Protein 6DIG (pdb70)

Foldseek 3Di:
DDDDPKDKPPDDWDFDPVVGDIWIFIDIRQHTLWTAPLVVLAIGHPPCVSPVVDGDRRVVNNVVRVVVVVVVVVVCVVVVNDDKDFADWDKDKDWPDDADAQDKTKIKIKTHQGPPPDKDKFKDKVHHTDDPQKDKDDFTADPVGGTMIMMMHIDGDDDDIWMWIWMDTPNDPDIDTHTDDD/DDDDKDWDWDFDWDDDPQNPDIKTKIFTDIPHRTQKIDILVVQAIDGPDPVCVVVRVVQRVDPVSSVVVNCCSCVPHVVCCVVPVVVVVVDWDAWDWDWDPVVKIKIKTWFTDDQDKDKWKDKPNHTDDPQKDKDPWADPVPRGIIIMIMHDDDDDPPIKMWIWMDDPRDPHIDIDIDDD/DDDDDDDDDDDDD

CATH classification: 3.10.320.10 (+1 more: 2.60.40.10)

InterPro domains:
  IPR001003 MHC class II, alpha chain, N-terminal [PF00993] (6-86)
  IPR001003 MHC class II, alpha chain, N-terminal [SM00920] (7-87)
  IPR003006 Immunoglobulin/major histocompatibility complex, conserved site [PS00290] (164-170)
  IPR003597 Immunoglobulin C1-set [PF07654] (92-173)
  IPR003597 Immunoglobulin C1-set [SM00407] (105-176)
  IPR007110 Immunoglobulin-like domain [PS50835] (90-170)
  IPR011162 MHC classes I/II-like antigen recognition protein [SSF54452] (4-87)
  IPR013783 Immunoglobulin-like fold [G3DSA:2.60.40.10] (85-197)
  IPR014745 MHC class II, alpha/beta chain, N-terminal [G3DSA:3.10.320.10] (5-84)
  IPR036179 Immunoglobulin-like domain superfamily [SSF48726] (90-184)
  IPR050160 Major Histocompatibility Complex/Immunoglobulin [PTHR19944] (6-221)

Structure (mmCIF, N/CA/C/O backbone):
data_6DIG
#
_entry.id   6DIG
#
_cell.length_a   63.666
_cell.length_b   89.596
_cell.length_c   90.928
_cell.angle_alpha   90.000
_cell.angle_beta   99.517
_cell.angle_gamma   90.000
#
_symmetry.space_group_name_H-M   'C 1 2 1'
#
loop_
_entity.id
_entity.type
_entity.pdbx_description
1 polymer 'MHC class II HLA-DQ-alpha chain'
2 polymer 'HLA class II histocompatibility antigen, DQ beta 1 chain'
3 polymer '13-mer peptide: ALA-GLY-ASN-HIS-ALA-ALA-GLY-ILE-LEU-THR-LEU-GLY-LYS'
4 branched 2-acetamido-2-deoxy-beta-D-glucopyranose-(1-4)-2-acetamido-2-deoxy-beta-D-glucopyranose
5 non-polymer 2-acetamido-2-deoxy-beta-D-glucopyranose
6 non-polymer 2-AMINO-2-HYDROXYMETHYL-PROPANE-1,3-DIOL
7 water water
#
loop_
_atom_site.group_PDB
_atom_site.id
_atom_site.type_symbol
_atom_site.label_atom_id
_atom_site.label_alt_id
_atom_site.label_comp_id
_atom_site.label_asym_id
_atom_site.label_entity_id
_atom_site.label_seq_id
_atom_site.pdbx_PDB_ins_code
_atom_site.Cartn_x
_atom_site.Cartn_y
_atom_site.Cartn_z
_atom_site.occupancy
_atom_site.B_iso_or_equiv
_atom_site.auth_seq_id
_atom_site.auth_comp_id
_atom_site.auth_asym_id
_atom_site.auth_atom_id
_atom_site.pdbx_PDB_model_num
ATOM 1 N N . ASP A 1 2 ? -7.75563 9.86915 17.87466 1.000 88.63249 2 ASP A N 1
ATOM 2 C CA . ASP A 1 2 ? -9.15793 10.27382 17.88099 1.000 83.94290 2 ASP A CA 1
ATOM 3 C C . ASP A 1 2 ? -9.31449 11.77014 17.58639 1.000 79.13439 2 ASP A C 1
ATOM 4 O O . ASP A 1 2 ? -8.34629 12.45529 17.24981 1.000 82.56505 2 ASP A O 1
ATOM 9 N N . ILE A 1 3 ? -10.54185 12.26920 17.72234 1.000 71.18324 3 ILE A N 1
ATOM 10 C CA . ILE A 1 3 ? -10.87440 13.67055 17.47692 1.000 66.40354 3 ILE A CA 1
ATOM 11 C C . ILE A 1 3 ? -11.23584 14.32312 18.80277 1.000 61.60198 3 ILE A C 1
ATOM 12 O O . ILE A 1 3 ? -12.14764 13.86302 19.50319 1.000 58.35781 3 ILE A O 1
ATOM 17 N N . VAL A 1 4 ? -10.53081 15.39954 19.13680 1.000 60.73324 4 VAL A N 1
ATOM 18 C CA . VAL A 1 4 ? -10.81615 16.16013 20.34742 1.000 56.48625 4 VAL A CA 1
ATOM 19 C C . VAL A 1 4 ? -11.97658 17.10432 20.06563 1.000 51.62019 4 VAL A C 1
ATOM 20 O O . VAL A 1 4 ? -11.98240 17.81389 19.05348 1.000 51.75593 4 VAL A O 1
ATOM 24 N N . ALA A 1 5 ? -12.95457 17.11964 20.96594 1.000 47.31335 5 ALA A N 1
ATOM 25 C CA . ALA A 1 5 ? -14.13807 17.95037 20.82718 1.000 44.70248 5 ALA A CA 1
ATOM 26 C C . ALA A 1 5 ? -14.85770 18.00274 22.16675 1.000 42.39022 5 ALA A C 1
ATOM 27 O O . ALA A 1 5 ? -14.81528 17.04169 22.94249 1.000 41.01331 5 ALA A O 1
ATOM 29 N N . ASP A 1 6 ? -15.52881 19.12868 22.42267 1.000 41.95145 6 ASP A N 1
ATOM 30 C CA . ASP A 1 6 ? -16.32221 19.25266 23.64208 1.000 40.87514 6 ASP A CA 1
ATOM 31 C C . ASP A 1 6 ? -17.40370 18.18315 23.71223 1.000 37.76890 6 ASP A C 1
ATOM 32 O O . ASP A 1 6 ? -17.57005 17.51800 24.74727 1.000 35.18422 6 ASP A O 1
ATOM 37 N N . HIS A 1 7 ? -18.13646 17.97826 22.60768 1.000 36.50565 7 HIS A N 1
ATOM 38 C CA . HIS A 1 7 ? -19.23249 17.02513 22.60503 1.000 33.30853 7 HIS A CA 1
ATOM 39 C C . HIS A 1 7 ? -19.29315 16.28409 21.27605 1.000 32.92863 7 HIS A C 1
ATOM 40 O O . HIS A 1 7 ? -18.97334 16.82860 20.21434 1.000 34.26827 7 HIS A O 1
ATOM 47 N N . VAL A 1 8 ? -19.69812 15.02246 21.35807 1.000 31.34964 8 VAL A N 1
ATOM 48 C CA . VAL A 1 8 ? -19.80981 14.13282 20.21055 1.000 30.02989 8 VAL A CA 1
ATOM 49 C C . VAL A 1 8 ? -21.24052 13.64180 20.13607 1.000 28.09498 8 VAL A C 1
ATOM 50 O O . VAL A 1 8 ? -21.78370 13.15276 21.13630 1.000 27.38451 8 VAL A O 1
ATOM 54 N N . ALA A 1 9 ? -21.84030 13.73766 18.95116 1.000 26.80299 9 ALA A N 1
ATOM 55 C CA . ALA A 1 9 ? -23.13876 13.13940 18.69506 1.000 25.18215 9 ALA A CA 1
ATOM 56 C C . ALA A 1 9 ? -23.01278 12.17958 17.51919 1.000 25.06961 9 ALA A C 1
ATOM 57 O O . ALA A 1 9 ? -22.22281 12.41509 16.60899 1.000 27.27607 9 ALA A O 1
ATOM 59 N N . SER A 1 10 ? -23.72743 11.06657 17.58233 1.000 23.22286 10 SER A N 1
ATOM 60 C CA . SER A 1 10 ? -23.84484 10.13028 16.46305 1.000 24.29392 10 SER A CA 1
ATOM 61 C C . SER A 1 10 ? -25.26882 10.20866 15.92143 1.000 24.79918 10 SER A C 1
ATOM 62 O O . SER A 1 10 ? -26.21259 9.80694 16.61471 1.000 26.32259 10 SER A O 1
ATOM 65 N N . CYS A 1 11 ? -25.41116 10.69029 14.66868 1.000 23.49994 11 CYS A N 1
ATOM 66 C CA . CYS A 1 11 ? -26.70987 10.99857 14.04562 1.000 24.43531 11 CYS A CA 1
ATOM 67 C C . CYS A 1 11 ? -26.80804 10.35716 12.64221 1.000 24.26559 11 CYS A C 1
ATOM 68 O O . CYS A 1 11 ? -26.72966 11.04938 11.62588 1.000 26.45981 11 CYS A O 1
ATOM 71 N N . GLY A 1 12 ? -26.99405 9.04225 12.57770 1.000 22.09687 12 GLY A N 1
ATOM 72 C CA . GLY A 1 12 ? -27.03414 8.15812 13.74030 1.000 20.13756 12 GLY A CA 1
ATOM 73 C C . GLY A 1 12 ? -25.98742 7.05035 13.71992 1.000 21.50098 12 GLY A C 1
ATOM 74 O O . GLY A 1 12 ? -25.03137 7.09191 12.93777 1.000 22.58042 12 GLY A O 1
ATOM 75 N N . VAL A 1 13 ? -26.14218 6.07816 14.62647 1.000 20.79488 13 VAL A N 1
ATOM 76 C CA . VAL A 1 13 ? -25.40852 4.81699 14.56321 1.000 19.94044 13 VAL A CA 1
ATOM 77 C C . VAL A 1 13 ? -26.26755 3.85855 13.74686 1.000 20.62742 13 VAL A C 1
ATOM 78 O O . VAL A 1 13 ? -27.41991 3.58548 14.10901 1.000 20.49114 13 VAL A O 1
ATOM 82 N N . ASN A 1 14 ? -25.74655 3.42300 12.59938 1.000 21.59230 14 ASN A N 1
ATOM 83 C CA . ASN A 1 14 ? -26.42077 2.45811 11.74587 1.000 21.49987 14 ASN A CA 1
ATOM 84 C C . ASN A 1 14 ? -25.64792 1.15857 11.82941 1.000 21.62032 14 ASN A C 1
ATOM 85 O O . ASN A 1 14 ? -24.49239 1.09015 11.41196 1.000 20.31072 14 ASN A O 1
ATOM 90 N N . LEU A 1 15 ? -26.29624 0.13761 12.357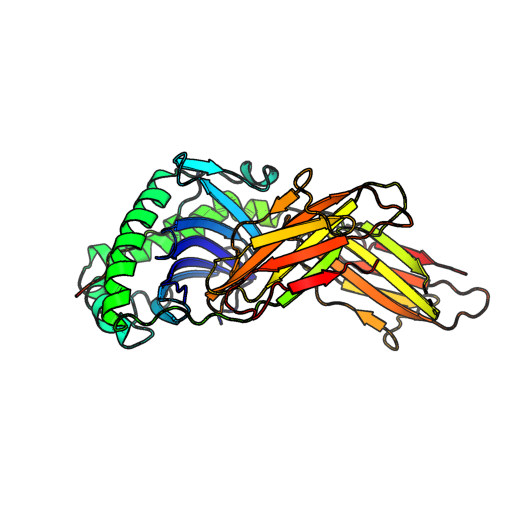64 1.000 21.07412 15 LEU A N 1
ATOM 91 C CA . LEU A 1 15 ? -25.71587 -1.17851 12.52165 1.000 21.77402 15 LEU A CA 1
ATOM 92 C C . LEU A 1 15 ? -26.50902 -2.14384 11.66213 1.000 21.85912 15 LEU A C 1
ATOM 93 O O . LEU A 1 15 ? -27.73965 -2.14167 11.70877 1.000 21.88862 15 LEU A O 1
ATOM 98 N N . TYR A 1 16 ? -25.81994 -2.95623 10.87703 1.000 23.94947 16 TYR A N 1
ATOM 99 C CA . TYR A 1 16 ? -26.49637 -4.01195 10.14004 1.000 24.90300 16 TYR A CA 1
ATOM 100 C C . TYR A 1 16 ? -25.59058 -5.23087 10.09408 1.000 25.32254 16 TYR A C 1
ATOM 101 O O . TYR A 1 16 ? -24.41773 -5.12866 9.71727 1.000 27.60054 16 TYR A O 1
ATOM 110 N N . GLN A 1 17 ? -26.12904 -6.38176 10.48125 1.000 25.10437 17 GLN A N 1
ATOM 111 C CA . GLN A 1 17 ? -25.30704 -7.57141 10.59770 1.000 30.29200 17 GLN A CA 1
ATOM 112 C C . GLN A 1 17 ? -25.94391 -8.72758 9.85041 1.000 31.35466 17 GLN A C 1
ATOM 113 O O . GLN A 1 17 ? -27.17539 -8.87258 9.82095 1.000 29.81065 17 GLN A O 1
ATOM 119 N N . PHE A 1 18 ? -25.07192 -9.53262 9.23772 1.000 33.62807 18 PHE A N 1
ATOM 120 C CA . PHE A 1 18 ? -25.50932 -10.71782 8.51102 1.000 36.90512 18 PHE A CA 1
ATOM 121 C C . PHE A 1 18 ? -26.25333 -11.69543 9.42144 1.000 39.81858 18 PHE A C 1
ATOM 122 O O . PHE A 1 18 ? -27.24656 -12.30389 9.00812 1.000 40.11184 18 PHE A O 1
ATOM 130 N N . TYR A 1 19 ? -25.79014 -11.86289 10.66281 1.000 42.71096 19 TYR A N 1
ATOM 131 C CA . TYR A 1 19 ? -26.42061 -12.80642 11.58445 1.000 45.36490 19 TYR A CA 1
ATOM 132 C C . TYR A 1 19 ? -27.82248 -12.32628 11.94797 1.000 43.42690 19 TYR A C 1
ATOM 133 O O . TYR A 1 19 ? -27.99042 -11.21860 12.47629 1.000 41.81883 19 TYR A O 1
ATOM 142 N N . GLY A 1 20 ? -28.82566 -13.16434 11.67389 1.000 44.33212 20 GLY A N 1
ATOM 143 C CA . GLY A 1 20 ? -30.21273 -12.77163 11.78826 1.000 43.49679 20 GLY A CA 1
ATOM 144 C C . GLY A 1 20 ? -30.95884 -12.86766 10.46684 1.000 44.74650 20 GLY A C 1
ATOM 145 O O . GLY A 1 20 ? -31.74250 -13.79275 10.24417 1.000 46.69506 20 GLY A O 1
ATOM 146 N N . PRO A 1 21 ? -30.75426 -11.89380 9.56479 1.000 44.06188 21 PRO A N 1
ATOM 147 C CA . PRO A 1 21 ? -29.95306 -10.68177 9.75579 1.000 42.91543 21 PRO A CA 1
ATOM 148 C C . PRO A 1 21 ? -30.67468 -9.70153 10.66149 1.000 41.12130 21 PRO A C 1
ATOM 149 O O . PRO A 1 21 ? -31.83693 -9.94127 10.98672 1.000 40.64829 21 PRO A O 1
ATOM 153 N N . SER A 1 22 ? -30.00850 -8.62525 11.07251 1.000 39.61865 22 SER A N 1
ATOM 154 C CA . SER A 1 22 ? -30.67444 -7.65408 11.92679 1.000 36.73993 22 SER A CA 1
ATOM 155 C C . SER A 1 22 ? -29.96839 -6.31076 11.84358 1.000 32.72009 22 SER A C 1
ATOM 156 O O . SER A 1 22 ? -28.76434 -6.22661 11.59261 1.000 32.98572 22 SER A O 1
ATOM 159 N N . GLY A 1 23 ? -30.75011 -5.26386 12.06990 1.000 30.28626 23 GLY A N 1
ATOM 160 C CA . GLY A 1 23 ? -30.23507 -3.91898 12.08245 1.000 28.33406 23 GLY A CA 1
ATOM 161 C C . GLY A 1 23 ? -30.63015 -3.21587 13.36707 1.000 25.27454 23 GLY A C 1
ATOM 162 O O . GLY A 1 23 ? -31.51738 -3.65056 14.10833 1.000 23.87333 23 GLY A O 1
ATOM 163 N N . GLN A 1 24 ? -29.95869 -2.09428 13.60654 1.000 23.08278 24 GLN A N 1
ATOM 164 C CA . GLN A 1 24 ? -30.25313 -1.23739 14.74026 1.000 20.70932 24 GLN A CA 1
ATOM 165 C C . GLN A 1 24 ? -30.00290 0.20292 14.31956 1.000 18.86620 24 GLN A C 1
ATOM 166 O O . GLN A 1 24 ? -28.99574 0.50047 13.66531 1.000 17.96564 24 GLN A O 1
ATOM 172 N N . TYR A 1 25 ? -30.94566 1.07878 14.65464 1.000 17.96242 25 TYR A N 1
ATOM 173 C CA . TYR A 1 25 ? -30.84470 2.50361 14.35741 1.000 17.63855 25 TYR A CA 1
ATOM 174 C C . TYR A 1 25 ? -31.02640 3.27446 15.65344 1.000 17.65740 25 TYR A C 1
ATOM 175 O O . TYR A 1 25 ? -32.09670 3.20140 16.27452 1.000 17.43159 25 TYR A O 1
ATOM 184 N N . THR A 1 26 ? -29.99291 4.03224 16.04122 1.000 17.35269 26 THR A N 1
ATOM 185 C CA . THR A 1 26 ? -30.04125 4.89099 17.21583 1.000 18.47253 26 THR A CA 1
ATOM 186 C C . THR A 1 26 ? -29.32775 6.21023 16.91511 1.000 19.46737 26 THR A C 1
ATOM 187 O O . THR A 1 26 ? -28.47023 6.28846 16.03262 1.000 19.51311 26 THR A O 1
ATOM 191 N N . HIS A 1 27 ? -29.68887 7.25639 17.65698 1.000 19.39991 27 HIS A N 1
ATOM 192 C CA . HIS A 1 27 ? -28.87883 8.46336 17.75940 1.000 18.60319 27 HIS A CA 1
ATOM 193 C C . HIS A 1 27 ? -28.31840 8.55286 19.17612 1.000 19.19935 27 HIS A C 1
ATOM 194 O O . HIS A 1 27 ? -29.02121 8.25185 20.14728 1.000 18.56514 27 HIS A O 1
ATOM 201 N N . GLU A 1 28 ? -27.07018 8.98051 19.27983 1.000 20.06957 28 GLU A N 1
ATOM 202 C CA . GLU A 1 28 ? -26.35957 9.09395 20.54033 1.000 22.46856 28 GLU A CA 1
ATOM 203 C C . GLU A 1 28 ? -25.83672 10.51075 20.73869 1.000 23.32377 28 GLU A C 1
ATOM 204 O O . GLU A 1 28 ? -25.47985 11.20633 19.77757 1.000 23.46612 28 GLU A O 1
ATOM 210 N N . PHE A 1 29 ? -25.75716 10.92571 22.00306 1.000 23.85223 29 PHE A N 1
ATOM 211 C CA . PHE A 1 29 ? -25.14949 12.21232 22.33289 1.000 24.45981 29 PHE A CA 1
ATOM 212 C C . PHE A 1 29 ? -24.30467 12.08076 23.59703 1.000 24.28864 29 PHE A C 1
ATOM 213 O O . PHE A 1 29 ? -24.81618 11.70370 24.65647 1.000 24.41709 29 PHE A O 1
ATOM 221 N N . ASP A 1 30 ? -23.00980 12.38850 23.47522 1.000 24.69243 30 ASP A N 1
ATOM 222 C CA . ASP A 1 30 ? -22.04002 12.21082 24.56025 1.000 26.86882 30 ASP A CA 1
ATOM 223 C C . ASP A 1 30 ? -22.14231 10.81050 25.15595 1.000 26.21987 30 ASP A C 1
ATOM 224 O O . ASP A 1 30 ? -21.99860 10.61695 26.36174 1.000 27.28769 30 ASP A O 1
ATOM 229 N N . GLY A 1 31 ? -22.45170 9.81888 24.30907 1.000 24.04631 31 GLY A N 1
ATOM 230 C CA . GLY A 1 31 ? -22.36680 8.42213 24.69068 1.000 22.91555 31 GLY A CA 1
ATOM 231 C C . GLY A 1 31 ? -23.64310 7.81639 25.23762 1.000 23.84338 31 GLY A C 1
ATOM 232 O O . GLY A 1 31 ? -23.62880 6.64066 25.63801 1.000 26.26572 31 GLY A O 1
ATOM 233 N N . ASP A 1 32 ? -24.72891 8.58552 25.31466 1.000 22.86526 32 ASP A N 1
ATOM 234 C CA . ASP A 1 32 ? -26.01158 8.08341 25.77493 1.000 22.04286 32 ASP A CA 1
ATOM 235 C C . ASP A 1 32 ? -27.01585 8.11896 24.63387 1.000 22.22440 32 ASP A C 1
ATOM 236 O O . ASP A 1 32 ? -26.90051 8.92870 23.72240 1.000 22.42453 32 ASP A O 1
ATOM 241 N N . GLU A 1 33 ? -28.02965 7.26031 24.73748 1.000 22.64538 33 GLU A N 1
ATOM 242 C CA . GLU A 1 33 ? -28.95868 6.96930 23.64947 1.000 22.38152 33 GLU A CA 1
ATOM 243 C C . GLU A 1 33 ? -30.10268 7.98537 23.66300 1.000 20.77294 33 GLU A C 1
ATOM 244 O O . GLU A 1 33 ? -30.95283 7.96263 24.56702 1.000 20.81498 33 GLU A O 1
ATOM 250 N N . GLN A 1 34 ? -30.13096 8.85733 22.64178 1.000 18.93597 34 GLN A N 1
ATOM 251 C CA . GLN A 1 34 ? -31.17650 9.87180 22.52645 1.000 21.01729 34 GLN A CA 1
ATOM 252 C C . GLN A 1 34 ? -32.51418 9.26443 22.13268 1.000 21.59240 34 GLN A C 1
ATOM 253 O O . GLN A 1 34 ? -33.52742 9.49800 22.79671 1.000 21.56604 34 GLN A O 1
ATOM 259 N N . PHE A 1 35 ? -32.54609 8.50715 21.03602 1.000 21.40655 35 PHE A N 1
ATOM 260 C CA . PHE A 1 35 ? -33.73638 7.77390 20.64119 1.000 23.17353 35 PHE A CA 1
ATOM 261 C C . PHE A 1 35 ? -33.29597 6.57295 19.81367 1.000 22.08121 35 PHE A C 1
ATOM 262 O O . PHE A 1 35 ? -32.13557 6.45944 19.41206 1.000 22.23926 35 PHE A O 1
ATOM 270 N N . TYR A 1 36 ? -34.21752 5.65252 19.57445 1.000 22.31925 36 TYR A N 1
ATOM 271 C CA . TYR A 1 36 ? -33.94537 4.61004 18.58341 1.000 20.66634 36 TYR A CA 1
ATOM 272 C C . TYR A 1 36 ? -35.08810 4.57899 17.57957 1.000 20.50541 36 TYR A C 1
ATOM 273 O O . TYR A 1 36 ? -36.09184 5.28951 17.71639 1.000 21.43513 36 TYR A O 1
ATOM 282 N N . VAL A 1 37 ? -34.92519 3.76891 16.54144 1.000 20.14444 37 VAL A N 1
ATOM 283 C CA . VAL A 1 37 ? -36.02492 3.48949 15.62563 1.000 21.37441 37 VAL A CA 1
ATOM 284 C C . VAL A 1 37 ? -36.34200 2.00352 15.71604 1.000 20.35005 37 VAL A C 1
ATOM 285 O O . VAL A 1 37 ? -35.45969 1.16093 15.52461 1.000 18.90335 37 VAL A O 1
ATOM 289 N N . ASP A 1 38 ? -37.59378 1.69607 16.03505 1.000 22.94977 38 ASP A N 1
ATOM 290 C CA . ASP A 1 38 ? -38.13497 0.35101 15.94715 1.000 26.66841 38 ASP A CA 1
ATOM 291 C C . ASP A 1 38 ? -38.28550 0.01501 14.46817 1.000 27.91419 38 ASP A C 1
ATOM 292 O O . ASP A 1 38 ? -39.21118 0.48556 13.80797 1.000 28.28647 38 ASP A O 1
ATOM 297 N N . LEU A 1 39 ? -37.36983 -0.80365 13.94950 1.000 30.23067 39 LEU A N 1
ATOM 298 C CA . LEU A 1 39 ? -37.35829 -1.11705 12.52888 1.000 32.59514 39 LEU A CA 1
ATOM 299 C C . LEU A 1 39 ? -38.53167 -1.99403 12.11845 1.000 38.34575 39 LEU A C 1
ATOM 300 O O . LEU A 1 39 ? -38.91656 -1.97361 10.94418 1.000 40.12762 39 LEU A O 1
ATOM 305 N N . GLU A 1 40 ? -39.12356 -2.74650 13.05024 1.000 42.63501 40 GLU A N 1
ATOM 306 C CA . GLU A 1 40 ? -40.25038 -3.60150 12.68762 1.000 48.54533 40 GLU A CA 1
ATOM 307 C C . GLU A 1 40 ? -41.55285 -2.81338 12.65521 1.000 48.45191 40 GLU A C 1
ATOM 308 O O . GLU A 1 40 ? -42.35467 -2.96149 11.72722 1.000 49.72454 40 GLU A O 1
ATOM 314 N N . ARG A 1 41 ? -41.78418 -1.96329 13.65587 1.000 46.07061 41 ARG A N 1
ATOM 315 C CA . ARG A 1 41 ? -42.96502 -1.11076 13.62115 1.000 45.39315 41 ARG A CA 1
ATOM 316 C C . ARG A 1 41 ? -42.76471 0.13412 12.76039 1.000 39.84665 41 ARG A C 1
ATOM 317 O O . ARG A 1 41 ? -43.75808 0.77138 12.38067 1.000 41.07228 41 ARG A O 1
ATOM 325 N N . LYS A 1 42 ? -41.51663 0.46692 12.42485 1.000 34.58702 42 LYS A N 1
ATOM 326 C CA . LYS A 1 42 ? -41.18073 1.67918 11.67533 1.000 33.43774 42 LYS A CA 1
ATOM 327 C C . LYS A 1 42 ? -41.64870 2.91408 12.44658 1.000 34.00686 42 LYS A C 1
ATOM 328 O O . LYS A 1 42 ? -42.45846 3.72326 11.98063 1.000 35.02438 42 LYS A O 1
ATOM 334 N N . GLU A 1 43 ? -41.13088 3.02751 13.66986 1.000 33.15195 43 GLU A N 1
ATOM 335 C C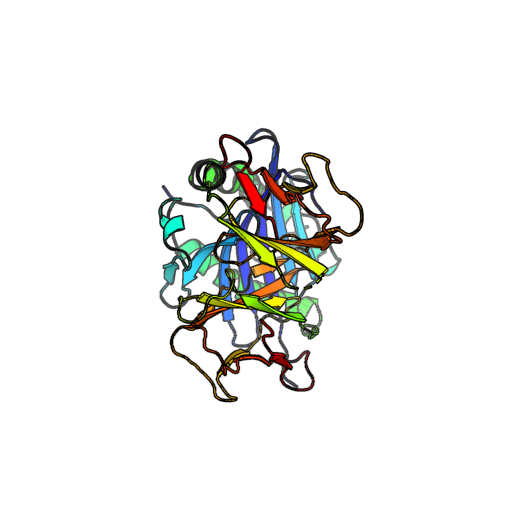A . GLU A 1 43 ? -41.56196 4.06050 14.59566 1.000 33.97926 43 GLU A CA 1
ATOM 336 C C . GLU A 1 43 ? -40.36769 4.51289 15.41761 1.000 31.05634 43 GLU A C 1
ATOM 337 O O . GLU A 1 43 ? -39.60957 3.68496 15.93373 1.000 30.37424 43 GLU A O 1
ATOM 343 N N . THR A 1 44 ? -40.18038 5.82315 15.50517 1.000 30.98147 44 THR A N 1
ATOM 344 C CA . THR A 1 44 ? -39.20694 6.36925 16.43284 1.000 28.09865 44 THR A CA 1
ATOM 345 C C . THR A 1 44 ? -39.66564 6.09429 17.85217 1.000 27.49948 44 THR A C 1
ATOM 346 O O . THR A 1 44 ? -40.86327 6.17868 18.15606 1.000 27.65046 44 THR A O 1
ATOM 350 N N . ALA A 1 45 ? -38.71345 5.75450 18.72347 1.000 26.14053 45 ALA A N 1
ATOM 351 C CA . ALA A 1 45 ? -39.05381 5.40196 20.09381 1.000 25.73186 45 ALA A CA 1
ATOM 352 C C . ALA A 1 45 ? -37.93539 5.85360 21.01936 1.000 23.99702 45 ALA A C 1
ATOM 353 O O . ALA A 1 45 ? -36.82510 6.17192 20.57789 1.000 22.25608 45 ALA A O 1
ATOM 355 N N . TRP A 1 46 ? -38.23570 5.86705 22.32300 1.000 24.78473 46 TRP A N 1
ATOM 356 C CA . TRP A 1 46 ? -37.31066 6.38575 23.33110 1.000 25.33680 46 TRP A CA 1
ATOM 357 C C . TRP A 1 46 ? -37.21811 5.38674 24.47784 1.000 25.94932 46 TRP A C 1
ATOM 358 O O . TRP A 1 46 ? -38.21151 5.15624 25.17496 1.000 27.24515 46 TRP A O 1
ATOM 369 N N . ARG A 1 47 ? -36.04046 4.78592 24.66717 1.000 24.56904 47 ARG A N 1
ATOM 370 C CA . ARG A 1 47 ? -35.83180 4.00742 25.89278 1.000 27.45561 47 ARG A CA 1
ATOM 371 C C . ARG A 1 47 ? -35.93583 4.89539 27.12680 1.000 28.91947 47 ARG A C 1
ATOM 372 O O . ARG A 1 47 ? -36.30082 4.42040 28.21011 1.000 30.31827 47 ARG A O 1
ATOM 380 N N . TRP A 1 48 ? -35.62757 6.18293 26.97822 1.000 27.32577 48 TRP A N 1
ATOM 381 C CA . TRP A 1 48 ? -35.64350 7.15479 28.06981 1.000 28.34428 48 TRP A CA 1
ATOM 382 C C . TRP A 1 48 ? -36.59564 8.27222 27.65684 1.000 30.10949 48 TRP A C 1
ATOM 383 O O . TRP A 1 48 ? -36.18674 9.26099 27.01997 1.000 28.91648 48 TRP A O 1
ATOM 394 N N . PRO A 1 49 ? -37.88717 8.13173 27.97014 1.000 31.58971 49 PRO A N 1
ATOM 395 C CA . PRO A 1 49 ? -38.90388 9.01547 27.37019 1.000 33.35316 49 PRO A CA 1
ATOM 396 C C . PRO A 1 49 ? -38.73468 10.47833 27.72650 1.000 34.80870 49 PRO A C 1
ATOM 397 O O . PRO A 1 49 ? -39.30637 11.33136 27.03738 1.000 35.09311 49 PRO A O 1
ATOM 401 N N . GLU A 1 50 ? -37.98718 10.78862 28.79118 1.000 35.13059 50 GLU A N 1
ATOM 402 C CA . GLU A 1 50 ? -37.61439 12.16795 29.06987 1.000 35.94671 50 GLU A CA 1
ATOM 403 C C . GLU A 1 50 ? -37.05596 12.85558 27.82457 1.000 34.11651 50 GLU A C 1
ATOM 404 O O . GLU A 1 50 ? -37.33835 14.03159 27.57499 1.000 35.89304 50 GLU A O 1
ATOM 410 N N . PHE A 1 51 ? -36.29042 12.13267 27.01143 1.000 31.13868 51 PHE A N 1
ATOM 411 C CA . PHE A 1 51 ? -35.59806 12.78634 25.90420 1.000 30.43767 51 PHE A CA 1
ATOM 412 C C . PHE A 1 51 ? -36.46813 12.98280 24.66859 1.000 29.79077 51 PHE A C 1
ATOM 413 O O . PHE A 1 51 ? -35.99806 13.58207 23.70104 1.000 29.64279 51 PHE A O 1
ATOM 421 N N . SER A 1 52 ? -37.73387 12.55519 24.69318 1.000 31.20300 52 SER A N 1
ATOM 422 C CA . SER A 1 52 ? -38.63362 12.85449 23.58011 1.000 33.31629 52 SER A CA 1
ATOM 423 C C . SER A 1 52 ? -38.95779 14.34165 23.47940 1.000 38.63600 52 SER A C 1
ATOM 424 O O . SER A 1 52 ? -39.40928 14.79745 22.42480 1.000 42.58839 52 SER A O 1
ATOM 427 N N . LYS A 1 53 ? -38.73033 15.11949 24.53378 1.000 40.26899 53 LYS A N 1
ATOM 428 C CA . LYS A 1 53 ? -38.94198 16.55385 24.39453 1.000 43.36311 53 LYS A CA 1
ATOM 429 C C . LYS A 1 53 ? -37.81925 17.24944 23.62911 1.000 41.36488 53 LYS A C 1
ATOM 430 O O . LYS A 1 53 ? -37.92038 18.45315 23.38652 1.000 45.16264 53 LYS A O 1
ATOM 436 N N . PHE A 1 54 ? -36.77297 16.52638 23.22953 1.000 36.20586 54 PHE A N 1
ATOM 437 C CA . PHE A 1 54 ? -35.67612 17.06263 22.42523 1.000 35.68661 54 PHE A CA 1
ATOM 438 C C . PHE A 1 54 ? -35.81908 16.68752 20.94826 1.000 35.70886 54 PHE A C 1
ATOM 439 O O . PHE A 1 54 ? -34.82996 16.36484 20.27535 1.000 29.43496 54 PHE A O 1
ATOM 447 N N . GLY A 1 55 ? -37.04602 16.71832 20.43182 1.000 36.07213 55 GLY A N 1
ATOM 448 C CA . GLY A 1 55 ? -37.33702 16.56318 19.01015 1.000 35.08236 55 GLY A CA 1
ATOM 449 C C . GLY A 1 55 ? -37.64954 15.13394 18.62369 1.000 31.75426 55 GLY A C 1
ATOM 450 O O . GLY A 1 55 ? -37.11225 14.17181 19.17716 1.000 29.08046 55 GLY A O 1
ATOM 451 N N . GLY A 1 56 ? -38.54173 14.99551 17.63880 1.000 32.86145 56 GLY A N 1
ATOM 452 C CA . GLY A 1 56 ? -38.89144 13.70248 17.09723 1.000 30.11322 56 GLY A CA 1
ATOM 453 C C . GLY A 1 56 ? -37.88502 13.26914 16.04947 1.000 29.23437 56 GLY A C 1
ATOM 454 O O . GLY A 1 56 ? -36.83057 13.88171 15.86884 1.000 29.19828 56 GLY A O 1
ATOM 455 N N . PHE A 1 57 ? -38.22231 12.18021 15.34418 1.000 27.82568 57 PHE A N 1
ATOM 456 C CA . PHE A 1 57 ? -37.43809 11.75842 14.18788 1.000 27.19070 57 PHE A CA 1
ATOM 457 C C . PHE A 1 57 ? -38.35394 11.04818 13.18715 1.000 30.26688 57 PHE A C 1
ATOM 458 O O . PHE A 1 57 ? -39.19914 10.23126 13.57094 1.000 31.68736 57 PHE A O 1
ATOM 466 N N . ASP A 1 58 ? -38.20141 11.37929 11.90652 1.000 30.06836 58 ASP A N 1
ATOM 467 C CA . ASP A 1 58 ? -39.04039 10.77258 10.88506 1.000 31.17548 58 ASP A CA 1
ATOM 468 C C . ASP A 1 58 ? -38.41845 9.44939 10.47370 1.000 29.01137 58 ASP A C 1
ATOM 469 O O . ASP A 1 58 ? -37.28499 9.43732 9.97694 1.000 29.84477 58 ASP A O 1
ATOM 474 N N . PRO A 1 59 ? -39.08493 8.31912 10.70622 1.000 28.16351 59 PRO A N 1
ATOM 475 C CA . PRO A 1 59 ? -38.36149 7.04258 10.66641 1.000 27.14496 59 PRO A CA 1
ATOM 476 C C . PRO A 1 59 ? -37.98659 6.56531 9.26317 1.000 28.02216 59 PRO A C 1
ATOM 477 O O . PRO A 1 59 ? -37.09401 5.71141 9.15367 1.000 27.22088 59 PRO A O 1
ATOM 481 N N . GLN A 1 60 ? -38.59549 7.08909 8.18713 1.000 30.35420 60 GLN A N 1
ATOM 482 C CA . GLN A 1 60 ? -38.32630 6.48523 6.88034 1.000 30.54294 60 GLN A CA 1
ATOM 483 C C . GLN A 1 60 ? -36.87271 6.66701 6.47288 1.000 27.62432 60 GLN A C 1
ATOM 484 O O . GLN A 1 60 ? -36.31637 5.79266 5.79907 1.000 26.89206 60 GLN A O 1
ATOM 490 N N . GLY A 1 61 ? -36.21999 7.75865 6.91504 1.000 26.33136 61 GLY A N 1
ATOM 491 C CA . GLY A 1 61 ? -34.78799 7.89873 6.67976 1.000 25.00238 61 GLY A CA 1
ATOM 492 C C . GLY A 1 61 ? -33.96224 6.77660 7.29527 1.000 24.19598 61 GLY A C 1
ATOM 493 O O . GLY A 1 61 ? -32.95280 6.35311 6.72088 1.000 24.76017 61 GLY A O 1
ATOM 494 N N . ALA A 1 62 ? -34.39163 6.25393 8.44924 1.000 21.99653 62 ALA A N 1
ATOM 495 C CA . ALA A 1 62 ? -33.64330 5.17313 9.08597 1.000 21.84211 62 ALA A CA 1
ATOM 496 C C . ALA A 1 62 ? -33.88219 3.85376 8.37033 1.000 22.48900 62 ALA A C 1
ATOM 497 O O . ALA A 1 62 ? -32.96002 3.04391 8.21540 1.000 22.06893 62 ALA A O 1
ATOM 499 N N . LEU A 1 63 ? -35.11088 3.63605 7.91337 1.000 24.45841 63 LEU A N 1
ATOM 500 C CA . LEU A 1 63 ? -35.42222 2.44334 7.13273 1.000 27.82369 63 LEU A CA 1
ATOM 501 C C . LEU A 1 63 ? -34.74820 2.47633 5.75713 1.000 30.00644 63 LEU A C 1
ATOM 502 O O . LEU A 1 63 ? -34.30639 1.43400 5.24644 1.000 29.98562 63 LEU A O 1
ATOM 507 N N . ARG A 1 64 ? -34.63170 3.66311 5.14928 1.000 32.09626 64 ARG A N 1
ATOM 508 C CA . ARG A 1 64 ? -33.88237 3.75920 3.89915 1.000 35.45656 64 ARG A CA 1
ATOM 509 C C . ARG A 1 64 ? -32.41800 3.41896 4.12594 1.000 30.82735 64 ARG A C 1
ATOM 510 O O . ARG A 1 64 ? -31.80510 2.70151 3.32232 1.000 29.83699 64 ARG A O 1
ATOM 518 N N . ASN A 1 65 ? -31.84512 3.94018 5.22174 1.000 26.76197 65 ASN A N 1
ATOM 519 C CA . ASN A 1 65 ? -30.47741 3.60232 5.61093 1.000 23.92308 65 ASN A CA 1
ATOM 520 C C . ASN A 1 65 ? -30.29580 2.10627 5.81490 1.000 21.87580 65 ASN A C 1
ATOM 521 O O . ASN A 1 65 ? -29.27501 1.54172 5.40788 1.000 22.73479 65 ASN A O 1
ATOM 526 N N . MET A 1 66 ? -31.24778 1.44540 6.47103 1.000 20.85136 66 MET A N 1
ATOM 527 C CA . MET A 1 66 ? -31.09468 0.00606 6.66548 1.000 22.08214 66 MET A CA 1
ATOM 528 C C . MET A 1 66 ? -31.12559 -0.74465 5.33511 1.000 23.61514 66 MET A C 1
ATOM 529 O O . MET A 1 66 ? -30.38521 -1.71759 5.15542 1.000 24.66180 66 MET A O 1
ATOM 534 N N . ALA A 1 67 ? -31.97639 -0.32314 4.39104 1.000 24.71885 67 ALA A N 1
ATOM 535 C CA . ALA A 1 67 ? -31.98660 -0.97397 3.07550 1.000 25.47008 67 ALA A CA 1
ATOM 536 C C . ALA A 1 67 ? -30.62350 -0.85562 2.40076 1.000 25.81459 67 ALA A C 1
ATOM 537 O O . ALA A 1 67 ? -30.07959 -1.84285 1.88434 1.000 27.09492 67 ALA A O 1
ATOM 539 N N . VAL A 1 68 ? -30.04943 0.34992 2.41970 1.000 25.33506 68 VAL A N 1
ATOM 540 C CA . VAL A 1 68 ? -28.72564 0.58395 1.85118 1.000 26.05385 68 VAL A CA 1
ATOM 541 C C . VAL A 1 68 ? -27.64619 -0.15398 2.65215 1.000 26.48732 68 VAL A C 1
ATOM 542 O O . VAL A 1 68 ? -26.65601 -0.64094 2.08675 1.000 27.08027 68 VAL A O 1
ATOM 546 N N . ALA A 1 69 ? -27.80643 -0.23829 3.97446 1.000 26.11847 69 ALA A N 1
ATOM 547 C CA . ALA A 1 69 ? -26.82280 -0.94923 4.79610 1.000 26.64038 69 ALA A CA 1
ATOM 548 C C . ALA A 1 69 ? -26.77121 -2.42823 4.42519 1.000 28.99150 69 ALA A C 1
ATOM 549 O O . ALA A 1 69 ? -25.68800 -2.99719 4.23126 1.000 29.96459 69 ALA A O 1
ATOM 551 N N . LYS A 1 70 ? -27.94429 -3.06927 4.32851 1.000 30.89123 70 LYS A N 1
ATOM 552 C CA . LYS A 1 70 ? -28.01848 -4.46001 3.87427 1.000 34.86503 70 LYS A CA 1
ATOM 553 C C . LYS A 1 70 ? -27.35025 -4.63666 2.51340 1.000 35.38430 70 LYS A C 1
ATOM 554 O O . LYS A 1 70 ? -26.62551 -5.61700 2.29314 1.000 35.68565 70 LYS A O 1
ATOM 560 N N . HIS A 1 71 ? -27.56326 -3.67496 1.60444 1.000 35.75904 71 HIS A N 1
ATOM 561 C CA . HIS A 1 71 ? -26.94462 -3.68336 0.27625 1.000 37.23732 71 HIS A CA 1
ATOM 562 C C . HIS A 1 71 ? -25.42956 -3.52967 0.36791 1.000 34.90454 71 HIS A C 1
ATOM 563 O O . HIS A 1 71 ? -24.67359 -4.27889 -0.26849 1.000 35.98754 71 HIS A O 1
ATOM 570 N N . ASN A 1 72 ? -24.96726 -2.55402 1.15542 1.000 31.21278 72 ASN A N 1
ATOM 571 C CA . ASN A 1 72 ? -23.53050 -2.33619 1.31815 1.000 30.74796 72 ASN A CA 1
ATOM 572 C C . ASN A 1 72 ? -22.83788 -3.52393 1.97898 1.000 30.62614 72 ASN A C 1
ATOM 573 O O . ASN A 1 72 ? -21.70732 -3.86425 1.61368 1.000 32.50544 72 ASN A O 1
ATOM 578 N N . LEU A 1 73 ? -23.46499 -4.12373 2.99777 1.000 29.37221 73 LEU A N 1
ATOM 579 C CA . LEU A 1 73 ? -22.83983 -5.26086 3.67324 1.000 30.43735 73 LEU A CA 1
ATOM 580 C C . LEU A 1 73 ? -22.53056 -6.37887 2.68689 1.000 34.02414 73 LEU A C 1
ATOM 581 O O . LEU A 1 73 ? -21.44368 -6.96221 2.73020 1.000 36.32192 73 LEU A O 1
ATOM 586 N N . ASN A 1 74 ? -23.45229 -6.66622 1.75927 1.000 33.66277 74 ASN A N 1
ATOM 587 C CA . ASN A 1 74 ? -23.18377 -7.73526 0.80273 1.000 36.95853 74 ASN A CA 1
ATOM 588 C C . ASN A 1 74 ? -21.98887 -7.39333 -0.06889 1.000 37.15707 74 ASN A C 1
ATOM 589 O O . ASN A 1 74 ? -21.18515 -8.26918 -0.40870 1.000 39.95098 74 ASN A O 1
ATOM 594 N N . ILE A 1 75 ? -21.82425 -6.11638 -0.40449 1.000 34.90320 75 ILE A N 1
ATOM 595 C CA . ILE A 1 75 ? -20.65420 -5.71258 -1.17819 1.000 35.51304 75 ILE A CA 1
ATOM 596 C C . ILE A 1 75 ? -19.37236 -5.89106 -0.36174 1.000 35.53254 75 ILE A C 1
ATOM 597 O O . ILE A 1 75 ? -18.37678 -6.43084 -0.85629 1.000 36.16464 75 ILE A O 1
ATOM 602 N N . MET A 1 76 ? -19.37613 -5.44564 0.90177 1.000 32.89619 76 MET A N 1
ATOM 603 C CA . MET A 1 76 ? -18.14149 -5.48378 1.68658 1.000 37.46058 76 MET A CA 1
ATOM 604 C C . MET A 1 76 ? -17.70773 -6.91407 2.01908 1.000 40.83751 76 MET A C 1
ATOM 605 O O . MET A 1 76 ? -16.50161 -7.19942 2.05702 1.000 42.33729 76 MET A O 1
ATOM 610 N N . ILE A 1 77 ? -18.66588 -7.82438 2.23762 1.000 41.40617 77 ILE A N 1
ATOM 611 C CA . ILE A 1 77 ? -18.33870 -9.23266 2.47113 1.000 44.40804 77 ILE A CA 1
ATOM 612 C C . ILE A 1 77 ? -17.51927 -9.79774 1.31238 1.000 47.25902 77 ILE A C 1
ATOM 613 O O . ILE A 1 77 ? -16.59503 -10.59494 1.51731 1.000 49.65381 77 ILE A O 1
ATOM 618 N N . LYS A 1 78 ? -17.82941 -9.38621 0.07412 1.000 46.46781 78 LYS A N 1
ATOM 619 C CA . LYS A 1 78 ? -17.03211 -9.87317 -1.04394 1.000 48.79429 78 LYS A CA 1
ATOM 620 C C . LYS A 1 78 ? -15.71483 -9.11541 -1.17239 1.000 47.21640 78 LYS A C 1
ATOM 621 O O . LYS A 1 78 ? -14.68806 -9.71671 -1.50068 1.000 49.47725 78 LYS A O 1
ATOM 627 N N . ARG A 1 79 ? -15.71556 -7.80798 -0.90018 1.000 44.21026 79 ARG A N 1
ATOM 628 C CA . ARG A 1 79 ? -14.46257 -7.05040 -0.90070 1.000 46.04321 79 ARG A CA 1
ATOM 629 C C . ARG A 1 79 ? -13.44047 -7.65642 0.05751 1.000 50.45962 79 ARG A C 1
ATOM 630 O O . ARG A 1 79 ? -12.24187 -7.68618 -0.24530 1.000 52.38295 79 ARG A O 1
ATOM 638 N N . TYR A 1 80 ? -13.89923 -8.13563 1.22061 1.000 54.26636 80 TYR A N 1
ATOM 639 C CA . TYR A 1 80 ? -13.05952 -8.72289 2.25633 1.000 56.33480 80 TYR A CA 1
ATOM 640 C C . TYR A 1 80 ? -13.01646 -10.24663 2.16283 1.000 61.52200 80 TYR A C 1
ATOM 641 O O . TYR A 1 80 ? -12.70882 -10.92022 3.14849 1.000 60.12636 80 TYR A O 1
ATOM 650 N N . ASN A 1 81 ? -13.30293 -10.79141 0.97756 1.000 69.10538 81 ASN A N 1
ATOM 651 C CA . ASN A 1 81 ? -13.32061 -12.24498 0.68668 1.000 76.43229 81 ASN A CA 1
ATOM 652 C C . ASN A 1 81 ? -13.94607 -13.04293 1.83663 1.000 69.07034 81 ASN A C 1
ATOM 653 O O . ASN A 1 81 ? -13.37817 -14.03053 2.31052 1.000 69.26385 81 ASN A O 1
ATOM 658 N N . SER A 1 82 ? -15.12620 -12.62393 2.29742 1.000 62.90243 82 SER A N 1
ATOM 659 C CA . SER A 1 82 ? -15.90879 -13.38691 3.28808 1.000 58.30453 82 SER A CA 1
ATOM 660 C C . SER A 1 82 ? -15.15637 -13.61239 4.60588 1.000 54.81243 82 SER A C 1
ATOM 661 O O . SER A 1 82 ? -15.11034 -14.72347 5.14252 1.000 54.47282 82 SER A O 1
ATOM 664 N N . THR A 1 83 ? -14.58629 -12.54137 5.14690 1.000 52.45904 83 THR A N 1
ATOM 665 C CA . THR A 1 83 ? -13.91286 -12.60283 6.43758 1.000 50.85739 83 THR A CA 1
ATOM 666 C C . THR A 1 83 ? -14.91064 -12.26509 7.54407 1.000 48.73851 83 THR A C 1
ATOM 667 O O . THR A 1 83 ? -15.44460 -11.14600 7.59569 1.000 48.35589 83 THR A O 1
ATOM 671 N N . ALA A 1 84 ? -15.18041 -13.23431 8.41160 1.000 47.50786 84 ALA A N 1
ATOM 672 C CA . ALA A 1 84 ? -16.21268 -13.04703 9.41192 1.000 46.07962 84 ALA A CA 1
ATOM 673 C C . ALA A 1 84 ? -15.69486 -12.15754 10.53796 1.000 44.40633 84 ALA A C 1
ATOM 674 O O . ALA A 1 84 ? -14.51068 -11.82218 10.60771 1.000 45.82751 84 ALA A O 1
ATOM 676 N N . ALA A 1 85 ? -16.60433 -11.75358 11.41665 1.000 41.86712 85 ALA A N 1
ATOM 677 C CA . ALA A 1 85 ? -16.22086 -10.92171 12.54894 1.000 39.98893 85 ALA A CA 1
ATOM 678 C C . ALA A 1 85 ? -15.42827 -11.73172 13.57168 1.000 40.37429 85 ALA A C 1
ATOM 679 O O . ALA A 1 85 ? -15.75779 -12.88470 13.87036 1.000 40.46645 85 ALA A O 1
ATOM 681 N N . THR A 1 86 ? -14.36151 -11.12379 14.08843 1.000 40.60799 86 THR A N 1
ATOM 682 C CA . THR A 1 86 ? -13.63179 -11.69257 15.21591 1.000 41.44753 86 THR A CA 1
ATOM 683 C C . THR A 1 86 ? -14.48226 -11.62178 16.47743 1.000 39.62600 86 THR A C 1
ATOM 684 O O . THR A 1 86 ? -15.01203 -10.56203 16.81691 1.000 36.43128 86 THR A O 1
ATOM 688 N N . ASN A 1 87 ? -14.62560 -12.74982 17.16435 1.000 41.40472 87 ASN A N 1
ATOM 689 C CA . ASN A 1 87 ? -15.40711 -12.79837 18.39934 1.000 41.01983 87 ASN A CA 1
ATOM 690 C C . ASN A 1 87 ? -14.52341 -12.30426 19.54240 1.000 43.30523 87 ASN A C 1
ATOM 691 O O . ASN A 1 87 ? -13.65364 -13.02952 20.01900 1.000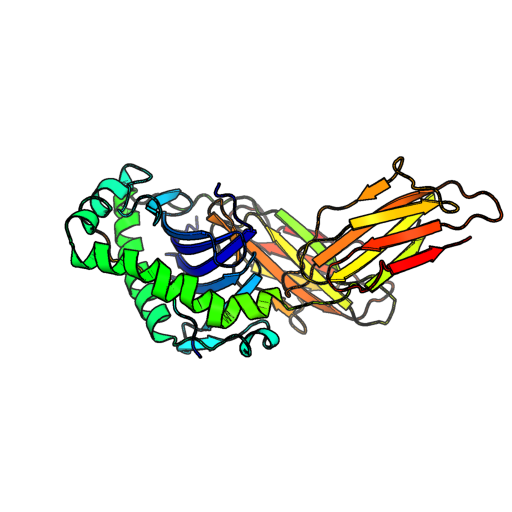 44.73832 87 ASN A O 1
ATOM 696 N N . GLU A 1 88 ? -14.73782 -11.07059 19.99180 1.000 44.12049 88 GLU A N 1
ATOM 697 C CA . GLU A 1 88 ? -13.99346 -10.55032 21.13349 1.000 45.30955 88 GLU A CA 1
ATOM 698 C C . GLU A 1 88 ? -14.51572 -11.14967 22.43808 1.000 42.75739 88 GLU A C 1
ATOM 699 O O . GLU A 1 88 ? -15.63064 -11.67401 22.50796 1.000 42.52095 88 GLU A O 1
ATOM 705 N N . VAL A 1 89 ? -13.69643 -11.06964 23.48657 1.000 41.32649 89 VAL A N 1
ATOM 706 C CA . VAL A 1 89 ? -14.10373 -11.48226 24.82838 1.000 38.87288 89 VAL A CA 1
ATOM 707 C C . VAL A 1 89 ? -14.75639 -10.27691 25.49762 1.000 35.89106 89 VAL A C 1
ATOM 708 O O . VAL A 1 89 ? -14.07681 -9.25879 25.72022 1.000 35.68069 89 VAL A O 1
ATOM 712 N N . PRO A 1 90 ? -16.04661 -10.32688 25.80573 1.000 34.01648 90 PRO A N 1
ATOM 713 C CA . PRO A 1 90 ? -16.66063 -9.19872 26.50112 1.000 33.04631 90 PRO A CA 1
ATOM 714 C C . PRO A 1 90 ? -16.17799 -9.13824 27.94295 1.000 34.88775 90 PRO A C 1
ATOM 715 O O . PRO A 1 90 ? -15.62796 -10.09673 28.49134 1.000 36.57679 90 PRO A O 1
ATOM 719 N N . GLU A 1 91 ? -16.38662 -7.97770 28.55243 1.000 35.73088 91 GLU A N 1
ATOM 720 C CA . GLU A 1 91 ? -15.96138 -7.70530 29.91888 1.000 37.73739 91 GLU A CA 1
ATOM 721 C C . GLU A 1 91 ? -17.20553 -7.28675 30.69051 1.000 34.89511 91 GLU A C 1
ATOM 722 O O . GLU A 1 91 ? -17.86593 -6.31580 30.31236 1.000 33.57209 91 GLU A O 1
ATOM 728 N N . VAL A 1 92 ? -17.53979 -8.02698 31.75045 1.000 33.72656 92 VAL A N 1
ATOM 729 C CA . VAL A 1 92 ? -18.80681 -7.87541 32.46283 1.000 31.34515 92 VAL A CA 1
ATOM 730 C C . VAL A 1 92 ? -18.54525 -7.34094 33.86213 1.000 32.16139 92 VAL A C 1
ATOM 731 O O . VAL A 1 92 ? -17.62568 -7.79862 34.55360 1.000 33.09654 92 VAL A O 1
ATOM 735 N N . THR A 1 93 ? -19.36307 -6.37680 34.28482 1.000 31.87781 93 THR A N 1
ATOM 736 C CA . THR A 1 93 ? -19.30661 -5.84121 35.64220 1.000 31.93851 93 THR A CA 1
ATOM 737 C C . THR A 1 93 ? -20.73844 -5.55209 36.08131 1.000 30.13519 93 THR A C 1
ATOM 738 O O . THR A 1 93 ? -21.58139 -5.17827 35.25602 1.000 30.24160 93 THR A O 1
ATOM 742 N N . VAL A 1 94 ? -21.02235 -5.77040 37.36486 1.000 28.34172 94 VAL A N 1
ATOM 743 C CA . VAL A 1 94 ? -22.36584 -5.65863 37.92558 1.000 27.88327 94 VAL A CA 1
ATOM 744 C C . VAL A 1 94 ? -22.29812 -4.73154 39.12985 1.000 29.89195 94 VAL A C 1
ATOM 745 O O . VAL A 1 94 ? -21.42468 -4.89156 39.99064 1.000 32.36186 94 VAL A O 1
ATOM 749 N N . PHE A 1 95 ? -23.22409 -3.78087 39.20385 1.000 28.33866 95 PHE A N 1
ATOM 750 C CA . PHE A 1 95 ? -23.22089 -2.79997 40.27999 1.000 28.30392 95 PHE A CA 1
ATOM 751 C C . PHE A 1 95 ? -24.64278 -2.29686 40.46940 1.000 27.02985 95 PHE A C 1
ATOM 752 O O . PHE A 1 95 ? -25.53205 -2.56789 39.65974 1.000 27.62854 95 PHE A O 1
ATOM 760 N N . SER A 1 96 ? -24.86380 -1.56889 41.55725 1.000 26.08120 96 SER A N 1
ATOM 761 C CA . SER A 1 96 ? -26.17462 -1.00480 41.84754 1.000 24.23047 96 SER A CA 1
ATOM 762 C C . SER A 1 96 ? -26.21063 0.47053 41.43970 1.000 22.80587 96 SER A C 1
ATOM 763 O O . SER A 1 96 ? -25.17553 1.13808 41.34447 1.000 21.06873 96 SER A O 1
ATOM 766 N N . LYS A 1 97 ? -27.41691 0.95344 41.14258 1.000 23.95052 97 LYS A N 1
ATOM 767 C CA . LYS A 1 97 ? -27.57464 2.34404 40.73900 1.000 25.38553 97 LYS A CA 1
ATOM 768 C C . LYS A 1 97 ? -27.28358 3.28483 41.90268 1.000 28.05093 97 LYS A C 1
ATOM 769 O O . LYS A 1 97 ? -26.64942 4.33171 41.71635 1.000 27.74016 97 LYS A O 1
ATOM 775 N N . SER A 1 98 ? -27.73136 2.92307 43.10994 1.000 29.78578 98 SER A N 1
ATOM 776 C CA . SER A 1 98 ? -27.54696 3.74971 44.29807 1.000 31.99023 98 SER A CA 1
ATOM 777 C C . SER A 1 98 ? -27.14854 2.86930 45.47938 1.000 32.52076 98 SER A C 1
ATOM 778 O O . SER A 1 98 ? -27.21339 1.63662 45.38100 1.000 30.66296 98 SER A O 1
ATOM 781 N N . PRO A 1 99 ? -26.71038 3.45281 46.59875 1.000 35.36931 99 PRO A N 1
ATOM 782 C CA . PRO A 1 99 ? -26.32005 2.62422 47.74079 1.000 35.63589 99 PRO A CA 1
ATOM 783 C C . PRO A 1 99 ? -27.47676 1.75690 48.19575 1.000 36.06179 99 PRO A C 1
ATOM 784 O O . PRO A 1 99 ? -28.64584 2.14639 48.12905 1.000 36.45942 99 PRO A O 1
ATOM 788 N N . VAL A 1 100 ? -27.13765 0.56815 48.66648 1.000 37.03483 100 VAL A N 1
ATOM 789 C CA . VAL A 1 100 ? -28.13087 -0.45026 48.96822 1.000 36.70255 100 VAL A CA 1
ATOM 790 C C . VAL A 1 100 ? -28.61779 -0.27230 50.40042 1.000 38.31294 100 VAL A C 1
ATOM 791 O O . VAL A 1 100 ? -27.82171 -0.13599 51.33719 1.000 38.73019 100 VAL A O 1
ATOM 795 N N . THR A 1 101 ? -29.93101 -0.22264 50.55790 1.000 38.91178 101 THR A N 1
ATOM 796 C CA . THR A 1 101 ? -30.57692 -0.16628 51.85418 1.000 41.57718 101 THR A CA 1
ATOM 797 C C . THR A 1 101 ? -31.65246 -1.23153 51.84658 1.000 42.77820 101 THR A C 1
ATOM 798 O O . THR A 1 101 ? -32.45549 -1.30155 50.90602 1.000 40.66786 101 THR A O 1
ATOM 802 N N . LEU A 1 102 ? -31.63711 -2.07374 52.87528 1.000 44.77580 102 LEU A N 1
ATOM 803 C CA . LEU A 1 102 ? -32.55225 -3.19640 52.93756 1.000 45.66905 102 LEU A CA 1
ATOM 804 C C . LEU A 1 102 ? -33.98471 -2.69739 52.86260 1.000 46.61191 102 LEU A C 1
ATOM 805 O O . LEU A 1 102 ? -34.39022 -1.81350 53.62520 1.000 47.21231 102 LEU A O 1
ATOM 810 N N . GLY A 1 103 ? -34.73819 -3.24554 51.91060 1.000 46.45195 103 GLY A N 1
ATOM 811 C CA . GLY A 1 103 ? -36.13012 -2.90355 51.74790 1.000 48.17087 103 GLY A CA 1
ATOM 812 C C . GLY A 1 103 ? -36.39411 -1.64651 50.95585 1.000 46.18731 103 GLY A C 1
ATOM 813 O O . GLY A 1 103 ? -37.56840 -1.29092 50.77117 1.000 46.23202 103 GLY A O 1
ATOM 814 N N . GLN A 1 104 ? -35.34984 -0.96010 50.48673 1.000 44.50718 104 GLN A N 1
ATOM 815 C CA . GLN A 1 104 ? -35.51737 0.24562 49.68840 1.000 44.77677 104 GLN A CA 1
ATOM 816 C C . GLN A 1 104 ? -35.23594 -0.03209 48.20915 1.000 40.58175 104 GLN A C 1
ATOM 817 O O . GLN A 1 104 ? -34.09348 -0.36967 47.85533 1.000 38.27398 104 GLN A O 1
ATOM 823 N N . PRO A 1 105 ? -36.21812 0.13699 47.31785 1.000 39.00468 105 PRO A N 1
ATOM 824 C CA . PRO A 1 105 ? -36.05156 -0.29493 45.91408 1.000 34.82739 105 PRO A CA 1
ATOM 825 C C . PRO A 1 105 ? -34.79989 0.27065 45.25916 1.000 31.81910 105 PRO A C 1
ATOM 826 O O . PRO A 1 105 ? -34.50576 1.46367 45.34602 1.000 30.87468 105 PRO A O 1
ATOM 830 N N . ASN A 1 106 ? -34.07719 -0.60483 44.56561 1.000 31.23504 106 ASN A N 1
ATOM 831 C CA . ASN A 1 106 ? -32.83835 -0.25258 43.88796 1.000 29.35170 106 ASN A CA 1
ATOM 832 C C . ASN A 1 106 ? -32.87076 -0.84470 42.47715 1.000 27.64082 106 ASN A C 1
ATOM 833 O O . ASN A 1 106 ? -33.84151 -1.49894 42.06854 1.000 27.99840 106 ASN A O 1
ATOM 838 N N . THR A 1 107 ? -31.77643 -0.65242 41.74432 1.000 26.59158 107 THR A N 1
ATOM 839 C CA . THR A 1 107 ? -31.62232 -1.16383 40.38522 1.000 25.16769 107 THR A CA 1
ATOM 840 C C . THR A 1 107 ? -30.25454 -1.81669 40.25349 1.000 24.16940 107 THR A C 1
ATOM 841 O O . THR A 1 107 ? -29.23217 -1.17005 40.51167 1.000 23.02803 107 THR A O 1
ATOM 845 N N . LEU A 1 108 ? -30.23217 -3.08384 39.83979 1.000 24.65590 108 LEU A N 1
ATOM 846 C CA . LEU A 1 108 ? -28.97780 -3.76125 39.54193 1.000 24.93670 108 LEU A CA 1
ATOM 847 C C . LEU A 1 108 ? -28.61969 -3.51595 38.08990 1.000 23.33998 108 LEU A C 1
ATOM 848 O O . LEU A 1 108 ? -29.48069 -3.59300 37.20462 1.000 23.00440 108 LEU A O 1
ATOM 853 N N . ILE A 1 109 ? -27.34385 -3.22644 37.85182 1.000 22.52410 109 ILE A N 1
ATOM 854 C CA . ILE A 1 109 ? -26.85762 -2.80669 36.54427 1.000 23.35897 109 ILE A CA 1
ATOM 855 C C . ILE A 1 109 ? -25.77820 -3.77681 36.08910 1.000 23.93722 109 ILE A C 1
ATOM 856 O O . ILE A 1 109 ? -24.80593 -4.01119 36.80760 1.000 23.60281 109 ILE A O 1
ATOM 861 N N . CYS A 1 110 ? -25.93822 -4.33815 34.89635 1.000 23.70045 110 CYS A N 1
ATOM 862 C CA . CYS A 1 110 ? -24.94818 -5.27192 34.35908 1.000 24.21005 110 CYS A CA 1
ATOM 863 C C . CYS A 1 110 ? -24.41013 -4.68734 33.06495 1.000 25.59688 110 CYS A C 1
ATOM 864 O O . CYS A 1 110 ? -25.14091 -4.58610 32.07175 1.000 27.03840 110 CYS A O 1
ATOM 867 N N . LEU A 1 111 ? -23.14036 -4.29230 33.08916 1.000 25.62211 111 LEU A N 1
ATOM 868 C CA . LEU A 1 111 ? -22.48327 -3.64503 31.96877 1.000 24.60199 111 LEU A CA 1
ATOM 869 C C . LEU A 1 111 ? -21.69428 -4.70779 31.22188 1.000 25.05815 111 LEU A C 1
ATOM 870 O O . LEU A 1 111 ? -20.79066 -5.33347 31.78831 1.000 25.87844 111 LEU A O 1
ATOM 875 N N . VAL A 1 112 ? -22.05535 -4.93814 29.96958 1.000 23.19382 112 VAL A N 1
ATOM 876 C CA . VAL A 1 112 ? -21.31286 -5.84831 29.12589 1.000 24.07995 112 VAL A CA 1
ATOM 877 C C . VAL A 1 112 ? -20.56957 -4.97370 28.12921 1.000 25.99668 112 VAL A C 1
ATOM 878 O O . VAL A 1 112 ? -21.19182 -4.31022 27.28647 1.000 24.76188 112 VAL A O 1
ATOM 882 N N . ASP A 1 113 ? -19.24353 -4.95849 28.24256 1.000 26.86804 113 ASP A N 1
ATOM 883 C CA . ASP A 1 113 ? -18.38106 -4.06967 27.48103 1.000 28.22443 113 ASP A CA 1
ATOM 884 C C . ASP A 1 113 ? -17.51920 -4.88391 26.52572 1.000 30.10243 113 ASP A C 1
ATOM 885 O O . ASP A 1 113 ? -17.37875 -6.10005 26.67346 1.000 30.82299 113 ASP A O 1
ATOM 890 N N . ASN A 1 114 ? -16.94659 -4.19642 25.53100 1.000 31.35984 114 ASN A N 1
ATOM 891 C CA . ASN A 1 114 ? -16.11167 -4.82623 24.49475 1.000 32.63085 114 ASN A CA 1
ATOM 892 C C . ASN A 1 114 ? -16.87246 -5.91805 23.73119 1.000 32.39844 114 ASN A C 1
ATOM 893 O O . ASN A 1 114 ? -16.34112 -6.99399 23.43869 1.000 33.28561 114 ASN A O 1
ATOM 898 N N . ILE A 1 115 ? -18.12333 -5.63541 23.39100 1.000 30.66809 115 ILE A N 1
ATOM 899 C CA . ILE A 1 115 ? -18.95060 -6.59430 22.67052 1.000 30.51855 115 ILE A CA 1
ATOM 900 C C . ILE A 1 115 ? -18.66193 -6.49384 21.17857 1.000 32.45243 115 ILE A C 1
ATOM 901 O O . ILE A 1 115 ? -18.81163 -5.42685 20.57057 1.000 31.74974 115 ILE A O 1
ATOM 906 N N . PHE A 1 116 ? -18.24905 -7.60371 20.59249 1.000 33.96593 116 PHE A N 1
ATOM 907 C CA . PHE A 1 116 ? -18.20676 -7.74072 19.15236 1.000 34.49813 116 PHE A CA 1
ATOM 908 C C . PHE A 1 116 ? -18.05303 -9.21506 18.80944 1.000 36.07238 116 PHE A C 1
ATOM 909 O O . PHE A 1 116 ? -17.22939 -9.90778 19.41714 1.000 35.77954 116 PHE A O 1
ATOM 917 N N . PRO A 1 117 ? -18.84576 -9.74094 17.85220 1.000 36.86505 117 PRO A N 1
ATOM 918 C CA . PRO A 1 117 ? -19.90849 -8.99581 17.16736 1.000 35.63755 117 PRO A CA 1
ATOM 919 C C . PRO A 1 117 ? -21.07826 -8.69053 18.10490 1.000 34.05068 117 PRO A C 1
ATOM 920 O O . PRO A 1 117 ? -21.12597 -9.24516 19.21947 1.000 32.54310 117 PRO A O 1
ATOM 924 N N . PRO A 1 118 ? -21.97314 -7.78274 17.70050 1.000 33.01111 118 PRO A N 1
ATOM 925 C CA . PRO A 1 118 ? -23.10246 -7.45581 18.59367 1.000 32.22392 118 PRO A CA 1
ATOM 926 C C . PRO A 1 118 ? -24.16195 -8.54699 18.57794 1.000 32.69823 118 PRO A C 1
ATOM 927 O O . PRO A 1 118 ? -25.24448 -8.40699 17.99442 1.000 33.35265 118 PRO A O 1
ATOM 931 N N . VAL A 1 119 ? -23.81995 -9.66589 19.22228 1.000 32.90679 119 VAL A N 1
ATOM 932 C CA . VAL A 1 119 ? -24.70334 -10.81813 19.37947 1.000 33.74896 119 VAL A CA 1
ATOM 933 C C . VAL A 1 119 ? -24.48667 -11.33954 20.79710 1.000 34.52077 119 VAL A C 1
ATOM 934 O O . VAL A 1 119 ? -23.45532 -11.96306 21.07801 1.000 34.98164 119 VAL A O 1
ATOM 938 N N . VAL A 1 120 ? -25.45262 -11.10672 21.68482 1.000 34.05989 120 VAL A N 1
ATOM 939 C CA . VAL A 1 120 ? -25.24657 -11.38687 23.10438 1.000 35.27493 120 VAL A CA 1
ATOM 940 C C . VAL A 1 120 ? -26.58461 -11.71337 23.75167 1.000 37.52524 120 VAL A C 1
ATOM 941 O O . VAL A 1 120 ? -27.64115 -11.22799 23.32894 1.000 35.22095 120 VAL A O 1
ATOM 945 N N . ASN A 1 121 ? -26.53509 -12.58218 24.75977 1.000 43.37275 121 ASN A N 1
ATOM 946 C CA . ASN A 1 121 ? -27.66066 -12.84569 25.64393 1.000 48.40354 121 ASN A CA 1
ATOM 947 C C . ASN A 1 121 ? -27.26111 -12.36577 27.03147 1.000 42.88999 121 ASN A C 1
ATOM 948 O O . ASN A 1 121 ? -26.23416 -12.79363 27.56527 1.000 41.71170 121 ASN A O 1
ATOM 953 N N . ILE A 1 122 ? -28.03547 -11.43946 27.58515 1.000 38.85917 122 ILE A N 1
ATOM 954 C CA . ILE A 1 122 ? -27.84118 -10.96647 28.94843 1.000 35.16958 122 ILE A CA 1
ATOM 955 C C . ILE A 1 122 ? -29.07746 -11.32583 29.74689 1.000 34.16249 122 ILE A C 1
ATOM 956 O O . ILE A 1 122 ? -30.16909 -10.80614 29.47459 1.000 33.14791 122 ILE A O 1
ATOM 961 N N . THR A 1 123 ? -28.90390 -12.19935 30.73583 1.000 33.96467 123 THR A N 1
ATOM 962 C CA . THR A 1 123 ? -29.99297 -12.64747 31.58741 1.000 35.33401 123 THR A CA 1
ATOM 963 C C . THR A 1 123 ? -29.61494 -12.44380 33.05135 1.000 35.85307 123 THR A C 1
ATOM 964 O O . THR A 1 123 ? -28.43540 -12.46160 33.41753 1.000 37.21323 123 THR A O 1
ATOM 968 N N . TRP A 1 124 ? -30.62809 -12.21924 33.88123 1.000 34.20699 124 TRP A N 1
ATOM 969 C CA . TRP A 1 124 ? -30.45444 -12.09256 35.31878 1.000 31.54947 124 TRP A CA 1
ATOM 970 C C . TRP A 1 124 ? -30.84601 -13.38830 36.00900 1.000 32.46741 124 TRP A C 1
ATOM 971 O O . TRP A 1 124 ? -31.84663 -14.02014 35.65055 1.000 31.90949 124 TRP A O 1
ATOM 982 N N . LEU A 1 125 ? -30.04256 -13.78230 36.99546 1.000 32.34661 125 LEU A N 1
ATOM 983 C CA . LEU A 1 125 ? -30.30280 -14.95627 37.82212 1.000 33.11595 125 LEU A CA 1
ATOM 984 C C . LEU A 1 125 ? -30.58258 -14.49869 39.24273 1.000 33.96338 125 LEU A C 1
ATOM 985 O O . LEU A 1 125 ? -29.78492 -13.75277 39.83272 1.000 33.93080 125 LEU A O 1
ATOM 990 N N . SER A 1 126 ? -31.71887 -14.92670 39.77801 1.000 33.86934 126 SER A N 1
ATOM 991 C CA . SER A 1 126 ? -32.02030 -14.78583 41.19015 1.000 34.12621 126 SER A CA 1
ATOM 992 C C . SER A 1 126 ? -32.02580 -16.17923 41.79200 1.000 35.46121 126 SER A C 1
ATOM 993 O O . SER A 1 126 ? -32.81840 -17.03023 41.37180 1.000 37.37206 126 SER A O 1
ATOM 996 N N . ASN A 1 127 ? -31.15135 -16.40087 42.77468 1.000 34.99360 127 ASN A N 1
ATOM 997 C CA . ASN A 1 127 ? -30.90956 -17.72610 43.35954 1.000 36.91019 127 ASN A CA 1
ATOM 998 C C . ASN A 1 127 ? -30.75406 -18.79582 42.26746 1.000 37.88034 127 ASN A C 1
ATOM 999 O O . ASN A 1 127 ? -31.37456 -19.85780 42.29563 1.000 40.36410 127 ASN A O 1
ATOM 1004 N N . GLY A 1 128 ? -29.90631 -18.49797 41.28723 1.000 40.26369 128 GLY A N 1
ATOM 1005 C CA . GLY A 1 128 ? -29.61208 -19.40862 40.19652 1.000 42.29812 128 GLY A CA 1
ATOM 1006 C C . GLY A 1 128 ? -30.70397 -19.59589 39.16408 1.000 42.59149 128 GLY A C 1
ATOM 1007 O O . GLY A 1 128 ? -30.56325 -20.46097 38.29087 1.000 43.90674 128 GLY A O 1
ATOM 1008 N N . GLN A 1 129 ? -31.78991 -18.82805 39.23323 1.000 41.06796 129 GLN A N 1
ATOM 1009 C CA . GLN A 1 129 ? -32.91853 -18.98617 38.32551 1.000 42.08046 129 GLN A CA 1
ATOM 1010 C C . GLN A 1 129 ? -33.14754 -17.71159 37.51969 1.000 40.06782 129 GLN A C 1
ATOM 1011 O O . GLN A 1 129 ? -33.00563 -16.59109 38.03150 1.000 35.76761 129 GLN A O 1
ATOM 1017 N N . SER A 1 130 ? -33.50504 -17.88495 36.25552 1.000 41.04036 130 SER A N 1
ATOM 1018 C CA . SER A 1 130 ? -33.70040 -16.72910 35.39561 1.000 39.70917 130 SER A CA 1
ATOM 1019 C C . SER A 1 130 ? -34.86257 -15.88100 35.89229 1.000 40.50355 130 SER A C 1
ATOM 1020 O O . SER A 1 130 ? -35.85866 -16.39368 36.41137 1.000 40.99729 130 SER A O 1
ATOM 1023 N N . VAL A 1 131 ? -34.71053 -14.56826 35.74041 1.000 41.10151 131 VAL A N 1
ATOM 1024 C CA . VAL A 1 131 ? -35.69656 -13.57561 3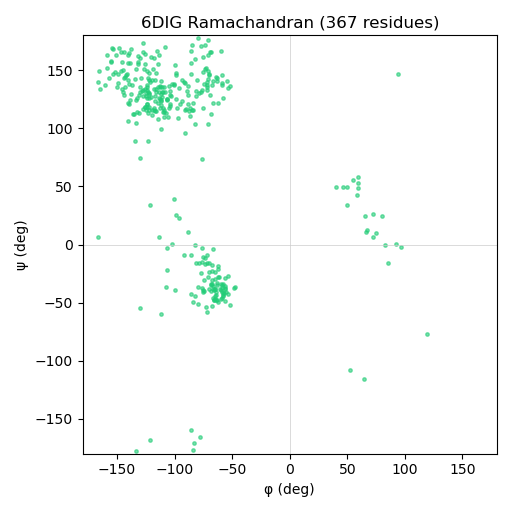6.14180 1.000 42.82186 131 VAL A CA 1
ATOM 1025 C C . VAL A 1 131 ? -36.01667 -12.71605 34.92410 1.000 44.61114 131 VAL A C 1
ATOM 1026 O O . VAL A 1 131 ? -35.10140 -12.20074 34.26966 1.000 44.27788 131 VAL A O 1
ATOM 1030 N N . THR A 1 132 ? -37.30562 -12.57615 34.60940 1.000 47.81054 132 THR A N 1
ATOM 1031 C CA . THR A 1 132 ? -37.76841 -11.71245 33.51551 1.000 50.02158 132 THR A CA 1
ATOM 1032 C C . THR A 1 132 ? -38.45276 -10.42992 33.98268 1.000 49.99765 132 THR A C 1
ATOM 1033 O O . THR A 1 132 ? -38.30171 -9.38237 33.33813 1.000 49.18023 132 THR A O 1
ATOM 1037 N N . GLU A 1 133 ? -39.21847 -10.47429 35.07290 1.000 50.69425 133 GLU A N 1
ATOM 1038 C CA . GLU A 1 133 ? -39.87444 -9.26715 35.55677 1.000 50.29678 133 GLU A CA 1
ATOM 1039 C C . GLU A 1 133 ? -38.82904 -8.23925 35.97214 1.000 45.02051 133 GLU A C 1
ATOM 1040 O O . GLU A 1 133 ? -37.78738 -8.58351 36.53671 1.000 45.66784 133 GLU A O 1
ATOM 1046 N N . GLY A 1 134 ? -39.10230 -6.97021 35.67225 1.000 39.83391 134 GLY A N 1
ATOM 1047 C CA . GLY A 1 134 ? -38.23036 -5.87876 36.05446 1.000 34.53149 134 GLY A CA 1
ATOM 1048 C C . GLY A 1 134 ? -36.95256 -5.74059 35.25966 1.000 29.37241 134 GLY A C 1
ATOM 1049 O O . GLY A 1 134 ? -36.09081 -4.95180 35.64811 1.000 26.98828 134 GLY A O 1
ATOM 1050 N N . VAL A 1 135 ? -36.78934 -6.46317 34.16160 1.000 26.61160 135 VAL A N 1
ATOM 1051 C CA . VAL A 1 135 ? -35.56366 -6.38847 33.36597 1.000 25.13785 135 VAL A CA 1
ATOM 1052 C C . VAL A 1 135 ? -35.77264 -5.53058 32.11404 1.000 26.16929 135 VAL A C 1
ATOM 1053 O O . VAL A 1 135 ? -36.79680 -5.64927 31.42075 1.000 25.64215 135 VAL A O 1
ATOM 1057 N N . SER A 1 136 ? -34.77825 -4.69032 31.80790 1.000 24.81811 136 SER A N 1
ATOM 1058 C CA . SER A 1 136 ? -34.75719 -3.88215 30.59323 1.000 26.05452 136 SER A CA 1
ATOM 1059 C C . SER A 1 136 ? -33.29939 -3.71119 30.18515 1.000 26.55322 136 SER A C 1
ATOM 1060 O O . SER A 1 136 ? -32.38211 -4.04300 30.94963 1.000 27.70872 136 SER A O 1
ATOM 1063 N N . GLU A 1 137 ? -33.07238 -3.18444 28.97944 1.000 24.28148 137 GLU A N 1
ATOM 1064 C CA . GLU A 1 137 ? -31.68626 -3.02213 28.55691 1.000 24.50931 137 GLU A CA 1
ATOM 1065 C C . GLU A 1 137 ? -31.55623 -1.92016 27.51346 1.000 24.52442 137 GLU A C 1
ATOM 1066 O O . GLU A 1 137 ? -32.51914 -1.54730 26.83414 1.000 25.27387 137 GLU A O 1
ATOM 1072 N N . THR A 1 138 ? -30.33924 -1.39305 27.40859 1.000 22.56784 138 THR A N 1
ATOM 1073 C CA . THR A 1 138 ? -30.02266 -0.40761 26.39766 1.000 21.30668 138 THR A CA 1
ATOM 1074 C C . THR A 1 138 ? -29.98280 -1.06635 25.01603 1.000 23.23797 138 THR A C 1
ATOM 1075 O O . THR A 1 138 ? -30.12152 -2.28183 24.85736 1.000 22.05231 138 THR A O 1
ATOM 1079 N N . SER A 1 139 ? -29.77518 -0.24900 23.99736 1.000 24.57966 139 SER A N 1
ATOM 1080 C CA . SER A 1 139 ? -29.42877 -0.79676 22.69797 1.000 26.45546 139 SER A CA 1
ATOM 1081 C C . SER A 1 139 ? -27.93728 -1.13739 22.71413 1.000 26.55391 139 SER A C 1
ATOM 1082 O O . SER A 1 139 ? -27.23301 -0.89328 23.70220 1.000 26.24312 139 SER A O 1
ATOM 1085 N N . PHE A 1 140 ? -27.42356 -1.69425 21.62075 1.000 25.05984 140 PHE A N 1
ATOM 1086 C CA . PHE A 1 140 ? -25.97378 -1.77776 21.49724 1.000 24.77730 140 PHE A CA 1
ATOM 1087 C C . PHE A 1 140 ? -25.42251 -0.37114 21.32141 1.000 25.96627 140 PHE A C 1
ATOM 1088 O O . PHE A 1 140 ? -25.69803 0.28957 20.31036 1.000 28.53648 140 PHE A O 1
ATOM 1096 N N . LEU A 1 141 ? -24.68422 0.10364 22.32934 1.000 24.18537 141 LEU A N 1
ATOM 1097 C CA . LEU A 1 141 ? -24.13586 1.44237 22.34834 1.000 23.64618 141 LEU A CA 1
ATOM 1098 C C . LEU A 1 141 ? -22.73881 1.40380 21.75461 1.000 25.19391 141 LEU A C 1
ATOM 1099 O O . LEU A 1 141 ? -21.96143 0.48756 22.03329 1.000 26.20148 141 LEU A O 1
ATOM 1104 N N . SER A 1 142 ? -22.40997 2.41799 20.96465 1.000 24.91023 142 SER A N 1
ATOM 1105 C CA . SER A 1 142 ? -21.20459 2.38411 20.14149 1.000 25.65686 142 SER A CA 1
ATOM 1106 C C . SER A 1 142 ? -19.96321 2.86637 20.89744 1.000 26.39058 142 SER A C 1
ATOM 1107 O O . SER A 1 142 ? -20.03928 3.63059 21.86727 1.000 26.70895 142 SER A O 1
ATOM 1110 N N . LYS A 1 143 ? -18.80293 2.41420 20.41305 1.000 27.13077 143 LYS A N 1
ATOM 1111 C CA . LYS A 1 143 ? -17.49857 2.81715 20.90798 1.000 29.15264 143 LYS A CA 1
ATOM 1112 C C . LYS A 1 143 ? -16.61969 3.19413 19.72397 1.000 30.35020 143 LYS A C 1
ATOM 1113 O O . LYS A 1 143 ? -16.81616 2.70892 18.59988 1.000 29.96208 143 LYS A O 1
ATOM 1119 N N . SER A 1 144 ? -15.62446 4.04625 19.99233 1.000 31.12646 144 SER A N 1
ATOM 1120 C CA . SER A 1 144 ? -14.79793 4.57705 18.91214 1.000 33.01096 144 SER A CA 1
ATOM 1121 C C . SER A 1 144 ? -13.88653 3.51880 18.30951 1.000 33.94607 144 SER A C 1
ATOM 1122 O O . SER A 1 144 ? -13.34086 3.74167 17.22500 1.000 36.54836 144 SER A O 1
ATOM 1125 N N . ASP A 1 145 ? -13.69296 2.38694 18.98669 1.000 32.49093 145 ASP A N 1
ATOM 1126 C CA . ASP A 1 145 ? -12.99498 1.25851 18.39238 1.000 33.74236 145 ASP A CA 1
ATOM 1127 C C . ASP A 1 145 ? -13.94562 0.33975 17.62992 1.000 33.55688 145 ASP A C 1
ATOM 1128 O O . ASP A 1 145 ? -13.54794 -0.76219 17.22365 1.000 34.64536 145 ASP A O 1
ATOM 1133 N N . HIS A 1 146 ? -15.18635 0.78332 17.42251 1.000 32.59415 146 HIS A N 1
ATOM 1134 C CA . HIS A 1 146 ? -16.22161 0.11386 16.63714 1.000 31.57289 146 HIS A CA 1
ATOM 1135 C C . HIS A 1 146 ? -16.68320 -1.19402 17.26097 1.000 30.82344 146 HIS A C 1
ATOM 1136 O O . HIS A 1 146 ? -17.42560 -1.94962 16.61598 1.000 30.38998 146 HIS A O 1
ATOM 1143 N N . SER A 1 147 ? -16.28846 -1.47718 18.50542 1.000 28.88655 147 SER A N 1
ATOM 1144 C CA . SER A 1 147 ? -17.01785 -2.46063 19.28503 1.000 28.55714 147 SER A CA 1
ATOM 1145 C C . SER A 1 147 ? -18.21868 -1.77108 19.93298 1.000 27.06626 147 SER A C 1
ATOM 1146 O O . SER A 1 147 ? -18.48350 -0.58932 19.69833 1.000 26.30603 147 SER A O 1
ATOM 1149 N N . PHE A 1 148 ? -18.96112 -2.51575 20.74963 1.000 26.19486 148 PHE A N 1
ATOM 1150 C CA . PHE A 1 148 ? -20.16712 -2.02585 21.39856 1.000 24.94490 148 PHE A CA 1
ATOM 1151 C C . PHE A 1 148 ? -20.13414 -2.37430 22.87774 1.000 25.49844 148 PHE A C 1
ATOM 1152 O O . PHE A 1 148 ? -19.37784 -3.24480 23.30793 1.000 25.23028 148 PHE A O 1
ATOM 1160 N N . PHE A 1 149 ? -20.97673 -1.69073 23.65220 1.000 25.07428 149 PHE A N 1
ATOM 1161 C CA . PHE A 1 149 ? -21.33778 -2.15040 24.98118 1.000 24.69196 149 PHE A CA 1
ATOM 1162 C C . PHE A 1 149 ? -22.85463 -2.11053 25.08599 1.000 24.39320 149 PHE A C 1
ATOM 1163 O O . PHE A 1 149 ? -23.54332 -1.47450 24.28411 1.000 24.21807 149 PHE A O 1
ATOM 1171 N N . LYS A 1 150 ? -23.36747 -2.86367 26.04969 1.000 23.39123 150 LYS A N 1
ATOM 1172 C CA . LYS A 1 150 ? -24.79303 -2.97786 26.29268 1.000 23.05291 150 LYS A CA 1
ATOM 1173 C C . LYS A 1 150 ? -24.98070 -3.08897 27.79447 1.000 23.12355 150 LYS A C 1
ATOM 1174 O O . LYS A 1 150 ? -24.15495 -3.69980 28.47746 1.000 23.84275 150 LYS A O 1
ATOM 1180 N N . ILE A 1 151 ? -26.04614 -2.48781 28.31234 1.000 21.97423 151 ILE A N 1
ATOM 1181 C CA . ILE A 1 151 ? -26.30766 -2.50208 29.74267 1.000 21.90684 151 ILE A CA 1
ATOM 1182 C C . ILE A 1 151 ? -27.68811 -3.08137 29.98904 1.000 21.68136 151 ILE A C 1
ATOM 1183 O O . ILE A 1 151 ? -28.64697 -2.72344 29.29969 1.000 22.01840 151 ILE A O 1
ATOM 1188 N N . SER A 1 152 ? -27.79682 -3.96584 30.98326 1.000 22.15919 152 SER A N 1
ATOM 1189 C CA . SER A 1 152 ? -29.08190 -4.50804 31.40516 1.000 21.31085 152 SER A CA 1
ATOM 1190 C C . SER A 1 152 ? -29.39002 -4.09045 32.84481 1.000 22.52570 152 SER A C 1
ATOM 1191 O O . SER A 1 152 ? -28.48731 -3.95446 33.67945 1.000 22.22131 152 SER A O 1
ATOM 1194 N N . TYR A 1 153 ? -30.68009 -3.90081 33.12814 1.000 22.71224 153 TYR A N 1
ATOM 1195 C CA . TYR A 1 153 ? -31.15612 -3.36953 34.39568 1.000 22.73634 153 TYR A CA 1
ATOM 1196 C C . TYR A 1 153 ? -32.10883 -4.34775 35.05776 1.000 22.87142 153 TYR A C 1
ATOM 1197 O O . TYR A 1 153 ? -32.93152 -4.98431 34.39176 1.000 22.52465 153 TYR A O 1
ATOM 1206 N N . LEU A 1 154 ? -32.01250 -4.44972 36.37856 1.000 22.39405 154 LEU A N 1
ATOM 1207 C CA . LEU A 1 154 ? -32.96248 -5.24642 37.13567 1.000 22.98359 154 LEU A CA 1
ATOM 1208 C C . LEU A 1 154 ? -33.37000 -4.45830 38.37520 1.000 26.09481 154 LEU A C 1
ATOM 1209 O O . LEU A 1 154 ? -32.54860 -4.23921 39.28674 1.000 24.59260 154 LEU A O 1
ATOM 1214 N N . THR A 1 155 ? -34.63578 -4.03962 38.40611 1.000 27.66753 155 THR A N 1
ATOM 1215 C CA . THR A 1 155 ? -35.19809 -3.42735 39.60519 1.000 30.64016 155 THR A CA 1
ATOM 1216 C C . THR A 1 155 ? -35.47199 -4.48970 40.67167 1.000 31.48981 155 THR A C 1
ATOM 1217 O O . THR A 1 155 ? -35.95938 -5.58792 40.37889 1.000 30.61881 155 THR A O 1
ATOM 1221 N N . PHE A 1 156 ? -35.15056 -4.16844 41.92257 1.000 31.55949 156 PHE A N 1
ATOM 1222 C CA . PHE A 1 156 ? -35.26562 -5.17510 42.97003 1.000 32.10948 156 PHE A CA 1
ATOM 1223 C C . PHE A 1 156 ? -35.36740 -4.49234 44.32942 1.000 33.10142 156 PHE A C 1
ATOM 1224 O O . PHE A 1 156 ? -35.03155 -3.31482 44.47986 1.000 32.14332 156 PHE A O 1
ATOM 1232 N N . LEU A 1 157 ? -35.82923 -5.26048 45.31924 1.000 35.40063 157 LEU A N 1
ATOM 1233 C CA . LEU A 1 157 ? -35.86520 -4.83378 46.71782 1.000 36.50888 157 LEU A CA 1
ATOM 1234 C C . LEU A 1 157 ? -34.77005 -5.55046 47.49666 1.000 35.96338 157 LEU A C 1
ATOM 1235 O O . LEU A 1 157 ? -34.86246 -6.76839 47.71186 1.000 34.76721 157 LEU A O 1
ATOM 1240 N N . PRO A 1 158 ? -33.72542 -4.85370 47.92386 1.000 36.49867 158 PRO A N 1
ATOM 1241 C CA . PRO A 1 158 ? -32.60493 -5.53118 48.58436 1.000 38.16197 158 PRO A CA 1
ATOM 1242 C C . PRO A 1 158 ? -33.03206 -6.28533 49.83985 1.000 40.38678 158 PRO A C 1
ATOM 1243 O O . PRO A 1 158 ? -33.86103 -5.81924 50.62279 1.000 40.76895 158 PRO A O 1
ATOM 1247 N N . SER A 1 159 ? -32.47618 -7.48037 50.00290 1.000 42.83115 159 SER A N 1
ATOM 1248 C CA . SER A 1 159 ? -32.78015 -8.33342 51.13769 1.000 48.61144 159 SER A CA 1
ATOM 1249 C C . SER A 1 159 ? -31.49359 -8.99056 51.60690 1.000 51.86801 159 SER A C 1
ATOM 1250 O O . SER A 1 159 ? -30.49441 -9.02639 50.88444 1.000 51.16564 159 SER A O 1
ATOM 1253 N N . ALA A 1 160 ? -31.54511 -9.54315 52.82064 1.000 55.81294 160 ALA A N 1
ATOM 1254 C CA . ALA A 1 160 ? -30.33395 -9.98218 53.50343 1.000 59.40613 160 ALA A CA 1
ATOM 1255 C C . ALA A 1 160 ? -29.71930 -11.22623 52.87111 1.000 60.62811 160 ALA A C 1
ATOM 1256 O O . ALA A 1 160 ? -28.50245 -11.43035 52.97374 1.000 61.06051 160 ALA A O 1
ATOM 1258 N N . ASP A 1 161 ? -30.52586 -12.07626 52.23460 1.000 60.93673 161 ASP A N 1
ATOM 1259 C CA . ASP A 1 161 ? -30.02230 -13.31798 51.65702 1.000 62.58561 161 ASP A CA 1
ATOM 1260 C C . ASP A 1 161 ? -30.29016 -13.38319 50.15958 1.000 60.89927 161 ASP A C 1
ATOM 1261 O O . ASP A 1 161 ? -30.54212 -14.45825 49.61056 1.000 65.20967 161 ASP A O 1
ATOM 1266 N N . GLU A 1 162 ? -30.23742 -12.24038 49.48872 1.000 55.55510 162 GLU A N 1
ATOM 1267 C CA . GLU A 1 162 ? -30.40529 -12.23491 48.04671 1.000 52.37445 162 GLU A CA 1
ATOM 1268 C C . GLU A 1 162 ? -29.18470 -12.84200 47.36384 1.000 49.93691 162 GLU A C 1
ATOM 1269 O O . GLU A 1 162 ? -28.05568 -12.76662 47.86407 1.000 50.32004 162 GLU A O 1
ATOM 1275 N N . ILE A 1 163 ? -29.43194 -13.47299 46.21545 1.000 46.52853 163 ILE A N 1
ATOM 1276 C CA . ILE A 1 163 ? -28.38327 -14.05393 45.38474 1.000 43.44604 163 ILE A CA 1
ATOM 1277 C C . ILE A 1 163 ? -28.63957 -13.63947 43.93997 1.000 39.56654 163 ILE A C 1
ATOM 1278 O O . ILE A 1 163 ? -29.53806 -14.17972 43.28331 1.000 38.35950 163 ILE A O 1
ATOM 1283 N N . TYR A 1 164 ? -27.85740 -12.69514 43.42968 1.000 36.68319 164 TYR A N 1
ATOM 1284 C CA . TYR A 1 164 ? -28.01436 -12.22035 42.05837 1.000 33.77717 164 TYR A CA 1
ATOM 1285 C C . TYR A 1 164 ? -26.73438 -12.43658 41.26881 1.000 32.98538 164 TYR A C 1
ATOM 1286 O O . TYR A 1 164 ? -25.62832 -12.20944 41.77950 1.000 32.05945 164 TYR A O 1
ATOM 1295 N N . ASP A 1 165 ? -26.90981 -12.85929 40.01461 1.000 32.03295 165 ASP A N 1
ATOM 1296 C CA . ASP A 1 165 ? -25.85059 -12.96987 39.03032 1.000 31.07409 165 ASP A CA 1
ATOM 1297 C C . ASP A 1 165 ? -26.33007 -12.35763 37.72088 1.000 30.92633 165 ASP A C 1
ATOM 1298 O O . ASP A 1 165 ? -27.52634 -12.34944 37.41328 1.000 30.96956 165 ASP A O 1
ATOM 1303 N N . CYS A 1 166 ? -25.39143 -11.83332 36.95375 1.000 30.65593 166 CYS A N 1
ATOM 1304 C CA . CYS A 1 166 ? -25.65085 -11.45152 35.57505 1.000 31.34945 166 CYS A CA 1
ATOM 1305 C C . CYS A 1 166 ? -24.97335 -12.48369 34.69524 1.000 31.93512 166 CYS A C 1
ATOM 1306 O O . CYS A 1 166 ? -23.76991 -12.71788 34.83844 1.000 32.76293 166 CYS A O 1
ATOM 1309 N N . LYS A 1 167 ? -25.74350 -13.10274 33.79991 1.000 32.53537 167 LYS A N 1
ATOM 1310 C CA . LYS A 1 167 ? -25.27785 -14.22190 32.98676 1.000 33.76830 167 LYS A CA 1
ATOM 1311 C C . LYS A 1 167 ? -25.18451 -13.76836 31.53765 1.000 32.59622 167 LYS A C 1
ATOM 1312 O O . LYS A 1 167 ? -26.17126 -13.28123 30.97029 1.000 30.44205 167 LYS A O 1
ATOM 1318 N N . VAL A 1 168 ? -24.00109 -13.92306 30.94371 1.000 33.83080 168 VAL A N 1
ATOM 1319 C CA . VAL A 1 168 ? -23.70781 -13.38930 29.61836 1.000 33.79099 168 VAL A CA 1
ATOM 1320 C C . VAL A 1 168 ? -23.24279 -14.53513 28.73302 1.000 36.53630 168 VAL A C 1
ATOM 1321 O O . VAL A 1 168 ? -22.30207 -15.25813 29.08320 1.000 36.66485 168 VAL A O 1
ATOM 1325 N N . GLU A 1 169 ? -23.89986 -14.69342 27.59017 1.000 38.41102 169 GLU A N 1
ATOM 1326 C CA . GLU A 1 169 ? -23.49954 -15.65253 26.57066 1.000 41.42420 169 GLU A CA 1
ATOM 1327 C C . GLU A 1 169 ? -23.05646 -14.89204 25.32856 1.000 39.58797 169 GLU A C 1
ATOM 1328 O O . GLU A 1 169 ? -23.72307 -13.93304 24.90175 1.000 36.84146 169 GLU A O 1
ATOM 1334 N N . HIS A 1 170 ? -21.93795 -15.32624 24.75538 1.000 40.21300 170 HIS A N 1
ATOM 1335 C CA . HIS A 1 170 ? -21.26408 -14.63339 23.67079 1.000 40.61828 170 HIS A CA 1
ATOM 1336 C C . HIS A 1 170 ? -20.23527 -15.59063 23.07652 1.000 42.61090 170 HIS A C 1
ATOM 1337 O O . HIS A 1 170 ? -19.57000 -16.32415 23.81285 1.000 44.05858 170 HIS A O 1
ATOM 1344 N N . TRP A 1 171 ? -20.11847 -15.57838 21.74562 1.000 42.57606 171 TRP A N 1
ATOM 1345 C CA . TRP A 1 171 ? -19.23803 -16.51415 21.04736 1.000 44.93668 171 TRP A CA 1
ATOM 1346 C C . TRP A 1 171 ? -17.77881 -16.33700 21.42774 1.000 43.91901 171 TRP A C 1
ATOM 1347 O O . TRP A 1 171 ? -16.98623 -17.26348 21.23347 1.000 46.14939 171 TRP A O 1
ATOM 1358 N N . GLY A 1 172 ? -17.40877 -15.16160 21.94804 1.000 41.20310 172 GLY A N 1
ATOM 1359 C CA . GLY A 1 172 ? -16.08262 -14.90848 22.48437 1.000 41.33228 172 GLY A CA 1
ATOM 1360 C C . GLY A 1 172 ? -15.80732 -15.59549 23.80711 1.000 42.92957 172 GLY A C 1
ATOM 1361 O O . GLY A 1 172 ? -14.65425 -15.59520 24.25623 1.000 43.40139 172 GLY A O 1
ATOM 1362 N N . LEU A 1 173 ? -16.83152 -16.18663 24.42197 1.000 43.65037 173 LEU A N 1
ATOM 1363 C CA . LEU A 1 173 ? -16.71543 -16.92625 25.67162 1.000 45.49365 173 LEU A CA 1
ATOM 1364 C C . LEU A 1 173 ? -16.79582 -18.42401 25.40457 1.000 50.25799 173 LEU A C 1
ATOM 1365 O O . LEU A 1 173 ? -17.63359 -18.87821 24.61804 1.000 50.29054 173 LEU A O 1
ATOM 1370 N N . ASP A 1 174 ? -15.91916 -19.19251 26.05974 1.000 54.27977 174 ASP A N 1
ATOM 1371 C CA . ASP A 1 174 ? -15.98681 -20.64626 25.92583 1.000 59.07058 174 ASP A CA 1
ATOM 1372 C C . ASP A 1 174 ? -17.25639 -21.18647 26.55823 1.000 57.52866 174 ASP A C 1
ATOM 1373 O O . ASP A 1 174 ? -17.83218 -22.16559 26.07490 1.000 59.01984 174 ASP A O 1
ATOM 1378 N N . GLN A 1 175 ? -17.70075 -20.55579 27.63608 1.000 55.11403 175 GLN A N 1
ATOM 1379 C CA . GLN A 1 175 ? -18.88586 -20.95484 28.37554 1.000 54.84679 175 GLN A CA 1
ATOM 1380 C C . GLN A 1 175 ? -19.53501 -19.68910 28.90635 1.000 49.11823 175 GLN A C 1
ATOM 1381 O O . GLN A 1 175 ? -18.86959 -18.65335 29.02441 1.000 46.38504 175 GLN A O 1
ATOM 1387 N N . PRO A 1 176 ? -20.83259 -19.72678 29.21055 1.000 46.63221 176 PRO A N 1
ATOM 1388 C CA . PRO A 1 176 ? -21.50205 -18.53145 29.74543 1.000 42.62251 176 PRO A CA 1
ATOM 1389 C C . PRO A 1 176 ? -20.77139 -17.94193 30.94824 1.000 41.85591 176 PRO A C 1
ATOM 1390 O O . PRO A 1 176 ? -20.33441 -18.65363 31.85325 1.000 43.11951 176 PRO A O 1
ATOM 1394 N N . LEU A 1 177 ? -20.64904 -16.62083 30.96239 1.000 40.09273 177 LEU A N 1
ATOM 1395 C CA . LEU A 1 177 ? -19.99957 -15.92907 32.06464 1.000 39.66176 177 LEU A CA 1
ATOM 1396 C C . LEU A 1 177 ? -21.06179 -15.51166 33.07369 1.000 39.04787 177 LEU A C 1
ATOM 1397 O O . LEU A 1 177 ? -22.02618 -14.82646 32.71636 1.000 36.69051 177 LEU A O 1
ATOM 1402 N N . LEU A 1 178 ? -20.89749 -15.94901 34.32666 1.000 41.32457 178 LEU A N 1
ATOM 1403 C CA . LEU A 1 178 ? -21.73451 -15.49755 35.43472 1.000 41.72975 178 LEU A CA 1
ATOM 1404 C C . LEU A 1 178 ? -20.93158 -14.50916 36.26790 1.000 41.01100 178 LEU A C 1
ATOM 1405 O O . LEU A 1 178 ? -19.85261 -14.84574 36.76501 1.000 42.15408 178 LEU A O 1
ATOM 1410 N N . LYS A 1 179 ? -21.43542 -13.28980 36.38822 1.000 39.29284 179 LYS A N 1
ATOM 1411 C CA . LYS A 1 179 ? -20.80732 -12.26626 37.21551 1.000 40.06576 179 LYS A CA 1
ATOM 1412 C C . LYS A 1 179 ? -21.70829 -12.05132 38.43246 1.000 38.00620 179 LYS A C 1
ATOM 1413 O O . LYS A 1 179 ? -22.85374 -11.60413 38.30206 1.000 36.96127 179 LYS A O 1
ATOM 1419 N N . HIS A 1 180 ? -21.19905 -12.40473 39.60624 1.000 37.88643 180 HIS A N 1
ATOM 1420 C CA . HIS A 1 180 ? -21.95485 -12.31699 40.84469 1.000 36.74424 180 HIS A CA 1
ATOM 1421 C C . HIS A 1 180 ? -21.93954 -10.89314 41.36826 1.000 36.57397 180 HIS A C 1
ATOM 1422 O O . HIS A 1 180 ? -20.91618 -10.20927 41.31015 1.000 37.05386 180 HIS A O 1
ATOM 1429 N N . TRP A 1 181 ? -23.06603 -10.45442 41.91035 1.000 37.27910 181 TRP A N 1
ATOM 1430 C CA . TRP A 1 181 ? -23.14639 -9.12859 42.49821 1.000 39.38272 181 TRP A CA 1
ATOM 1431 C C . TRP A 1 181 ? -22.74322 -9.17579 43.97064 1.000 44.56033 181 TRP A C 1
ATOM 1432 O O . TRP A 1 181 ? -23.38300 -9.86322 44.77260 1.000 43.91362 181 TRP A O 1
ATOM 1443 N N . GLU A 1 182 ? -21.70786 -8.40873 44.32261 1.000 50.31462 182 GLU A N 1
ATOM 1444 C CA . GLU A 1 182 ? -21.22412 -8.29347 45.69681 1.000 57.78453 182 GLU A CA 1
ATOM 1445 C C . GLU A 1 182 ? -21.50315 -6.89057 46.22352 1.000 58.49054 182 GLU A C 1
ATOM 1446 O O . GLU A 1 182 ? -20.75260 -5.95271 45.91350 1.000 57.97949 182 GLU A O 1
ATOM 1452 N N . PRO A 1 183 ? -22.57694 -6.68453 47.00313 1.000 61.01245 183 PRO A N 1
ATOM 1453 C CA . PRO A 1 183 ? -22.87534 -5.40553 47.67043 1.000 62.08572 183 PRO A CA 1
ATOM 1454 C C . PRO A 1 183 ? -21.69865 -4.87490 48.51833 1.000 63.83302 183 PRO A C 1
ATOM 1455 O O . PRO A 1 183 ? -20.99627 -5.62710 49.21464 1.000 65.38060 183 PRO A O 1
ATOM 1459 N N . SER B 2 7 ? -19.00762 -23.29879 13.12351 1.000 87.74349 3 SER B N 1
ATOM 1460 C CA . SER B 2 7 ? -19.24866 -22.36666 14.22504 1.000 85.18526 3 SER B CA 1
ATOM 1461 C C . SER B 2 7 ? -20.04878 -21.14839 13.75578 1.000 78.82248 3 SER B C 1
ATOM 1462 O O . SER B 2 7 ? -19.95338 -20.74323 12.58873 1.000 76.61598 3 SER B O 1
ATOM 1465 N N . PRO B 2 8 ? -20.83625 -20.56537 14.66138 1.000 75.67123 4 PRO B N 1
ATOM 1466 C CA . PRO B 2 8 ? -21.61500 -19.37825 14.29826 1.000 70.05003 4 PRO B CA 1
ATOM 1467 C C . PRO B 2 8 ? -20.70630 -18.18127 14.08861 1.000 66.16221 4 PRO B C 1
ATOM 1468 O O . PRO B 2 8 ? -19.67733 -18.02468 14.75320 1.000 67.15721 4 PRO B O 1
ATOM 1472 N N . GLU B 2 9 ? -21.10114 -17.32777 13.14994 1.000 61.60354 5 GLU B N 1
ATOM 1473 C CA . GLU B 2 9 ? -20.25273 -16.22065 12.74931 1.000 59.01922 5 GLU B CA 1
ATOM 1474 C C . GLU B 2 9 ? -21.13372 -15.07255 12.27397 1.000 53.32966 5 GLU B C 1
ATOM 1475 O O . GLU B 2 9 ? -22.31695 -15.24744 11.96630 1.000 51.69327 5 GLU B O 1
ATOM 1481 N N . ASP B 2 10 ? -20.54426 -13.88617 12.21436 1.000 49.71777 6 ASP B N 1
ATOM 1482 C CA . ASP B 2 10 ? -21.28800 -12.70196 11.83575 1.000 44.34250 6 ASP B CA 1
ATOM 1483 C C . ASP B 2 10 ? -20.42388 -11.87050 10.90576 1.000 42.40481 6 ASP B C 1
ATOM 1484 O O . ASP B 2 10 ? -19.19351 -11.98275 10.89451 1.000 43.46433 6 ASP B O 1
ATOM 1489 N N . PHE B 2 11 ? -21.10303 -11.05393 10.10164 1.000 38.94925 7 PHE B N 1
ATOM 1490 C CA . PHE B 2 11 ? -20.49255 -10.08711 9.20139 1.000 36.64777 7 PHE B CA 1
ATOM 1491 C C . PHE B 2 11 ? -21.24302 -8.78079 9.42464 1.000 33.95652 7 PHE B C 1
ATOM 1492 O O . PHE B 2 11 ? -22.48177 -8.75343 9.39951 1.000 32.38970 7 PHE B O 1
ATOM 1500 N N . VAL B 2 12 ? -20.50307 -7.71890 9.72201 1.000 32.14388 8 VAL B N 1
ATOM 1501 C CA . VAL B 2 12 ? -21.08207 -6.52266 10.30804 1.000 28.59232 8 VAL B CA 1
ATOM 1502 C C . VAL B 2 12 ? -20.73069 -5.33142 9.43403 1.000 27.74354 8 VAL B C 1
ATOM 1503 O O . VAL B 2 12 ? -19.56948 -5.15127 9.05019 1.000 28.62214 8 VAL B O 1
ATOM 1507 N N . PHE B 2 13 ? -21.74317 -4.54364 9.10196 1.000 26.24656 9 PHE B N 1
ATOM 1508 C CA . PHE B 2 13 ? -21.57379 -3.23480 8.50166 1.000 25.75923 9 PHE B CA 1
ATOM 1509 C C . PHE B 2 13 ? -22.04713 -2.19417 9.50606 1.000 25.27887 9 PHE B C 1
ATOM 1510 O O . PHE B 2 13 ? -23.08593 -2.37540 10.16009 1.000 24.60578 9 PHE B O 1
ATOM 1518 N N . GLN B 2 14 ? -21.26305 -1.12763 9.65157 1.000 24.51064 10 GLN B N 1
ATOM 1519 C CA . GLN B 2 14 ? -21.61560 0.00344 10.49903 1.000 23.72484 10 GLN B CA 1
ATOM 1520 C C . GLN B 2 14 ? -21.42715 1.28348 9.70117 1.000 23.90660 10 GLN B C 1
ATOM 1521 O O . GLN B 2 14 ? -20.40716 1.44822 9.01772 1.000 24.33695 10 GLN B O 1
ATOM 1527 N N . PHE B 2 15 ? -22.39892 2.18847 9.79603 1.000 22.70039 11 PHE B N 1
ATOM 1528 C CA . PHE B 2 15 ? -22.23350 3.55854 9.31330 1.000 21.45355 11 PHE B CA 1
ATOM 1529 C C . PHE B 2 15 ? -22.47852 4.51811 10.46850 1.000 19.89316 11 PHE B C 1
ATOM 1530 O O . PHE B 2 15 ? -23.51066 4.43285 11.15046 1.000 18.58262 11 PHE B O 1
ATOM 1538 N N . LYS B 2 16 ? -21.54453 5.43970 10.67629 1.000 20.84255 12 LYS B N 1
ATOM 1539 C CA . LYS B 2 16 ? -21.63101 6.37833 11.78645 1.000 21.63404 12 LYS B CA 1
ATOM 1540 C C . LYS B 2 16 ? -21.57725 7.80211 11.24181 1.000 22.81160 12 LYS B C 1
ATOM 1541 O O . LYS B 2 16 ? -20.54619 8.23378 10.71583 1.000 24.94072 12 LYS B O 1
ATOM 1547 N N . GLY B 2 17 ? -22.68768 8.52581 11.37025 1.000 22.58588 13 GLY B N 1
ATOM 1548 C CA . GLY B 2 17 ? -22.72523 9.96281 11.09775 1.000 22.90009 13 GLY B CA 1
ATOM 1549 C C . GLY B 2 17 ? -22.43826 10.79081 12.35047 1.000 24.15867 13 GLY B C 1
ATOM 1550 O O . GLY B 2 17 ? -23.32623 11.07754 13.16191 1.000 24.28879 13 GLY B O 1
ATOM 1551 N N . MET B 2 18 ? -21.19532 11.19420 12.52524 1.000 25.98408 14 MET B N 1
ATOM 1552 C CA . MET B 2 18 ? -20.73749 11.71128 13.80351 1.000 28.43920 14 MET B CA 1
ATOM 1553 C C . MET B 2 18 ? -20.50905 13.21532 13.73521 1.000 30.39060 14 MET B C 1
ATOM 1554 O O . MET B 2 18 ? -19.86235 13.72092 12.80446 1.000 31.58257 14 MET B O 1
ATOM 1559 N N . CYS B 2 19 ? -21.06501 13.91801 14.71608 1.000 29.55941 15 CYS B N 1
ATOM 1560 C CA . CYS B 2 19 ? -20.99314 15.36383 14.80223 1.000 31.97128 15 CYS B CA 1
ATOM 1561 C C . CYS B 2 19 ? -20.14922 15.73647 16.01200 1.000 33.33155 15 CYS B C 1
ATOM 1562 O O . CYS B 2 19 ? -20.42793 15.29397 17.13237 1.000 31.54175 15 CYS B O 1
ATOM 1565 N N . TYR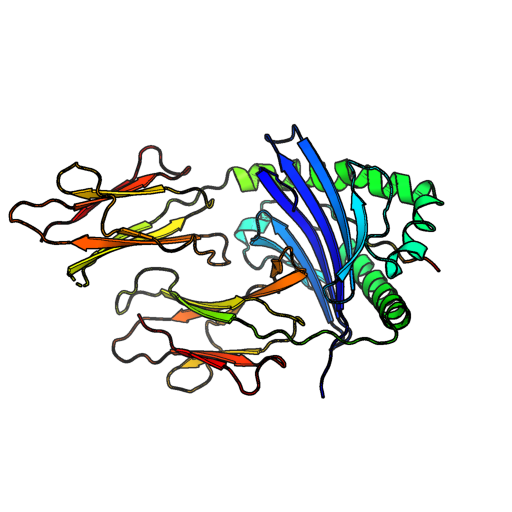 B 2 20 ? -19.11988 16.54350 15.77850 1.000 35.18500 16 TYR B N 1
ATOM 1566 C CA . TYR B 2 20 ? -18.21435 17.00370 16.81622 1.000 35.62886 16 TYR B CA 1
ATOM 1567 C C . TYR B 2 20 ? -18.43215 18.49595 17.01244 1.000 38.34987 16 TYR B C 1
ATOM 1568 O O . TYR B 2 20 ? -18.42822 19.25256 16.03847 1.000 37.45475 16 TYR B O 1
ATOM 1577 N N . PHE B 2 21 ? -18.62444 18.91636 18.26769 1.000 37.53720 17 PHE B N 1
ATOM 1578 C CA . PHE B 2 21 ? -18.90664 20.30378 18.60554 1.000 39.88629 17 PHE B CA 1
ATOM 1579 C C . PHE B 2 21 ? -17.87097 20.79831 19.60881 1.000 51.49236 17 PHE B C 1
ATOM 1580 O O . PHE B 2 21 ? -17.53618 20.08698 20.55665 1.000 41.83036 17 PHE B O 1
ATOM 1588 N N . THR B 2 22 ? -17.37395 22.01702 19.41971 1.000 53.22616 18 THR B N 1
ATOM 1589 C CA . THR B 2 22 ? -16.41524 22.62041 20.34137 1.000 56.63072 18 THR B CA 1
ATOM 1590 C C . THR B 2 22 ? -16.86341 24.05614 20.59725 1.000 62.31582 18 THR B C 1
ATOM 1591 O O . THR B 2 22 ? -17.23810 24.71907 19.63080 1.000 51.08675 18 THR B O 1
ATOM 1595 N N . ASN B 2 23 ? -16.74416 24.60934 21.82347 1.000 70.13134 19 ASN B N 1
ATOM 1596 C CA . ASN B 2 23 ? -17.09620 26.06001 22.01771 1.000 80.72294 19 ASN B CA 1
ATOM 1597 C C . ASN B 2 23 ? -18.52597 26.36087 21.53307 1.000 77.50975 19 ASN B C 1
ATOM 1598 O O . ASN B 2 23 ? -18.83549 27.30830 20.77854 1.000 78.72887 19 ASN B O 1
ATOM 1603 N N . GLY B 2 24 ? -19.43352 25.61932 22.08989 1.000 52.64923 20 GLY B N 1
ATOM 1604 C CA . GLY B 2 24 ? -20.79559 25.81373 21.63829 1.000 63.05332 20 GLY B CA 1
ATOM 1605 C C . GLY B 2 24 ? -20.92406 25.42385 20.16216 1.000 60.87851 20 GLY B C 1
ATOM 1606 O O . GLY B 2 24 ? -20.74730 24.26020 19.80237 1.000 57.57278 20 GLY B O 1
ATOM 1607 N N . THR B 2 25 ? -21.24542 26.37904 19.27818 1.000 61.77573 21 THR B N 1
ATOM 1608 C CA . THR B 2 25 ? -21.35846 26.13959 17.83521 1.000 62.02616 21 THR B CA 1
ATOM 1609 C C . THR B 2 25 ? -20.14902 26.64317 17.04736 1.000 63.92920 21 THR B C 1
ATOM 1610 O O . THR B 2 25 ? -20.12226 26.50585 15.81752 1.000 64.82909 21 THR B O 1
ATOM 1614 N N . GLU B 2 26 ? -19.15131 27.21455 17.72775 1.000 65.90713 22 GLU B N 1
ATOM 1615 C CA . GLU B 2 26 ? -18.04267 27.87138 17.03956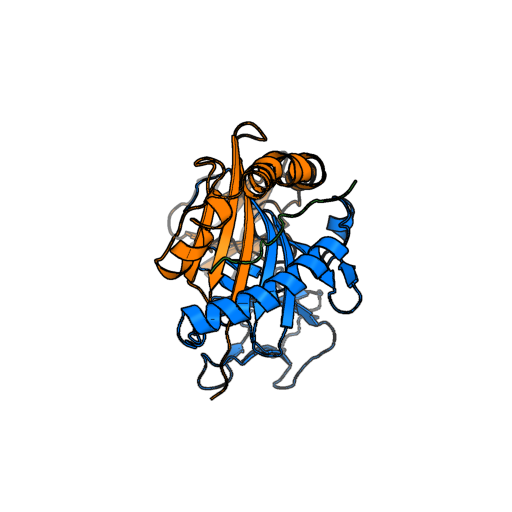 1.000 68.95209 22 GLU B CA 1
ATOM 1616 C C . GLU B 2 26 ? -17.31634 26.91513 16.10149 1.000 66.20111 22 GLU B C 1
ATOM 1617 O O . GLU B 2 26 ? -16.96720 27.29128 14.97636 1.000 56.41832 22 GLU B O 1
ATOM 1623 N N . ARG B 2 27 ? -17.08176 25.67657 16.53612 1.000 62.69153 23 ARG B N 1
ATOM 1624 C CA . ARG B 2 27 ? -16.40654 24.66766 15.72001 1.000 59.80517 23 ARG B CA 1
ATOM 1625 C C . ARG B 2 27 ? -17.30899 23.44567 15.60226 1.000 53.11339 23 ARG B C 1
ATOM 1626 O O . ARG B 2 27 ? -17.65566 22.82554 16.61614 1.000 50.45077 23 ARG B O 1
ATOM 1634 N N . VAL B 2 28 ? -17.71175 23.12069 14.36907 1.000 50.21452 24 VAL B N 1
ATOM 1635 C CA . VAL B 2 28 ? -18.58610 21.98524 14.07601 1.000 46.13552 24 VAL B CA 1
ATOM 1636 C C . VAL B 2 28 ? -17.93349 21.14901 12.98093 1.000 44.49565 24 VAL B C 1
ATOM 1637 O O . VAL B 2 28 ? -17.48286 21.69364 11.96827 1.000 46.27374 24 VAL B O 1
ATOM 1641 N N . ARG B 2 29 ? -17.87909 19.83455 13.18055 1.000 41.52841 25 ARG B N 1
ATOM 1642 C CA . ARG B 2 29 ? -17.15791 18.94074 12.27658 1.000 41.15905 25 ARG B CA 1
ATOM 1643 C C . ARG B 2 29 ? -17.96325 17.66543 12.09333 1.000 37.72265 25 ARG B C 1
ATOM 1644 O O . ARG B 2 29 ? -18.25871 16.98195 13.07577 1.000 36.06666 25 ARG B O 1
ATOM 1652 N N . LEU B 2 30 ? -18.32177 17.35027 10.84084 1.000 35.92618 26 LEU B N 1
ATOM 1653 C CA . LEU B 2 30 ? -19.01831 16.11636 10.49876 1.000 32.69897 26 LEU B CA 1
ATOM 1654 C C . LEU B 2 30 ? -18.00218 15.08932 10.03382 1.000 32.58661 26 LEU B C 1
ATOM 1655 O O . LEU B 2 30 ? -17.11932 15.40508 9.23507 1.000 34.99940 26 LEU B O 1
ATOM 1660 N N . VAL B 2 31 ? -18.12659 13.86319 10.53167 1.000 30.59683 27 VAL B N 1
ATOM 1661 C CA . VAL B 2 31 ? -17.28439 12.75799 10.09301 1.000 30.65484 27 VAL B CA 1
ATOM 1662 C C . VAL B 2 31 ? -18.21620 11.57134 9.89810 1.000 29.40483 27 VAL B C 1
ATOM 1663 O O . VAL B 2 31 ? -18.79188 11.06879 10.86532 1.000 28.11459 27 VAL B O 1
ATOM 1667 N N . THR B 2 32 ? -18.39838 11.13704 8.65718 1.000 29.58528 28 THR B N 1
ATOM 1668 C CA . THR B 2 32 ? -19.17281 9.92703 8.42788 1.000 27.64112 28 THR B CA 1
ATOM 1669 C C . THR B 2 32 ? -18.18806 8.79548 8.20275 1.000 28.00035 28 THR B C 1
ATOM 1670 O O . THR B 2 32 ? -17.14759 8.98183 7.57418 1.000 30.79886 28 THR B O 1
ATOM 1674 N N . ARG B 2 33 ? -18.47024 7.65147 8.79654 1.000 27.21491 29 ARG B N 1
ATOM 1675 C CA . ARG B 2 33 ? -17.54871 6.52753 8.78755 1.000 28.22823 29 ARG B CA 1
ATOM 1676 C C . ARG B 2 33 ? -18.25611 5.31785 8.20387 1.000 27.06972 29 ARG B C 1
ATOM 1677 O O . ARG B 2 33 ? -19.38876 5.01320 8.59302 1.000 27.35406 29 ARG B O 1
ATOM 1685 N N . TYR B 2 34 ? -17.58127 4.63427 7.28888 1.000 27.23612 30 TYR B N 1
ATOM 1686 C CA . TYR B 2 34 ? -18.03148 3.36963 6.72508 1.000 27.72479 30 TYR B CA 1
ATOM 1687 C C . TYR B 2 34 ? -17.10439 2.27635 7.22402 1.000 29.53481 30 TYR B C 1
ATOM 1688 O O . TYR B 2 34 ? -15.87888 2.38937 7.09446 1.000 31.91247 30 TYR B O 1
ATOM 1697 N N . ILE B 2 35 ? -17.68894 1.22978 7.79966 1.000 29.31109 31 ILE B N 1
ATOM 1698 C CA . ILE B 2 35 ? -16.95780 0.26922 8.61659 1.000 29.89691 31 ILE B CA 1
ATOM 1699 C C . ILE B 2 35 ? -17.43169 -1.13517 8.28703 1.000 28.70288 31 ILE B C 1
ATOM 1700 O O . ILE B 2 35 ? -18.63774 -1.40756 8.30612 1.000 27.93304 31 ILE B O 1
ATOM 1705 N N . TYR B 2 36 ? -16.48885 -2.02719 8.00806 1.000 29.62261 32 TYR B N 1
ATOM 1706 C CA . TYR B 2 36 ? -16.76086 -3.45125 7.86063 1.000 30.41694 32 TYR B CA 1
ATOM 1707 C C . TYR B 2 36 ? -16.22530 -4.19079 9.08219 1.000 30.62440 32 TYR B C 1
ATOM 1708 O O . TYR B 2 36 ? -15.03609 -4.08291 9.40371 1.000 31.23943 32 TYR B O 1
ATOM 1717 N N . ASN B 2 37 ? -17.09333 -4.96107 9.73586 1.000 30.07269 33 ASN B N 1
ATOM 1718 C CA . ASN B 2 37 ? -16.76860 -5.54642 11.03237 1.000 32.36324 33 ASN B CA 1
ATOM 1719 C C . ASN B 2 37 ? -16.28902 -4.46297 11.99642 1.000 32.64560 33 ASN B C 1
ATOM 1720 O O . ASN B 2 37 ? -17.09395 -3.65128 12.45373 1.000 31.29202 33 ASN B O 1
ATOM 1725 N N . ARG B 2 38 ? -14.99736 -4.41683 12.31438 1.000 35.66964 34 ARG B N 1
ATOM 1726 C CA . ARG B 2 38 ? -14.48232 -3.36565 13.18565 1.000 38.07220 34 ARG B CA 1
ATOM 1727 C C . ARG B 2 38 ? -13.53703 -2.41717 12.45560 1.000 40.00318 34 ARG B C 1
ATOM 1728 O O . ARG B 2 38 ? -12.93732 -1.53791 13.08808 1.000 40.85462 34 ARG B O 1
ATOM 1736 N N . GLU B 2 39 ? -13.39617 -2.55710 11.14564 1.000 41.09378 35 GLU B N 1
ATOM 1737 C CA . GLU B 2 39 ? -12.43714 -1.77042 10.38669 1.000 43.21322 35 GLU B CA 1
ATOM 1738 C C . GLU B 2 39 ? -13.16748 -0.67109 9.62184 1.000 41.88321 35 GLU B C 1
ATOM 1739 O O . GLU B 2 39 ? -14.01859 -0.96102 8.77079 1.000 39.73927 35 GLU B O 1
ATOM 1745 N N . GLU B 2 40 ? -12.83459 0.58714 9.92017 1.000 42.17402 36 GLU B N 1
ATOM 1746 C CA . GLU B 2 40 ? -13.34070 1.69970 9.12060 1.000 41.71575 36 GLU B CA 1
ATOM 1747 C C . GLU B 2 40 ? -12.59589 1.76920 7.78230 1.000 41.31436 36 GLU B C 1
ATOM 1748 O O . GLU B 2 40 ? -11.38175 1.99281 7.75431 1.000 43.78351 36 GLU B O 1
ATOM 1754 N N . TYR B 2 41 ? -13.31416 1.60010 6.66503 1.000 38.09852 37 TYR B N 1
ATOM 1755 C CA . TYR B 2 41 ? -12.65709 1.55404 5.36326 1.000 37.88191 37 TYR B CA 1
ATOM 1756 C C . TYR B 2 41 ? -12.85625 2.80625 4.50957 1.000 36.38594 37 TYR B C 1
ATOM 1757 O O . TYR B 2 41 ? -12.04340 3.05717 3.61730 1.000 36.40786 37 TYR B O 1
ATOM 1766 N N . ALA B 2 42 ? -13.89437 3.59997 4.75665 1.000 34.88949 38 ALA B N 1
ATOM 1767 C CA . ALA B 2 42 ? -14.06338 4.84966 4.02457 1.000 35.86480 38 ALA B CA 1
ATOM 1768 C C . ALA B 2 42 ? -14.66294 5.89407 4.95580 1.000 35.64156 38 ALA B C 1
ATOM 1769 O O . ALA B 2 42 ? -15.43177 5.56844 5.86989 1.000 34.81825 38 ALA B O 1
ATOM 1771 N N . ARG B 2 43 ? -14.31959 7.15354 4.70134 1.000 36.45712 39 ARG B N 1
ATOM 1772 C CA . ARG B 2 43 ? -14.68361 8.24121 5.59309 1.000 36.37947 39 ARG B CA 1
ATOM 1773 C C . ARG B 2 43 ? -14.87682 9.54149 4.82232 1.000 36.06773 39 ARG B C 1
ATOM 1774 O O . ARG B 2 43 ? -14.11000 9.85751 3.90560 1.000 37.49825 39 ARG B O 1
ATOM 1782 N N . PHE B 2 44 ? -15.90700 10.29172 5.20102 1.000 34.68309 40 PHE B N 1
ATOM 1783 C CA . PHE B 2 44 ? -16.02563 11.69327 4.82224 1.000 36.25630 40 PHE B CA 1
ATOM 1784 C C . PHE B 2 44 ? -15.72684 12.53693 6.05398 1.000 36.82531 40 PHE B C 1
ATOM 1785 O O . PHE B 2 44 ? -16.38048 12.37615 7.09456 1.000 36.90456 40 PHE B O 1
ATOM 1793 N N . ASP B 2 45 ? -14.76457 13.44636 5.91952 1.000 38.03466 41 ASP B N 1
ATOM 1794 C CA . ASP B 2 45 ? -14.40557 14.40686 6.95831 1.000 39.76505 41 ASP B CA 1
ATOM 1795 C C . ASP B 2 45 ? -14.67192 15.80780 6.41663 1.000 40.57276 41 ASP B C 1
ATOM 1796 O O . ASP B 2 45 ? -14.05423 16.22004 5.43128 1.000 42.62222 41 ASP B O 1
ATOM 1801 N N . SER B 2 46 ? -15.58558 16.53650 7.06533 1.000 39.66381 42 SER B N 1
ATOM 1802 C CA . SER B 2 46 ? -15.95835 17.86356 6.58408 1.000 42.08491 42 SER B CA 1
ATOM 1803 C C . SER B 2 46 ? -14.77291 18.82671 6.57022 1.000 46.79414 42 SER B C 1
ATOM 1804 O O . SER B 2 46 ? -14.74701 19.76260 5.75981 1.000 49.16359 42 SER B O 1
ATOM 1807 N N . ASP B 2 47 ? -13.78362 18.62891 7.44646 1.000 48.56721 43 ASP B N 1
ATOM 1808 C CA . ASP B 2 47 ? -12.60302 19.49021 7.38218 1.000 52.71331 43 ASP B CA 1
ATOM 1809 C C . ASP B 2 47 ? -11.80738 19.24085 6.10590 1.000 53.84783 43 ASP B C 1
ATOM 1810 O O . ASP B 2 47 ? -11.15490 20.15014 5.58903 1.000 56.32297 43 ASP B O 1
ATOM 1815 N N . VAL B 2 48 ? -11.84287 18.01569 5.59409 1.000 52.43396 44 VAL B N 1
ATOM 1816 C CA . VAL B 2 48 ? -11.22129 17.70977 4.31272 1.000 53.25098 44 VAL B CA 1
ATOM 1817 C C . VAL B 2 48 ? -12.13132 18.14779 3.17061 1.000 52.92613 44 VAL B C 1
ATOM 1818 O O . VAL B 2 48 ? -11.72178 18.89733 2.28163 1.000 55.16887 44 VAL B O 1
ATOM 1822 N N . GLY B 2 49 ? -13.39498 17.73567 3.20751 1.000 49.84654 45 GLY B N 1
ATOM 1823 C CA . GLY B 2 49 ? -14.36241 18.13164 2.20660 1.000 48.99061 45 GLY B CA 1
ATOM 1824 C C . GLY B 2 49 ? -14.57817 17.13519 1.08616 1.000 46.98007 45 GLY B C 1
ATOM 1825 O O . GLY B 2 49 ? -15.41237 17.39112 0.20827 1.000 46.19358 45 GLY B O 1
ATOM 1826 N N . VAL B 2 50 ? -13.84125 16.01991 1.07651 1.000 46.06547 46 VAL B N 1
ATOM 1827 C CA . VAL B 2 50 ? -14.01967 14.94896 0.10369 1.000 44.71009 46 VAL B CA 1
ATOM 1828 C C . VAL B 2 50 ? -13.86283 13.63085 0.84727 1.000 42.86265 46 VAL B C 1
ATOM 1829 O O . VAL B 2 50 ? -13.34920 13.58313 1.96875 1.000 43.39693 46 VAL B O 1
ATOM 1833 N N . TYR B 2 51 ? -14.32939 12.55407 0.21957 1.000 40.02413 47 TYR B N 1
ATOM 1834 C CA . TYR B 2 51 ? -14.20439 11.23363 0.82417 1.000 38.26219 47 TYR B CA 1
ATOM 1835 C C . TYR B 2 51 ? -12.76082 10.75010 0.74014 1.000 39.29673 47 TYR B C 1
ATOM 1836 O O . TYR B 2 51 ? -12.00769 11.12534 -0.16220 1.000 40.45146 47 TYR B O 1
ATOM 1845 N N . ARG B 2 52 ? -12.37151 9.92567 1.70722 1.000 39.33869 48 ARG B N 1
ATOM 1846 C CA A ARG B 2 52 ? -11.04935 9.32336 1.70953 0.495 39.92808 48 ARG B CA 1
ATOM 1847 C CA B ARG B 2 52 ? -11.04132 9.33330 1.76443 0.505 39.90636 48 ARG B CA 1
ATOM 1848 C C . ARG B 2 52 ? -11.17678 7.83241 1.97185 1.000 39.26366 48 ARG B C 1
ATOM 1849 O O . ARG B 2 52 ? -12.09052 7.37588 2.66220 1.000 37.28940 48 ARG B O 1
ATOM 1864 N N . ALA B 2 53 ? -10.26895 7.07160 1.37149 1.000 40.08837 49 ALA B N 1
ATOM 1865 C CA . ALA B 2 53 ? -10.19827 5.63633 1.61754 1.000 40.46450 49 ALA B CA 1
ATOM 1866 C C . ALA B 2 53 ? -9.36671 5.41348 2.87810 1.000 41.92980 49 ALA B C 1
ATOM 1867 O O . ALA B 2 53 ? -8.17404 5.73068 2.90681 1.000 44.37124 49 ALA B O 1
ATOM 1869 N N . VAL B 2 54 ? -9.98090 4.87807 3.93156 1.000 40.22173 50 VAL B N 1
ATOM 1870 C CA . VAL B 2 54 ? -9.20065 4.64369 5.14786 1.000 42.13167 50 VAL B CA 1
ATOM 1871 C C . VAL B 2 54 ? -8.29761 3.42295 4.97603 1.000 44.66298 50 VAL B C 1
ATOM 1872 O O . VAL B 2 54 ? -7.13633 3.43411 5.39312 1.000 47.75156 50 VAL B O 1
ATOM 1876 N N . THR B 2 55 ? -8.80104 2.36774 4.34660 1.000 45.03634 51 THR B N 1
ATOM 1877 C CA . THR B 2 55 ? -8.02645 1.19715 3.96360 1.000 45.79119 51 THR B CA 1
ATOM 1878 C C . THR B 2 55 ? -8.21321 0.94546 2.47362 1.000 44.90256 51 THR B C 1
ATOM 1879 O O . THR B 2 55 ? -9.13286 1.49748 1.85274 1.000 41.86365 51 THR B O 1
ATOM 1883 N N . PRO B 2 56 ? -7.34147 0.12782 1.86116 1.000 50.36986 52 PRO B N 1
ATOM 1884 C CA . PRO B 2 56 ? -7.51830 -0.20018 0.43477 1.000 50.23424 52 PRO B CA 1
ATOM 1885 C C . PRO B 2 56 ? -8.93662 -0.60915 0.04820 1.000 48.49158 52 PRO B C 1
ATOM 1886 O O . PRO B 2 56 ? -9.40182 -0.24566 -1.03781 1.000 46.39573 52 PRO B O 1
ATOM 1890 N N . GLN B 2 57 ? -9.65012 -1.33164 0.90777 1.000 48.48852 53 GLN B N 1
ATOM 1891 C CA . GLN B 2 57 ? -10.97689 -1.78562 0.52595 1.000 48.28206 53 GLN B CA 1
ATOM 1892 C C . GLN B 2 57 ? -11.97850 -0.64358 0.36963 1.000 45.99893 53 GLN B C 1
ATOM 1893 O O . GLN B 2 57 ? -13.11886 -0.89943 -0.03723 1.000 43.86872 53 GLN B O 1
ATOM 1899 N N . GLY B 2 58 ? -11.58544 0.59636 0.66519 1.000 45.26944 54 GLY B N 1
ATOM 1900 C CA . GLY B 2 58 ? -12.45984 1.73544 0.47791 1.000 42.05949 54 GLY B CA 1
ATOM 1901 C C . GLY B 2 58 ? -12.07422 2.60110 -0.70850 1.000 41.94280 54 GLY B C 1
ATOM 1902 O O . GLY B 2 58 ? -12.75380 3.58855 -0.99995 1.000 38.17589 54 GLY B O 1
ATOM 1903 N N . ARG B 2 59 ? -10.97276 2.26123 -1.37987 1.000 45.77441 55 ARG B N 1
ATOM 1904 C CA . ARG B 2 59 ? -10.55543 3.02769 -2.55190 1.000 48.74500 55 ARG B CA 1
ATOM 1905 C C . ARG B 2 59 ? -11.61137 3.05558 -3.64862 1.000 46.67194 55 ARG B C 1
ATOM 1906 O O . ARG B 2 59 ? -11.79202 4.12412 -4.25815 1.000 46.88672 55 ARG B O 1
ATOM 1914 N N . PRO B 2 60 ? -12.32000 1.96226 -3.95377 1.000 44.98329 56 PRO B N 1
ATOM 1915 C CA . PRO B 2 60 ? -13.40869 2.05551 -4.94104 1.000 43.00972 56 PRO B CA 1
ATOM 1916 C C . PRO B 2 60 ? -14.44862 3.08969 -4.59475 1.000 41.31952 56 PRO B C 1
ATOM 1917 O O . PRO B 2 60 ? -14.99063 3.73443 -5.49867 1.000 40.83062 56 PRO B O 1
ATOM 1921 N N . ASP B 2 61 ? -14.74989 3.27459 -3.31333 1.000 40.57818 57 ASP B N 1
ATOM 1922 C CA . ASP B 2 61 ? -15.90134 4.09017 -2.94424 1.000 39.44070 57 ASP B CA 1
ATOM 1923 C C . ASP B 2 61 ? -15.56564 5.57258 -2.87495 1.000 39.35258 57 ASP B C 1
ATOM 1924 O O . ASP B 2 61 ? -16.35454 6.40393 -3.34377 1.000 37.90839 57 ASP B O 1
ATOM 1929 N N . ALA B 2 62 ? -14.41350 5.90695 -2.28592 1.000 40.82754 58 ALA B N 1
ATOM 1930 C CA . ALA B 2 62 ? -13.89485 7.27239 -2.32421 1.000 42.23861 58 ALA B CA 1
ATOM 1931 C C . ALA B 2 62 ? -13.84154 7.81657 -3.75004 1.000 43.34333 58 ALA B C 1
ATOM 1932 O O . ALA B 2 62 ? -14.32526 8.91859 -4.02058 1.000 43.03040 58 ALA B O 1
ATOM 1934 N N . GLU B 2 63 ? -13.21110 7.07301 -4.66657 1.000 45.04764 59 GLU B N 1
ATOM 1935 C CA A GLU B 2 63 ? -13.09748 7.54881 -6.04255 0.529 46.79598 59 GLU B CA 1
ATOM 1936 C CA B GLU B 2 63 ? -13.09564 7.53126 -6.04941 0.471 46.80046 59 GLU B CA 1
ATOM 1937 C C . GLU B 2 63 ? -14.46613 7.68945 -6.69104 1.000 44.47079 59 GLU B C 1
ATOM 1938 O O . GLU B 2 63 ? -14.71081 8.64770 -7.43290 1.000 45.79992 59 GLU B O 1
ATOM 1949 N N . TYR B 2 64 ? -15.36408 6.74724 -6.42191 1.000 40.50025 60 TYR B N 1
ATOM 1950 C CA . TYR B 2 64 ? -16.70370 6.76537 -6.99412 1.000 37.78710 60 TYR B CA 1
ATOM 1951 C C . TYR B 2 64 ? -17.50687 7.95122 -6.47462 1.000 36.85233 60 TYR B C 1
ATOM 1952 O O . TYR B 2 64 ? -18.13496 8.68149 -7.25210 1.000 36.88010 60 TYR B O 1
ATOM 1961 N N . TRP B 2 65 ? -17.48838 8.16058 -5.15521 1.000 35.39212 61 TRP B N 1
ATOM 1962 C CA . TRP B 2 65 ? -18.23385 9.25889 -4.54923 1.000 32.32611 61 TRP B CA 1
ATOM 1963 C C . TRP B 2 65 ? -17.61292 10.60807 -4.89384 1.000 32.59765 61 TRP B C 1
ATOM 1964 O O . TRP B 2 65 ? -18.33215 11.58202 -5.14156 1.000 32.51077 61 TRP B O 1
ATOM 1975 N N . ASN B 2 66 ? -16.27969 10.68832 -4.93110 1.000 34.57665 62 ASN B N 1
ATOM 1976 C CA . ASN B 2 66 ? -15.63793 11.97094 -5.20071 1.000 37.48090 62 ASN B CA 1
ATOM 1977 C C . ASN B 2 66 ? -15.80124 12.39849 -6.65264 1.000 40.37778 62 ASN B C 1
ATOM 1978 O O . ASN B 2 66 ? -15.59129 13.57473 -6.96280 1.000 42.48206 62 ASN B O 1
ATOM 1983 N N . SER B 2 67 ? -16.17649 11.47250 -7.54131 1.000 39.68954 63 SER B N 1
ATOM 1984 C CA . SER B 2 67 ? -16.38717 11.78617 -8.94751 1.000 41.22592 63 SER B CA 1
ATOM 1985 C C . SER B 2 67 ? -17.79299 12.29386 -9.23344 1.000 40.01475 63 SER B C 1
ATOM 1986 O O . SER B 2 67 ? -18.05032 12.76041 -10.34691 1.000 42.45275 63 SER B O 1
ATOM 1989 N N . GLN B 2 68 ? -18.69653 12.21900 -8.26285 1.000 37.78041 64 GLN B N 1
ATOM 1990 C CA . GLN B 2 68 ? -20.08471 12.63736 -8.41660 1.000 35.99903 64 GLN B CA 1
ATOM 1991 C C . GLN B 2 68 ? -20.30324 13.91711 -7.61371 1.000 35.58721 64 GLN B C 1
ATOM 1992 O O . GLN B 2 68 ? -20.31729 13.89548 -6.37593 1.000 34.02333 64 GLN B O 1
ATOM 1998 N N . LYS B 2 69 ? -20.49682 15.02255 -8.33270 1.000 48.23008 65 LYS B N 1
ATOM 1999 C CA . LYS B 2 69 ? -20.68791 16.32441 -7.70229 1.000 49.35870 65 LYS B CA 1
ATOM 2000 C C . LYS B 2 69 ? -21.91682 16.32836 -6.80057 1.000 46.65427 65 LYS B C 1
ATOM 2001 O O . LYS B 2 69 ? -21.89674 16.91247 -5.71191 1.000 46.25181 65 LYS B O 1
ATOM 2007 N N . GLU B 2 70 ? -22.98344 15.64851 -7.21610 1.000 45.83063 66 GLU B N 1
ATOM 2008 C CA . GLU B 2 70 ? -24.20030 15.62756 -6.41395 1.000 46.07604 66 GLU B CA 1
ATOM 2009 C C . GLU B 2 70 ? -23.97869 14.91754 -5.08003 1.000 41.08791 66 GLU B C 1
ATOM 2010 O O . GLU B 2 70 ? -24.53447 15.32937 -4.04893 1.000 39.62258 66 GLU B O 1
ATOM 2016 N N . VAL B 2 71 ? -23.18798 13.83392 -5.08215 1.000 38.04727 67 VAL B N 1
ATOM 2017 C CA . VAL B 2 71 ? -22.87719 13.12483 -3.83427 1.000 35.22964 67 VAL B CA 1
ATOM 2018 C C . VAL B 2 71 ? -22.07153 14.02102 -2.90903 1.000 35.90356 67 VAL B C 1
ATOM 2019 O O . VAL B 2 71 ? -22.35113 14.12941 -1.70879 1.000 36.36131 67 VAL B O 1
ATOM 2023 N N . LEU B 2 72 ? -21.05168 14.66776 -3.46015 1.000 37.64683 68 LEU B N 1
ATOM 2024 C CA . LEU B 2 72 ? -20.16284 15.50471 -2.66914 1.000 41.26755 68 LEU B CA 1
ATOM 2025 C C . LEU B 2 72 ? -20.91784 16.67498 -2.04098 1.000 44.05133 68 LEU B C 1
ATOM 2026 O O . LEU B 2 72 ? -20.80389 16.92921 -0.83727 1.000 42.87165 68 LEU B O 1
ATOM 2031 N N . GLU B 2 73 ? -21.70186 17.40001 -2.84562 1.000 47.36983 69 GLU B N 1
ATOM 2032 C CA . GLU B 2 73 ? -22.51417 18.47954 -2.29596 1.000 49.93237 69 GLU B CA 1
ATOM 2033 C C . GLU B 2 73 ? -23.47913 17.95836 -1.23712 1.000 46.24933 69 GLU B C 1
ATOM 2034 O O . GLU B 2 73 ? -23.71932 18.62762 -0.22830 1.000 45.75964 69 GLU B O 1
ATOM 2040 N N . GLY B 2 74 ? -24.03826 16.76211 -1.44839 1.000 43.29390 70 GLY B N 1
ATOM 2041 C CA . GLY B 2 74 ? -25.01460 16.23975 -0.50960 1.000 40.60877 70 GLY B CA 1
ATOM 2042 C C . GLY B 2 74 ? -24.41193 15.94377 0.85006 1.000 38.33166 70 GLY B C 1
ATOM 2043 O O . GLY B 2 74 ? -25.04067 16.18580 1.88558 1.000 37.72178 70 GLY B O 1
ATOM 2044 N N . THR B 2 75 ? -23.19020 15.40993 0.86872 1.000 35.74703 71 THR B N 1
ATOM 2045 C CA . THR B 2 75 ? -22.55216 15.09883 2.14273 1.000 33.93263 71 THR B CA 1
ATOM 2046 C C . THR B 2 75 ? -22.04682 16.36036 2.83233 1.000 35.52289 71 THR B C 1
ATOM 2047 O O . THR B 2 75 ? -22.14431 16.48448 4.06047 1.000 34.55717 71 THR B O 1
ATOM 2051 N N . ARG B 2 76 ? -21.50457 17.30297 2.05454 1.000 37.74556 72 ARG B N 1
ATOM 2052 C CA . ARG B 2 76 ? -21.07434 18.57242 2.62561 1.000 40.88593 72 ARG B CA 1
ATOM 2053 C C . ARG B 2 76 ? -22.23473 19.27761 3.31022 1.000 41.56993 72 ARG B C 1
ATOM 2054 O O . ARG B 2 76 ? -22.09189 19.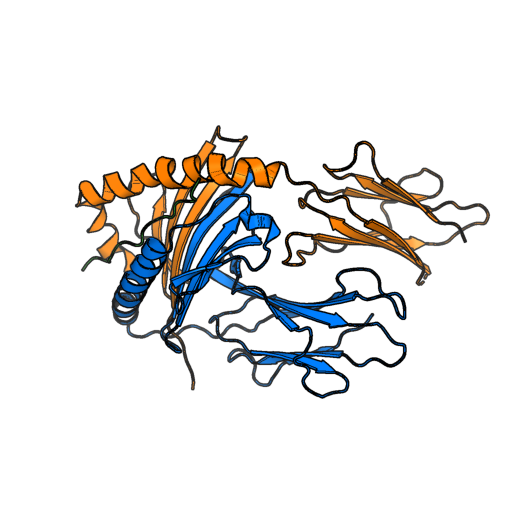77266 4.43642 1.000 41.77963 72 ARG B O 1
ATOM 2062 N N . ALA B 2 77 ? -23.40246 19.29288 2.66290 1.000 41.10127 73 ALA B N 1
ATOM 2063 C CA . ALA B 2 77 ? -24.57341 19.93098 3.25440 1.000 42.47887 73 ALA B CA 1
ATOM 2064 C C . ALA B 2 77 ? -24.91845 19.35914 4.63003 1.000 40.22868 73 ALA B C 1
ATOM 2065 O O . ALA B 2 77 ? -25.50041 20.06738 5.45763 1.000 40.57156 73 ALA B O 1
ATOM 2067 N N . GLU B 2 78 ? -24.60009 18.08543 4.88368 1.000 37.89819 74 GLU B N 1
ATOM 2068 C CA . GLU B 2 78 ? -25.05091 17.44818 6.12127 1.000 36.33427 74 GLU B CA 1
ATOM 2069 C C . GLU B 2 78 ? -24.42536 18.09461 7.34858 1.000 37.00979 74 GLU B C 1
ATOM 2070 O O . GLU B 2 78 ? -25.02083 18.04313 8.43396 1.000 37.26779 74 GLU B O 1
ATOM 2076 N N . LEU B 2 79 ? -23.26736 18.74682 7.19340 1.000 38.44611 75 LEU B N 1
ATOM 2077 C CA . LEU B 2 79 ? -22.71096 19.53342 8.29154 1.000 39.63391 75 LEU B CA 1
ATOM 2078 C C . LEU B 2 79 ? -23.73173 20.53761 8.81550 1.000 41.45605 75 LEU B C 1
ATOM 2079 O O . LEU B 2 79 ? -23.89706 20.68325 10.02896 1.000 39.54580 75 LEU B O 1
ATOM 2084 N N . ASP B 2 80 ? -24.46509 21.20593 7.91483 1.000 41.85176 76 ASP B N 1
ATOM 2085 C CA . ASP B 2 80 ? -25.50471 22.13597 8.35507 1.000 43.89488 76 ASP B CA 1
ATOM 2086 C C . ASP B 2 80 ? -26.81877 21.42528 8.66683 1.000 41.96315 76 ASP B C 1
ATOM 2087 O O . ASP B 2 80 ? -27.40148 21.63675 9.73857 1.000 43.78965 76 ASP B O 1
ATOM 2092 N N . THR B 2 81 ? -27.29530 20.56813 7.75889 1.000 39.76095 77 THR B N 1
ATOM 2093 C CA . THR B 2 81 ? -28.63033 19.99901 7.89797 1.000 38.48932 77 THR B CA 1
ATOM 2094 C C . THR B 2 81 ? -28.71586 18.89228 8.94031 1.000 38.17527 77 THR B C 1
ATOM 2095 O O . THR B 2 81 ? -29.82809 18.52384 9.32915 1.000 34.49507 77 THR B O 1
ATOM 2099 N N . VAL B 2 82 ? -27.59666 18.33291 9.38949 1.000 31.72741 78 VAL B N 1
ATOM 2100 C CA . VAL B 2 82 ? -27.60672 17.32632 10.43901 1.000 31.48815 78 VAL B CA 1
ATOM 2101 C C . VAL B 2 82 ? -26.96608 17.86435 11.73461 1.000 32.26324 78 VAL B C 1
ATOM 2102 O O . VAL B 2 82 ? -27.63727 17.98345 12.75487 1.000 32.21138 78 VAL B O 1
ATOM 2106 N N . CYS B 2 83 ? -25.69261 18.26903 11.68039 1.000 32.95685 79 CYS B N 1
ATOM 2107 C CA . CYS B 2 83 ? -24.97885 18.63774 12.90697 1.000 33.79710 79 CYS B CA 1
ATOM 2108 C C . CYS B 2 83 ? -25.47088 19.96766 13.47532 1.000 35.46294 79 CYS B C 1
ATOM 2109 O O . CYS B 2 83 ? -25.92123 20.03477 14.62822 1.000 34.50948 79 CYS B O 1
ATOM 2112 N N . ARG B 2 84 ? -25.38617 21.04975 12.68789 1.000 37.33806 80 ARG B N 1
ATOM 2113 C CA . ARG B 2 84 ? -25.88027 22.32945 13.18787 1.000 40.86760 80 ARG B CA 1
ATOM 2114 C C . ARG B 2 84 ? -27.37379 22.26882 13.45597 1.000 39.76511 80 ARG B C 1
ATOM 2115 O O . ARG B 2 84 ? -27.86915 22.89307 14.40179 1.000 37.99010 80 ARG B O 1
ATOM 2123 N N . HIS B 2 85 ? -28.09778 21.49458 12.65763 1.000 36.87770 81 HIS B N 1
ATOM 2124 C CA . HIS B 2 85 ? -29.53360 21.39873 12.84041 1.000 37.22259 81 HIS B CA 1
ATOM 2125 C C . HIS B 2 85 ? -29.86744 20.70306 14.15688 1.000 35.09652 81 HIS B C 1
ATOM 2126 O O . HIS B 2 85 ? -30.61317 21.23937 14.98218 1.000 34.45643 81 HIS B O 1
ATOM 2133 N N . ASN B 2 86 ? -29.30682 19.51592 14.38774 1.000 32.73150 82 ASN B N 1
ATOM 2134 C CA . ASN B 2 86 ? -29.64280 18.80106 15.61248 1.000 31.80431 82 ASN B CA 1
ATOM 2135 C C . ASN B 2 86 ? -29.12310 19.50724 16.85820 1.000 32.97399 82 ASN B C 1
ATOM 2136 O O . ASN B 2 86 ? -29.68371 19.30275 17.93986 1.000 31.53243 82 ASN B O 1
ATOM 2141 N N . TYR B 2 87 ? -28.09126 20.34911 16.74051 1.000 34.94070 83 TYR B N 1
ATOM 2142 C CA . TYR B 2 87 ? -27.64601 21.11993 17.90671 1.000 37.05173 83 TYR B CA 1
ATOM 2143 C C . TYR B 2 87 ? -28.73163 22.08389 18.37255 1.000 39.47972 83 TYR B C 1
ATOM 2144 O O . TYR B 2 87 ? -29.04055 22.16463 19.56578 1.000 36.64749 83 TYR B O 1
ATOM 2153 N N . GLU B 2 88 ? -29.32339 22.82572 17.43511 1.000 39.31597 84 GLU B N 1
ATOM 2154 C CA . GLU B 2 88 ? -30.43540 23.70377 17.77398 1.000 41.82319 84 GLU B CA 1
ATOM 2155 C C . GLU B 2 88 ? -31.66404 22.90958 18.19620 1.000 39.78030 84 GLU B C 1
ATOM 2156 O O . GLU B 2 88 ? -32.39063 23.32319 19.10235 1.000 39.97282 84 GLU B O 1
ATOM 2162 N N . VAL B 2 89 ? -31.92769 21.77724 17.54059 1.000 35.50548 85 VAL B N 1
ATOM 2163 C CA . VAL B 2 89 ? -33.15052 21.03051 17.82373 1.000 36.51932 85 VAL B CA 1
ATOM 2164 C C . VAL B 2 89 ? -33.04256 20.29289 19.15354 1.000 34.67771 85 VAL B C 1
ATOM 2165 O O . VAL B 2 89 ? -34.01502 20.22160 19.91645 1.000 34.14525 85 VAL B O 1
ATOM 2169 N N . ALA B 2 90 ? -31.86901 19.72183 19.44538 1.000 32.86684 86 ALA B N 1
ATOM 2170 C CA . ALA B 2 90 ? -31.74197 18.75251 20.52765 1.000 32.30207 86 ALA B CA 1
ATOM 2171 C C . ALA B 2 90 ? -30.60070 19.05568 21.49084 1.000 33.26708 86 ALA B C 1
ATOM 2172 O O . ALA B 2 90 ? -30.82466 19.14138 22.70015 1.000 31.41827 86 ALA B O 1
ATOM 2174 N N . PHE B 2 91 ? -29.37883 19.20882 20.97365 1.000 31.18164 87 PHE B N 1
ATOM 2175 C CA . PHE B 2 91 ? -28.21073 19.16413 21.84869 1.000 31.31102 87 PHE B CA 1
ATOM 2176 C C . PHE B 2 91 ? -28.06474 20.43175 22.68093 1.000 38.49417 87 PHE B C 1
ATOM 2177 O O . PHE B 2 91 ? -27.54900 20.36375 23.80280 1.000 38.43620 87 PHE B O 1
ATOM 2185 N N . ARG B 2 92 ? -28.49945 21.58614 22.17507 1.000 36.10287 88 ARG B N 1
ATOM 2186 C CA . ARG B 2 92 ? -28.45765 22.77995 23.01341 1.000 41.25507 88 ARG B CA 1
ATOM 2187 C C . ARG B 2 92 ? -29.23610 22.54902 24.30447 1.000 40.74772 88 ARG B C 1
ATOM 2188 O O . ARG B 2 92 ? -28.72333 22.78272 25.40691 1.000 41.34812 88 ARG B O 1
ATOM 2196 N N . GLY B 2 93 ? -30.46192 22.03578 24.18084 1.000 37.63165 89 GLY B N 1
ATOM 2197 C CA . GLY B 2 93 ? -31.26415 21.73445 25.35473 1.000 38.95590 89 GLY B CA 1
ATOM 2198 C C . GLY B 2 93 ? -30.67698 20.62878 26.21587 1.000 37.29546 89 GLY B C 1
ATOM 2199 O O . GLY B 2 93 ? -30.63273 20.74893 27.44434 1.000 38.83352 89 GLY B O 1
ATOM 2200 N N . ILE B 2 94 ? -30.21440 19.54334 25.59093 1.000 34.12411 90 ILE B N 1
ATOM 2201 C CA . ILE B 2 94 ? -29.61594 18.45580 26.36875 1.000 33.91510 90 ILE B CA 1
ATOM 2202 C C . ILE B 2 94 ? -28.43131 18.95939 27.19092 1.000 34.41778 90 ILE B C 1
ATOM 2203 O O . ILE B 2 94 ? -28.20374 18.49647 28.31312 1.000 32.56688 90 ILE B O 1
ATOM 2208 N N . LEU B 2 95 ? -27.68027 19.92563 26.66088 1.000 36.08091 91 LEU B N 1
ATOM 2209 C CA . LEU B 2 95 ? -26.53266 20.49555 27.34080 1.000 38.81343 91 LEU B CA 1
ATOM 2210 C C . LEU B 2 95 ? -26.92527 21.42420 28.48528 1.000 42.50126 91 LEU B C 1
ATOM 2211 O O . LEU B 2 95 ? -26.05900 21.81055 29.26944 1.000 42.93433 91 LEU B O 1
ATOM 2216 N N . GLN B 2 96 ? -28.19424 21.79675 28.58504 1.000 44.70258 92 GLN B N 1
ATOM 2217 C CA . GLN B 2 96 ? -28.70583 22.53692 29.71754 1.000 47.90068 92 GLN B CA 1
ATOM 2218 C C . GLN B 2 96 ? -29.26410 21.61611 30.79940 1.000 44.64504 92 GLN B C 1
ATOM 2219 O O . GLN B 2 96 ? -29.55482 22.07575 31.90542 1.000 44.92269 92 GLN B O 1
ATOM 2225 N N . ARG B 2 97 ? -29.38777 20.32869 30.52261 1.000 40.83222 93 ARG B N 1
ATOM 2226 C CA . ARG B 2 97 ? -29.97460 19.42344 31.49619 1.000 39.65332 93 ARG B CA 1
ATOM 2227 C C . ARG B 2 97 ? -29.02103 19.19456 32.66729 1.000 37.89890 93 ARG B C 1
ATOM 2228 O O . ARG B 2 97 ? -27.82328 18.95079 32.47965 1.000 36.55113 93 ARG B O 1
ATOM 2236 N N . ARG B 2 98 ? -29.55859 19.30098 33.87886 1.000 38.57166 94 ARG B N 1
ATOM 2237 C CA . ARG B 2 98 ? -28.80271 19.12269 35.11411 1.000 39.19217 94 ARG B CA 1
ATOM 2238 C C . ARG B 2 98 ? -29.55379 18.15506 36.00665 1.000 37.70920 94 ARG B C 1
ATOM 2239 O O . ARG B 2 98 ? -30.76443 18.29934 36.19887 1.000 38.66051 94 ARG B O 1
ATOM 2247 N N . VAL B 2 99 ? -28.84446 17.16239 36.53441 1.000 35.68066 95 VAL B N 1
ATOM 2248 C CA . VAL B 2 99 ? -29.39157 16.25911 37.54017 1.000 34.92295 95 VAL B CA 1
ATOM 2249 C C . VAL B 2 99 ? -28.45403 16.30473 38.75460 1.000 35.58877 95 VAL B C 1
ATOM 2250 O O . VAL B 2 99 ? -27.27723 15.94862 38.64566 1.000 34.62490 95 VAL B O 1
ATOM 2254 N N . GLU B 2 100 ? -28.95517 16.77927 39.88914 1.000 38.62307 96 GLU B N 1
ATOM 2255 C CA . GLU B 2 100 ? -28.08437 16.96569 41.05242 1.000 41.93527 96 GLU B CA 1
ATOM 2256 C C . GLU B 2 100 ? -27.68944 15.62204 41.67071 1.000 39.00681 96 GLU B C 1
ATOM 2257 O O . GLU B 2 100 ? -28.53461 14.74165 41.85255 1.000 38.21406 96 GLU B O 1
ATOM 2263 N N . PRO B 2 101 ? -26.42042 15.43603 42.01751 1.000 37.57222 97 PRO B N 1
ATOM 2264 C CA . PRO B 2 101 ? -26.00592 14.15540 42.59974 1.000 35.74467 97 PRO B CA 1
ATOM 2265 C C . PRO B 2 101 ? -26.55550 13.97936 44.00862 1.000 37.21745 97 PRO B C 1
ATOM 2266 O O . PRO B 2 101 ? -26.72706 14.94653 44.75243 1.000 39.38543 97 PRO B O 1
ATOM 2270 N N . THR B 2 102 ? -26.85094 12.72452 44.36037 1.000 28.09108 98 THR B N 1
ATOM 2271 C CA . THR B 2 102 ? -27.08617 12.33504 45.74821 1.000 29.61096 98 THR B CA 1
ATOM 2272 C C . THR B 2 102 ? -25.75619 11.94136 46.37043 1.000 29.11436 98 THR B C 1
ATOM 2273 O O . THR B 2 102 ? -24.99047 11.19088 45.76740 1.000 28.39081 98 THR B O 1
ATOM 2277 N N . VAL B 2 103 ? -25.47239 12.45858 47.56761 1.000 31.22046 99 VAL B N 1
ATOM 2278 C CA . VAL B 2 103 ? -24.15875 12.32025 48.19663 1.000 30.00265 99 VAL B CA 1
ATOM 2279 C C . VAL B 2 103 ? -24.34926 11.67542 49.55901 1.000 32.35218 99 VAL B C 1
ATOM 2280 O O . VAL B 2 103 ? -25.05115 12.22173 50.41931 1.000 34.56828 99 VAL B O 1
ATOM 2284 N N . THR B 2 104 ? -23.71406 10.52406 49.76373 1.000 32.43141 100 THR B N 1
ATOM 2285 C CA . THR B 2 104 ? -23.90001 9.78012 51.00215 1.000 37.53149 100 THR B CA 1
ATOM 2286 C C . THR B 2 104 ? -22.56628 9.19325 51.46478 1.000 38.25609 100 THR B C 1
ATOM 2287 O O . THR B 2 104 ? -21.75029 8.77253 50.64523 1.000 36.54929 100 THR B O 1
ATOM 2291 N N . ILE B 2 105 ? -22.33439 9.19322 52.77673 1.000 41.32907 101 ILE B N 1
ATOM 2292 C CA . ILE B 2 105 ? -21.12533 8.63095 53.37855 1.000 41.83300 101 ILE B CA 1
ATOM 2293 C C . ILE B 2 105 ? -21.52214 7.41550 54.20510 1.000 46.03556 101 ILE B C 1
ATOM 2294 O O . ILE B 2 105 ? -22.45921 7.48007 55.00676 1.000 48.77844 101 ILE B O 1
ATOM 2299 N N . SER B 2 106 ? -20.81538 6.31003 54.02299 1.000 47.68895 102 SER B N 1
ATOM 2300 C CA . SER B 2 106 ? -21.11846 5.16945 54.84022 1.000 53.66548 102 SER B CA 1
ATOM 2301 C C . SER B 2 106 ? -19.81773 4.44550 55.17527 1.000 57.89478 102 SER B C 1
ATOM 2302 O O . SER B 2 106 ? -18.95351 4.27928 54.29050 1.000 55.03023 102 SER B O 1
ATOM 2305 N N . PRO B 2 107 ? -19.62816 4.04573 56.43044 1.000 64.30074 103 PRO B N 1
ATOM 2306 C CA . PRO B 2 107 ? -18.36553 3.41652 56.83411 1.000 68.09016 103 PRO B CA 1
ATOM 2307 C C . PRO B 2 107 ? -18.31752 1.93066 56.49398 1.000 73.02212 103 PRO B C 1
ATOM 2308 O O . PRO B 2 107 ? -19.34113 1.27004 56.29662 1.000 75.27830 103 PRO B O 1
ATOM 2312 N N . SER B 2 108 ? -17.08705 1.41359 56.43805 1.000 76.04977 104 SER B N 1
ATOM 2313 C CA . SER B 2 108 ? -16.82214 0.00537 56.13275 1.000 80.53195 104 SER B CA 1
ATOM 2314 C C . SER B 2 108 ? -15.37759 -0.35471 56.45809 1.000 83.00715 104 SER B C 1
ATOM 2315 O O . SER B 2 108 ? -15.05996 -0.70233 57.59295 1.000 87.85780 104 SER B O 1
ATOM 2318 N N . ASN B 2 117 ? -9.71448 1.66907 59.10816 1.000 74.17451 113 ASN B N 1
ATOM 2319 C CA . ASN B 2 117 ? -11.06530 1.58231 58.57371 1.000 72.04997 113 ASN B CA 1
ATOM 2320 C C . ASN B 2 117 ? -11.27318 2.53066 57.38755 1.000 65.10151 113 ASN B C 1
ATOM 2321 O O . ASN B 2 117 ? -10.51464 3.48025 57.20088 1.000 62.83134 113 ASN B O 1
ATOM 2326 N N . LEU B 2 118 ? -12.31942 2.26137 56.60460 1.000 61.80608 114 LEU B N 1
ATOM 2327 C CA . LEU B 2 118 ? -12.58284 2.91613 55.32849 1.000 54.79604 114 LEU B CA 1
ATOM 2328 C C . LEU B 2 118 ? -13.89304 3.68373 55.38122 1.000 51.26155 114 LEU B C 1
ATOM 2329 O O . LEU B 2 118 ? -14.87877 3.20367 55.94415 1.000 53.06905 114 LEU B O 1
ATOM 2334 N N . LEU B 2 119 ? -13.90704 4.85560 54.74473 1.000 46.28126 115 LEU B N 1
ATOM 2335 C CA . LEU B 2 119 ? -15.09498 5.68623 54.58887 1.000 43.28147 115 LEU B CA 1
ATOM 2336 C C . LEU B 2 119 ? -15.41736 5.76912 53.10177 1.000 38.87866 115 LEU B C 1
ATOM 2337 O O . LEU B 2 119 ? -14.50970 6.00163 52.29693 1.000 37.10603 115 LEU B O 1
ATOM 2342 N N . VAL B 2 120 ? -16.69140 5.59370 52.73681 1.000 37.10439 116 VAL B N 1
ATOM 2343 C CA . VAL B 2 120 ? -17.11590 5.51477 51.33259 1.000 34.09555 116 VAL B CA 1
ATOM 2344 C C . VAL B 2 120 ? -18.10765 6.63114 51.04001 1.000 32.43963 116 VAL B C 1
ATOM 2345 O O . VAL B 2 120 ? -19.23222 6.63363 51.55868 1.000 34.97615 116 VAL B O 1
ATOM 2349 N N . CYS B 2 121 ? -17.71612 7.53338 50.16212 1.000 28.80827 117 CYS B N 1
ATOM 2350 C CA . CYS B 2 121 ? -18.57763 8.60788 49.70246 1.000 28.87249 117 CYS B CA 1
ATOM 2351 C C . CYS B 2 121 ? -19.20365 8.17928 48.37066 1.000 26.98142 117 CYS B C 1
ATOM 2352 O O . CYS B 2 121 ? -18.50211 8.09754 47.36308 1.000 24.90143 117 CYS B O 1
ATOM 2355 N N . SER B 2 122 ? -20.50807 7.88766 48.36927 1.000 28.23900 118 SER B N 1
ATOM 2356 C CA . SER B 2 122 ? -21.21375 7.52377 47.13832 1.000 29.51489 118 SER B CA 1
ATOM 2357 C C . SER B 2 122 ? -21.86021 8.76705 46.56681 1.000 29.05927 118 SER B C 1
ATOM 2358 O O . SER B 2 122 ? -22.70471 9.39599 47.22034 1.000 29.87671 118 SER B O 1
ATOM 2361 N N . VAL B 2 123 ? -21.47949 9.10132 45.34515 1.000 27.57941 119 VAL B N 1
ATOM 2362 C CA . VAL B 2 123 ? -22.04431 10.22804 44.63485 1.000 27.51746 119 VAL B CA 1
ATOM 2363 C C . VAL B 2 123 ? -22.78542 9.63863 43.43699 1.000 25.65341 119 VAL B C 1
ATOM 2364 O O . VAL B 2 123 ? -22.15550 9.11523 42.50464 1.000 24.11891 119 VAL B O 1
ATOM 2368 N N . THR B 2 124 ? -24.11631 9.66482 43.48554 1.000 25.31741 120 THR B N 1
ATOM 2369 C CA . THR B 2 124 ? -24.90884 8.89990 42.53205 1.000 25.93621 120 THR B CA 1
ATOM 2370 C C . THR B 2 124 ? -25.92500 9.77894 41.79794 1.000 25.17492 120 THR B C 1
ATOM 2371 O O . THR B 2 124 ? -26.33586 10.84748 42.27089 1.000 23.07067 120 THR B O 1
ATOM 2375 N N . ASP B 2 125 ? -26.29970 9.29778 40.60380 1.000 26.74565 121 ASP B N 1
ATOM 2376 C CA . ASP B 2 125 ? -27.42091 9.81734 39.80720 1.000 27.35576 121 ASP B CA 1
ATOM 2377 C C . ASP B 2 125 ? -27.23832 11.29361 39.45511 1.000 27.40281 121 ASP B C 1
ATOM 2378 O O . ASP B 2 125 ? -28.12370 12.11933 39.69973 1.000 30.85654 121 ASP B O 1
ATOM 2383 N N . PHE B 2 126 ? -26.08196 11.63548 38.87746 1.000 24.35315 122 PHE B N 1
ATOM 2384 C CA . PHE B 2 126 ? -25.85716 13.01378 38.45199 1.000 24.71798 122 PHE B CA 1
ATOM 2385 C C . PHE B 2 126 ? -25.64884 13.06965 36.94184 1.000 25.47272 122 PHE B C 1
ATOM 2386 O O . PHE B 2 126 ? -25.34684 12.06273 36.29331 1.000 24.06271 122 PHE B O 1
ATOM 2394 N N . TYR B 2 127 ? -25.83259 14.27724 36.39078 1.000 27.19418 123 TYR B N 1
ATOM 2395 C CA . TYR B 2 127 ? -25.64734 14.54996 34.96927 1.000 29.82622 123 TYR B CA 1
ATOM 2396 C C . TYR B 2 127 ? -25.47066 16.04777 34.81355 1.000 32.50897 123 TYR B C 1
ATOM 2397 O O . TYR B 2 127 ? -26.19201 16.80940 35.47457 1.000 33.31993 123 TYR B O 1
ATOM 2406 N N . PRO B 2 128 ? -24.52842 16.51353 33.97587 1.000 34.37699 124 PRO B N 1
ATOM 2407 C CA . PRO B 2 128 ? -23.60450 15.72391 33.15997 1.000 34.01137 124 PRO B CA 1
ATOM 2408 C C . PRO B 2 128 ? -22.41207 15.14584 33.93847 1.000 33.45523 124 PRO B C 1
ATOM 2409 O O . PRO B 2 128 ? -22.41434 15.15642 35.18193 1.000 32.37834 124 PRO B O 1
ATOM 2413 N N . GLY B 2 129 ? -21.39521 14.67641 33.20402 1.000 35.32781 125 GLY B N 1
ATOM 2414 C CA . GLY B 2 129 ? -20.33809 13.86844 33.79464 1.000 34.94157 125 GLY B CA 1
ATOM 2415 C C . GLY B 2 129 ? -19.29033 14.61510 34.59887 1.000 37.65314 125 GLY B C 1
ATOM 2416 O O . GLY B 2 129 ? -18.65291 14.02050 35.47732 1.000 37.85519 125 GLY B O 1
ATOM 2417 N N . GLN B 2 130 ? -19.09220 15.90545 34.32660 1.000 39.96941 126 GLN B N 1
ATOM 2418 C CA . GLN B 2 130 ? -18.07560 16.68349 35.02528 1.000 41.58905 126 GLN B CA 1
ATOM 2419 C C . GLN B 2 130 ? -18.38032 16.75560 36.52263 1.000 36.57597 126 GLN B C 1
ATOM 2420 O O . GLN B 2 130 ? -19.44700 17.21817 36.93356 1.000 34.36391 126 GLN B O 1
ATOM 2426 N N . ILE B 2 131 ? -17.44901 16.28273 37.34654 1.000 34.46392 127 ILE B N 1
ATOM 2427 C CA . ILE B 2 131 ? -17.64204 16.28375 38.79069 1.000 31.67679 127 ILE B CA 1
ATOM 2428 C C . ILE B 2 131 ? -16.26805 16.28208 39.43774 1.000 32.26784 127 ILE B C 1
ATOM 2429 O O . ILE B 2 131 ? -15.27654 15.90461 38.81096 1.000 33.67443 127 ILE B O 1
ATOM 2434 N N . LYS B 2 132 ? -16.20161 16.75518 40.68796 1.000 30.54515 128 LYS B N 1
ATOM 2435 C CA . LYS B 2 132 ? -14.99708 16.69579 41.51324 1.000 32.31591 128 LYS B CA 1
ATOM 2436 C C . LYS B 2 132 ? -15.43045 16.30878 42.91799 1.000 30.19692 128 LYS B C 1
ATOM 2437 O O . LYS B 2 132 ? -16.28665 16.97583 43.50477 1.000 29.37999 128 LYS B O 1
ATOM 2443 N N . VAL B 2 133 ? -14.85081 15.23336 43.44483 1.000 29.57623 129 VAL B N 1
ATOM 2444 C CA . VAL B 2 133 ? -15.17652 14.71079 44.76510 1.000 29.37490 129 VAL B CA 1
ATOM 2445 C C . VAL B 2 133 ? -13.91398 14.79146 45.62649 1.000 31.52717 129 VAL B C 1
ATOM 2446 O O . VAL B 2 133 ? -12.90192 14.15719 45.31207 1.000 32.63411 129 VAL B O 1
ATOM 2450 N N . ARG B 2 134 ? -13.95248 15.59352 46.68639 1.000 33.00784 130 ARG B N 1
ATOM 2451 C CA . ARG B 2 134 ? -12.79323 15.76079 47.55323 1.000 34.47373 130 ARG B CA 1
ATOM 2452 C C . ARG B 2 134 ? -13.12018 15.30022 48.96528 1.000 33.35313 130 ARG B C 1
ATOM 2453 O O . ARG B 2 134 ? -14.26830 15.38598 49.41426 1.000 33.60850 130 ARG B O 1
ATOM 2461 N N . TRP B 2 135 ? -12.09072 14.83414 49.66905 1.000 32.68416 131 TRP B N 1
ATOM 2462 C CA . TRP B 2 135 ? -12.20074 14.41535 51.05769 1.000 32.51617 131 TRP B CA 1
ATOM 2463 C C . TRP B 2 135 ? -11.48853 15.42477 51.94142 1.000 35.80493 131 TRP B C 1
ATOM 2464 O O . TRP B 2 135 ? -10.36988 15.85340 51.63868 1.000 36.81539 131 TRP B O 1
ATOM 2475 N N . PHE B 2 136 ? -12.13425 15.78797 53.03856 1.000 37.18228 132 PHE B N 1
ATOM 2476 C CA . PHE B 2 136 ? -11.53219 16.63303 54.05061 1.000 39.04699 132 PHE B CA 1
ATOM 2477 C C . PHE B 2 136 ? -11.55084 15.91912 55.39296 1.000 42.53442 132 PHE B C 1
ATOM 2478 O O . PHE B 2 136 ? -12.46237 15.14020 55.69054 1.000 42.76425 132 PHE B O 1
ATOM 2486 N N . ARG B 2 137 ? -10.53151 16.19169 56.20230 1.000 44.78212 133 ARG B N 1
ATOM 2487 C CA . ARG B 2 137 ? -10.51270 15.78806 57.60402 1.000 47.64950 133 ARG B CA 1
ATOM 2488 C C . ARG B 2 137 ? -10.21876 17.02639 58.42801 1.000 48.99454 133 ARG B C 1
ATOM 2489 O O . ARG B 2 137 ? -9.14896 17.62712 58.28183 1.000 49.18630 133 ARG B O 1
ATOM 2497 N N . ASN B 2 138 ? -11.17557 17.41279 59.26790 1.000 61.12604 134 ASN B N 1
ATOM 2498 C CA . ASN B 2 138 ? -11.07339 18.61796 60.08258 1.000 64.87186 134 ASN B CA 1
ATOM 2499 C C . ASN B 2 138 ? -10.66196 19.81329 59.23020 1.000 67.00430 134 ASN B C 1
ATOM 2500 O O . ASN B 2 138 ? -9.71861 20.54708 59.54244 1.000 67.18145 134 ASN B O 1
ATOM 2505 N N . ASP B 2 139 ? -11.37752 19.97690 58.11586 1.000 67.69084 135 ASP B N 1
ATOM 2506 C CA . ASP B 2 139 ? -11.24477 21.08996 57.18665 1.000 70.69408 135 ASP B CA 1
ATOM 2507 C C . ASP B 2 139 ? -9.91438 21.09893 56.44707 1.000 69.48542 135 ASP B C 1
ATOM 2508 O O . ASP B 2 139 ? -9.57967 22.10066 55.81121 1.000 70.65825 135 ASP B O 1
ATOM 2513 N N . GLN B 2 140 ? -9.14538 20.01792 56.49768 1.000 67.86622 136 GLN B N 1
ATOM 2514 C CA . GLN B 2 140 ? -7.90953 19.90887 55.73440 1.000 67.27150 136 GLN B CA 1
ATOM 2515 C C . GLN B 2 140 ? -8.08621 18.87217 54.63166 1.000 63.73294 136 GLN B C 1
ATOM 2516 O O . GLN B 2 140 ? -8.57319 17.76244 54.88209 1.000 52.19719 136 GLN B O 1
ATOM 2522 N N . GLU B 2 141 ? -7.70027 19.23912 53.41512 1.000 62.11472 137 GLU B N 1
ATOM 2523 C CA . GLU B 2 141 ? -7.86320 18.32789 52.29466 1.000 58.43673 137 GLU B CA 1
ATOM 2524 C C . GLU B 2 141 ? -6.94661 17.12280 52.45574 1.000 55.32367 137 GLU B C 1
ATOM 2525 O O . GLU B 2 141 ? -5.77884 17.25177 52.83378 1.000 53.45206 137 GLU B O 1
ATOM 2531 N N . GLU B 2 142 ? -7.49060 15.94574 52.16212 1.000 54.49248 138 GLU B N 1
ATOM 2532 C CA . GLU B 2 142 ? -6.78242 14.67912 52.26630 1.000 52.77368 138 GLU B CA 1
ATOM 2533 C C . GLU B 2 142 ? -6.53684 14.13362 50.86849 1.000 49.59317 138 GLU B C 1
ATOM 2534 O O . GLU B 2 142 ? -7.48937 13.85011 50.14174 1.000 49.05442 138 GLU B O 1
ATOM 2540 N N . THR B 2 143 ? -5.26733 13.99236 50.49753 1.000 47.42183 139 THR B N 1
ATOM 2541 C CA . THR B 2 143 ? -4.87329 13.40788 49.22366 1.000 44.81116 139 THR B CA 1
ATOM 2542 C C . THR B 2 143 ? -4.44660 11.94821 49.36606 1.000 39.16591 139 THR B C 1
ATOM 2543 O O . THR B 2 143 ? -4.79424 11.12194 48.52116 1.000 35.93483 139 THR B O 1
ATOM 2547 N N . ALA B 2 144 ? -3.74063 11.61505 50.44324 1.000 37.85212 140 ALA B N 1
ATOM 2548 C CA . ALA B 2 144 ? -3.22500 10.27151 50.67665 1.000 34.14016 140 ALA B CA 1
ATOM 2549 C C . ALA B 2 144 ? -4.32775 9.31351 51.10869 1.000 27.01039 140 ALA B C 1
ATOM 2550 O O . ALA B 2 144 ? -5.29702 9.69774 51.76202 1.000 29.28250 140 ALA B O 1
ATOM 2552 N N . GLY B 2 145 ? -4.16896 8.04668 50.73382 1.000 23.88643 141 GLY B N 1
ATOM 2553 C CA . GLY B 2 145 ? -5.14207 7.04884 51.12596 1.000 28.21881 141 GLY B CA 1
ATOM 2554 C C . GLY B 2 145 ? -6.53146 7.22439 50.54429 1.000 29.99314 141 GLY B C 1
ATOM 2555 O O . GLY B 2 145 ? -7.50348 6.74302 51.13627 1.000 29.65125 141 GLY B O 1
ATOM 2556 N N . VAL B 2 146 ? -6.66363 7.90605 49.40293 1.000 31.16276 142 VAL B N 1
ATOM 2557 C CA . VAL B 2 146 ? -7.95387 8.11646 48.74213 1.000 30.26868 142 VAL B CA 1
ATOM 2558 C C . VAL B 2 146 ? -7.98875 7.29007 47.46006 1.000 29.29299 142 VAL B C 1
ATOM 2559 O O . VAL B 2 146 ? -7.04556 7.33190 46.65737 1.000 28.40696 142 VAL B O 1
ATOM 2563 N N . VAL B 2 147 ? -9.07490 6.54570 47.26158 1.000 29.04152 143 VAL B N 1
ATOM 2564 C CA . VAL B 2 147 ? -9.24678 5.72709 46.06913 1.000 28.05770 143 VAL B CA 1
ATOM 2565 C C . VAL B 2 147 ? -10.57057 6.11437 45.41944 1.000 29.01017 143 VAL B C 1
ATOM 2566 O O . VAL B 2 147 ? -11.63579 6.00816 46.04301 1.000 31.68565 143 VAL B O 1
ATOM 2570 N N . SER B 2 148 ? -10.50156 6.60937 44.19359 1.000 27.91219 144 SER B N 1
ATOM 2571 C CA . SER B 2 148 ? -11.68843 7.01518 43.45000 1.000 30.44732 144 SER B CA 1
ATOM 2572 C C . SER B 2 148 ? -11.92200 6.06563 42.28352 1.000 26.88407 144 SER B C 1
ATOM 2573 O O . SER B 2 148 ? -10.98139 5.71150 41.58111 1.000 25.91083 144 SER B O 1
ATOM 2576 N N . THR B 2 149 ? -13.15916 5.64207 42.07204 1.000 25.96567 145 THR B N 1
ATOM 2577 C CA . THR B 2 149 ? -13.41587 4.87322 40.84763 1.000 27.67107 145 THR B CA 1
ATOM 2578 C C . THR B 2 149 ? -13.26430 5.78386 39.63082 1.000 25.98222 145 THR B C 1
ATOM 2579 O O . THR B 2 149 ? -13.26094 7.00984 39.76022 1.000 23.82815 145 THR B O 1
ATOM 2583 N N . PRO B 2 150 ? -13.17208 5.22111 38.42687 1.000 28.34873 146 PRO B N 1
ATOM 2584 C CA . PRO B 2 150 ? -13.48771 6.03501 37.25314 1.000 26.48473 146 PRO B CA 1
ATOM 2585 C C . PRO B 2 150 ? -14.91874 6.51988 37.37459 1.000 24.78736 146 PRO B C 1
ATOM 2586 O O . PRO B 2 150 ? -15.69141 6.04715 38.21115 1.000 22.36932 146 PRO B O 1
ATOM 2590 N N . LEU B 2 151 ? -15.26630 7.48902 36.53060 1.000 25.95084 147 LEU B N 1
ATOM 2591 C CA . LEU B 2 151 ? -16.65732 7.85188 36.33573 1.000 25.26467 147 LEU B CA 1
ATOM 2592 C C . LEU B 2 151 ? -17.42428 6.63289 35.84259 1.000 25.20590 147 LEU B C 1
ATOM 2593 O O . LEU B 2 151 ? -16.93431 5.86974 35.01332 1.000 28.07128 147 LEU B O 1
ATOM 2598 N N . ILE B 2 152 ? -18.61292 6.41512 36.38038 1.000 24.20250 148 ILE B N 1
ATOM 2599 C CA . ILE B 2 152 ? -19.41439 5.24373 36.04823 1.000 24.41049 148 ILE B CA 1
ATOM 2600 C C . ILE B 2 152 ? -20.65181 5.71199 35.29804 1.000 23.96963 148 ILE B C 1
ATOM 2601 O O . ILE B 2 152 ? -21.47841 6.44525 35.85928 1.000 23.46789 148 ILE B O 1
ATOM 2606 N N . ARG B 2 153 ? -20.78432 5.27463 34.04178 1.000 24.03010 149 ARG B N 1
ATOM 2607 C CA . ARG B 2 153 ? -21.94994 5.57860 33.20617 1.000 22.02429 149 ARG B CA 1
ATOM 2608 C C . ARG B 2 153 ? -23.03621 4.53978 33.46660 1.000 21.65749 149 ARG B C 1
ATOM 2609 O O . ARG B 2 153 ? -22.81888 3.34293 33.23819 1.000 23.34417 149 ARG B O 1
ATOM 2617 N N . ASN B 2 154 ? -24.19297 4.98688 33.97677 1.000 19.80777 150 ASN B N 1
ATOM 2618 C CA . ASN B 2 154 ? -25.27939 4.05448 34.27142 1.000 19.94432 150 ASN B CA 1
ATOM 2619 C C . ASN B 2 154 ? -26.06794 3.64410 33.02329 1.000 19.21945 150 ASN B C 1
ATOM 2620 O O . ASN B 2 154 ? -26.83174 2.66406 33.09023 1.000 19.15583 150 ASN B O 1
ATOM 2625 N N . GLY B 2 155 ? -25.92000 4.38555 31.91021 1.000 17.79673 151 GLY B N 1
ATOM 2626 C CA . GLY B 2 155 ? -26.64080 4.11700 30.66967 1.000 18.37416 151 GLY B CA 1
ATOM 2627 C C . GLY B 2 155 ? -28.01573 4.74484 30.59939 1.000 18.88931 151 GLY B C 1
ATOM 2628 O O . GLY B 2 155 ? -28.59130 4.85332 29.50872 1.000 20.23534 151 GLY B O 1
ATOM 2629 N N . ASP B 2 156 ? -28.55435 5.16978 31.73337 1.000 19.19366 152 ASP B N 1
ATOM 2630 C CA . ASP B 2 156 ? -29.85099 5.81886 31.80862 1.000 17.84707 152 ASP B CA 1
ATOM 2631 C C . ASP B 2 156 ? -29.72537 7.33287 31.87257 1.000 14.48435 152 ASP B C 1
ATOM 2632 O O . ASP B 2 156 ? -30.59143 7.98556 32.44098 1.000 16.79358 152 ASP B O 1
ATOM 2637 N N . TRP B 2 157 ? -28.63122 7.88790 31.35735 1.000 21.64335 153 TRP B N 1
ATOM 2638 C CA . TRP B 2 157 ? -28.38181 9.33666 31.35239 1.000 22.32334 153 TRP B CA 1
ATOM 2639 C C . TRP B 2 157 ? -28.03711 9.87420 32.74878 1.000 22.10080 153 TRP B C 1
ATOM 2640 O O . TRP B 2 157 ? -28.28634 11.04314 33.05004 1.000 21.15112 153 TRP B O 1
ATOM 2651 N N . THR B 2 158 ? -27.48898 9.02503 33.61888 1.000 23.96458 154 THR B N 1
ATOM 2652 C CA . THR B 2 158 ? -26.88146 9.45659 34.87176 1.000 23.93794 154 THR B CA 1
ATOM 2653 C C . THR B 2 158 ? -25.51807 8.78916 35.00679 1.000 22.88082 154 THR B C 1
ATOM 2654 O O . THR B 2 158 ? -25.22873 7.77285 34.34764 1.000 22.62931 154 THR B O 1
ATOM 2658 N N . PHE B 2 159 ? -24.65692 9.42594 35.81142 1.000 21.47602 155 PHE B N 1
ATOM 2659 C CA . PHE B 2 159 ? -23.37742 8.86261 36.21974 1.000 22.57920 155 PHE B CA 1
ATOM 2660 C C . PHE B 2 159 ? -23.38701 8.64275 37.72064 1.000 22.70714 155 PHE B C 1
ATOM 2661 O O . PHE B 2 159 ? -24.27185 9.12380 38.44247 1.000 22.65004 155 PHE B O 1
ATOM 2669 N N . GLN B 2 160 ? -22.39538 7.87837 38.17729 1.000 23.28154 156 GLN B N 1
ATOM 2670 C CA . GLN B 2 160 ? -22.06932 7.80306 39.59431 1.000 23.65386 156 GLN B CA 1
ATOM 2671 C C . GLN B 2 160 ? -20.55702 7.68006 39.73619 1.000 25.74699 156 GLN B C 1
ATOM 2672 O O . GLN B 2 160 ? -19.82763 7.41115 38.77393 1.000 25.04856 156 GLN B O 1
ATOM 2678 N N . ILE B 2 161 ? -20.08487 7.89866 40.95908 1.000 27.48090 157 ILE B N 1
ATOM 2679 C CA . ILE B 2 161 ? -18.67108 7.74501 41.26019 1.000 27.61191 157 ILE B CA 1
ATOM 2680 C C . ILE B 2 161 ? -18.56233 7.49497 42.75663 1.000 29.55202 157 ILE B C 1
ATOM 2681 O O . ILE B 2 161 ? -19.35474 8.02176 43.54757 1.000 30.69559 157 ILE B O 1
ATOM 2686 N N . LEU B 2 162 ? -17.62165 6.63451 43.13349 1.000 30.28385 158 LEU B N 1
ATOM 2687 C CA . LEU B 2 162 ? -17.42918 6.22848 44.51713 1.000 32.20189 158 LEU B CA 1
ATOM 2688 C C . LEU B 2 162 ? -16.00321 6.52840 44.92934 1.000 31.11977 158 LEU B C 1
ATOM 2689 O O . LEU B 2 162 ? -15.06344 6.16200 44.21530 1.000 31.10813 158 LEU B O 1
ATOM 2694 N N . VAL B 2 163 ? -15.84567 7.18065 46.08377 1.000 29.01474 159 VAL B N 1
ATOM 2695 C CA . VAL B 2 163 ? -14.55413 7.67326 46.52856 1.000 29.70951 159 VAL B CA 1
ATOM 2696 C C . VAL B 2 163 ? -14.36186 7.21731 47.97007 1.000 33.65056 159 VAL B C 1
ATOM 2697 O O . VAL B 2 163 ? -15.11006 7.63667 48.86475 1.000 31.55451 159 VAL B O 1
ATOM 2701 N N . MET B 2 164 ? -13.39019 6.33520 48.18583 1.000 38.15697 160 MET B N 1
ATOM 2702 C CA . MET B 2 164 ? -13.10344 5.77574 49.49969 1.000 43.48660 160 MET B CA 1
ATOM 2703 C C . MET B 2 164 ? -11.92984 6.49975 50.15387 1.000 39.38760 160 MET B C 1
ATOM 2704 O O . MET B 2 164 ? -10.99785 6.92962 49.47368 1.000 37.76845 160 MET B O 1
ATOM 2709 N N . LEU B 2 165 ? -11.97601 6.64361 51.47804 1.000 38.13297 161 LEU B N 1
ATOM 2710 C CA . LEU B 2 165 ? -10.87888 7.27528 52.20171 1.000 38.88579 161 LEU B CA 1
ATOM 2711 C C . LEU B 2 165 ? -10.41533 6.36674 53.34052 1.000 42.00594 161 LEU B C 1
ATOM 2712 O O . LEU B 2 165 ? -11.23277 5.89699 54.13770 1.000 39.30238 161 LEU B O 1
ATOM 2717 N N . GLU B 2 166 ? -9.10937 6.10720 53.39038 1.000 42.38003 162 GLU B N 1
ATOM 2718 C CA . GLU B 2 166 ? -8.50252 5.36443 54.48656 1.000 46.88368 162 GLU B CA 1
ATOM 2719 C C . GLU B 2 166 ? -8.37713 6.25868 55.71530 1.000 46.98269 162 GLU B C 1
ATOM 2720 O O . GLU B 2 166 ? -7.89956 7.39611 55.63111 1.000 45.12168 162 GLU B O 1
ATOM 2726 N N . MET B 2 167 ? -8.77481 5.73243 56.85983 1.000 59.17093 163 MET B N 1
ATOM 2727 C CA . MET B 2 167 ? -9.12475 6.58436 57.97618 1.000 57.03970 163 MET B CA 1
ATOM 2728 C C . MET B 2 167 ? -8.55151 6.03394 59.27508 1.000 64.63907 163 MET B C 1
ATOM 2729 O O . MET B 2 167 ? -8.58123 4.82420 59.51579 1.000 62.15726 163 MET B O 1
ATOM 2734 N N . THR B 2 168 ? -8.01216 6.93230 60.09845 1.000 66.72875 164 THR B N 1
ATOM 2735 C CA . THR B 2 168 ? -7.61379 6.61360 61.47051 1.000 70.93614 164 THR B CA 1
ATOM 2736 C C . THR B 2 168 ? -8.13804 7.73889 62.34753 1.000 72.32931 164 THR B C 1
ATOM 2737 O O . THR B 2 168 ? -7.44715 8.73947 62.57535 1.000 72.54230 164 THR B O 1
ATOM 2741 N N . PRO B 2 169 ? -9.37113 7.62203 62.84399 1.000 73.37872 165 PRO B N 1
ATOM 2742 C CA . PRO B 2 169 ? -10.01508 8.78033 63.48228 1.000 74.72804 165 PRO B CA 1
ATOM 2743 C C . PRO B 2 169 ? -9.51582 8.99215 64.90867 1.000 80.35789 165 PRO B C 1
ATOM 2744 O O . PRO B 2 169 ? -9.44335 8.05518 65.70805 1.000 82.76474 165 PRO B O 1
ATOM 2748 N N . GLN B 2 170 ? -9.13850 10.23116 65.20760 1.000 82.74527 166 GLN B N 1
ATOM 2749 C CA . GLN B 2 170 ? -8.97734 10.69101 66.57553 1.000 87.68471 166 GLN B CA 1
ATOM 2750 C C . GLN B 2 170 ? -10.32884 11.16990 67.09506 1.000 87.47659 166 GLN B C 1
ATOM 2751 O O . GLN B 2 170 ? -11.28210 11.36339 66.33234 1.000 85.14689 166 GLN B O 1
ATOM 2757 N N . ARG B 2 171 ? -10.41444 11.36122 68.40790 1.000 90.62163 167 ARG B N 1
ATOM 2758 C CA . ARG B 2 171 ? -11.67187 11.80655 68.98545 1.000 91.27334 167 ARG B CA 1
ATOM 2759 C C . ARG B 2 171 ? -11.91666 13.26515 68.61048 1.000 89.71870 167 ARG B C 1
ATOM 2760 O O . ARG B 2 171 ? -10.98829 14.07746 68.55958 1.000 89.91708 167 ARG B O 1
ATOM 2768 N N . GLY B 2 172 ? -13.16930 13.58021 68.28766 1.000 87.72409 168 GLY B N 1
ATOM 2769 C CA . GLY B 2 172 ? -13.50787 14.90701 67.81114 1.000 85.47957 168 GLY B CA 1
ATOM 2770 C C . GLY B 2 172 ? -13.20813 15.14095 66.34961 1.000 80.92926 168 GLY B C 1
ATOM 2771 O O . GLY B 2 172 ? -13.02029 16.28840 65.93661 1.000 80.53912 168 GLY B O 1
ATOM 2772 N N . ASP B 2 173 ? -13.15961 14.08760 65.54486 1.000 77.57421 169 ASP B N 1
ATOM 2773 C CA . ASP B 2 173 ? -12.81493 14.23732 64.13881 1.000 73.63504 169 ASP B CA 1
ATOM 2774 C C . ASP B 2 173 ? -14.06559 14.37964 63.28909 1.000 68.77344 169 ASP B C 1
ATOM 2775 O O . ASP B 2 173 ? -15.08956 13.74274 63.55171 1.000 68.71193 169 ASP B O 1
ATOM 2780 N N . VAL B 2 174 ? -13.97276 15.24356 62.28311 1.000 65.05429 170 VAL B N 1
ATOM 2781 C CA . VAL B 2 174 ? -15.04346 15.49260 61.32692 1.000 60.12231 170 VAL B CA 1
ATOM 2782 C C . VAL B 2 174 ? -14.49281 15.19902 59.93857 1.000 56.47517 170 VAL B C 1
ATOM 2783 O O . VAL B 2 174 ? -13.52959 15.83889 59.49948 1.000 57.51593 170 VAL B O 1
ATOM 2787 N N . TYR B 2 175 ? -15.07984 14.22099 59.26136 1.000 52.22830 171 TYR B N 1
ATOM 2788 C CA . TYR B 2 175 ? -14.74015 13.92900 57.87592 1.000 49.79827 171 TYR B CA 1
ATOM 2789 C C . TYR B 2 175 ? -15.84317 14.47088 56.96981 1.000 48.16620 171 TYR B C 1
ATOM 2790 O O . TYR B 2 175 ? -17.03213 14.23093 57.21428 1.000 47.52775 171 TYR B O 1
ATOM 2799 N N . THR B 2 176 ? -15.44447 15.23751 55.95737 1.000 46.93681 172 THR B N 1
ATOM 2800 C CA . THR B 2 176 ? -16.36280 15.83895 54.99983 1.000 45.22337 172 THR B CA 1
ATOM 2801 C C . THR B 2 176 ? -16.06645 15.30884 53.60530 1.000 42.35449 172 THR B C 1
ATOM 2802 O O . THR B 2 176 ? -14.90267 15.24047 53.19375 1.000 41.91456 172 THR B O 1
ATOM 2806 N N . CYS B 2 177 ? -17.12253 14.91670 52.89486 1.000 41.00061 173 CYS B N 1
ATOM 2807 C CA . CYS B 2 177 ? -17.06064 14.62002 51.46753 1.000 38.72776 173 CYS B CA 1
ATOM 2808 C C . CYS B 2 177 ? -17.55441 15.83999 50.69910 1.000 37.12218 173 CYS B C 1
ATOM 2809 O O . CYS B 2 177 ? -18.65968 16.32725 50.94874 1.000 37.46427 173 CYS B O 1
ATOM 2812 N N . HIS B 2 178 ? -16.73185 16.33040 49.77587 1.000 36.42951 174 HIS B N 1
ATOM 2813 C CA . HIS B 2 178 ? -16.92243 17.62372 49.11434 1.000 37.95710 174 HIS B CA 1
ATOM 2814 C C . HIS B 2 178 ? -17.15867 17.41258 47.61227 1.000 34.42155 174 HIS B C 1
ATOM 2815 O O . HIS B 2 178 ? -16.25598 16.96075 46.90038 1.000 33.37119 174 HIS B O 1
ATOM 2822 N N . VAL B 2 179 ? -18.35132 17.75933 47.12064 1.000 33.30004 175 VAL B N 1
ATOM 2823 C CA . VAL B 2 179 ? -18.76391 17.43002 45.75035 1.000 31.23366 175 VAL B CA 1
ATOM 2824 C C . VAL B 2 179 ? -19.12402 18.71490 44.99261 1.000 36.45321 175 VAL B C 1
ATOM 2825 O O . VAL B 2 179 ? -20.07081 19.42144 45.36126 1.000 32.33979 175 VAL B O 1
ATOM 2829 N N . GLU B 2 180 ? -18.35632 19.02115 43.94609 1.000 35.65812 176 GLU B N 1
ATOM 2830 C CA . GLU B 2 180 ? -18.63869 20.12282 43.03277 1.000 38.85723 176 GLU B CA 1
ATOM 2831 C C . GLU B 2 180 ? -19.19353 19.54270 41.74001 1.000 35.00082 176 GLU B C 1
ATOM 2832 O O . GLU B 2 180 ? -18.61678 18.59949 41.18901 1.000 31.20617 176 GLU B O 1
ATOM 2838 N N . HIS B 2 181 ? -20.29337 20.11574 41.25612 1.000 34.69161 177 HIS B N 1
ATOM 2839 C CA . HIS B 2 181 ? -20.95385 19.64508 40.04701 1.000 31.87995 177 HIS B CA 1
ATOM 2840 C C . HIS B 2 181 ? -21.71475 20.80089 39.41378 1.000 31.14378 177 HIS B C 1
ATOM 2841 O O . HIS B 2 181 ? -22.21735 21.67214 40.13294 1.000 31.11900 177 HIS B O 1
ATOM 2848 N N . PRO B 2 182 ? -21.81193 20.84111 38.07292 1.000 29.97133 178 PRO B N 1
ATOM 2849 C CA . PRO B 2 182 ? -22.48507 21.97082 37.39061 1.000 29.53753 178 PRO B CA 1
ATOM 2850 C C . PRO B 2 182 ? -23.90462 22.27137 37.86300 1.000 28.12776 178 PRO B C 1
ATOM 2851 O O . PRO B 2 182 ? -24.36170 23.41353 37.71177 1.000 29.64882 178 PRO B O 1
ATOM 2855 N N . SER B 2 183 ? -24.63102 21.28258 38.38766 1.000 26.32727 179 SER B N 1
ATOM 2856 C CA . SER B 2 183 ? -25.98571 21.47410 38.89751 1.000 29.05126 179 SER B CA 1
ATOM 2857 C C . SER B 2 183 ? -26.05510 22.17022 40.25548 1.000 31.32440 179 SER B C 1
ATOM 2858 O O . SER B 2 183 ? -27.16251 22.51344 40.68914 1.000 30.73644 179 SER B O 1
ATOM 2861 N N . LEU B 2 184 ? -24.93383 22.34831 40.95727 1.000 33.01953 180 LEU B N 1
ATOM 2862 C CA . LEU B 2 184 ? -24.96826 22.81408 42.34169 1.000 35.13308 180 LEU B CA 1
ATOM 2863 C C . LEU B 2 184 ? -24.59878 24.28310 42.41402 1.000 38.32840 180 LEU B C 1
ATOM 2864 O O . LEU B 2 184 ? -23.55686 24.69244 41.89226 1.000 39.80513 180 LEU B O 1
ATOM 2869 N N . GLN B 2 185 ? -25.45586 25.06903 43.06240 1.000 40.17084 181 GLN B N 1
ATOM 2870 C CA . GLN B 2 185 ? -25.13273 26.47088 43.29862 1.000 44.22914 181 GLN B CA 1
ATOM 2871 C C . GLN B 2 185 ? -23.84195 26.60713 44.10301 1.000 44.42107 181 GLN B C 1
ATOM 2872 O O . GLN B 2 185 ? -23.05269 27.52663 43.87601 1.000 45.40298 181 GLN B O 1
ATOM 2878 N N . SER B 2 186 ? -23.60017 25.68362 45.02810 1.000 42.67979 182 SER B N 1
ATOM 2879 C CA . SER B 2 186 ? -22.41548 25.66934 45.86603 1.000 43.69821 182 SER B CA 1
ATOM 2880 C C . SER B 2 186 ? -22.12610 24.21140 46.16619 1.000 40.80382 182 SER B C 1
ATOM 2881 O O . SER B 2 186 ? -23.06212 23.41263 46.23088 1.000 40.26686 182 SER B O 1
ATOM 2884 N N . PRO B 2 187 ? -20.85805 23.82309 46.30966 1.000 39.90182 183 PRO B N 1
ATOM 2885 C CA . PRO B 2 187 ? -20.53605 22.39613 46.49127 1.000 37.87401 183 PRO B CA 1
ATOM 2886 C C . PRO B 2 187 ? -21.29143 21.75275 47.65412 1.000 37.27798 183 PRO B C 1
ATOM 2887 O O . PRO B 2 187 ? -21.48684 22.36154 48.70470 1.000 39.10568 183 PRO B O 1
ATOM 2891 N N . ILE B 2 188 ? -21.72896 20.50943 47.44432 1.000 35.43721 184 ILE B N 1
ATOM 2892 C CA . ILE B 2 188 ? -22.36719 19.72183 48.50073 1.000 34.18175 184 ILE B CA 1
ATOM 2893 C C . ILE B 2 188 ? -21.29484 19.20258 49.44820 1.000 32.66216 184 ILE B C 1
ATOM 2894 O O . ILE B 2 188 ? -20.28337 18.63560 49.01334 1.000 29.32275 184 ILE B O 1
ATOM 2899 N N . THR B 2 189 ? -21.51268 19.38530 50.74488 1.000 35.66919 185 THR B N 1
ATOM 2900 C CA . THR B 2 189 ? -20.63311 18.83914 51.76453 1.000 37.78372 185 THR B CA 1
ATOM 2901 C C . THR B 2 189 ? -21.47092 17.91970 52.64053 1.000 38.89822 185 THR B C 1
ATOM 2902 O O . THR B 2 189 ? -22.55214 18.30664 53.09547 1.000 41.80331 185 THR B O 1
ATOM 2906 N N . VAL B 2 190 ? -21.01797 16.68443 52.80961 1.000 36.72338 186 VAL B N 1
ATOM 2907 C CA . VAL B 2 190 ? -21.64329 15.74007 53.72836 1.000 38.55770 186 VAL B CA 1
ATOM 2908 C C . VAL B 2 190 ? -20.61122 15.40396 54.80162 1.000 41.70172 186 VAL B C 1
ATOM 2909 O O . VAL B 2 190 ? -19.46479 15.06721 54.47937 1.000 41.49966 186 VAL B O 1
ATOM 2913 N N . GLU B 2 191 ? -21.00151 15.54759 56.06935 1.000 44.16709 187 GLU B N 1
ATOM 2914 C CA . GLU B 2 191 ? -20.10051 15.35637 57.19739 1.000 46.95199 187 GLU B CA 1
ATOM 2915 C C . GLU B 2 191 ? -20.26030 13.96759 57.80371 1.000 46.73707 187 GLU B C 1
ATOM 2916 O O . GLU B 2 191 ? -21.34740 13.39103 57.81232 1.000 46.23752 187 GLU B O 1
ATOM 2922 N N . TRP B 2 192 ? -19.16492 13.43214 58.32222 1.000 48.20354 188 TRP B N 1
ATOM 2923 C CA . TRP B 2 192 ? -19.24394 12.19218 59.07697 1.000 50.22938 188 TRP B CA 1
ATOM 2924 C C . TRP B 2 192 ? -18.32709 12.27162 60.29155 1.000 55.07049 188 TRP B C 1
ATOM 2925 O O . TRP B 2 192 ? -17.20015 12.76480 60.19847 1.000 54.66895 188 TRP B O 1
ATOM 2936 N N . ARG B 2 193 ? -18.81220 11.78031 61.42823 1.000 60.36049 189 ARG B N 1
ATOM 2937 C CA . ARG B 2 193 ? -17.98526 11.64158 62.61778 1.000 66.51454 189 ARG B CA 1
ATOM 2938 C C . ARG B 2 193 ? -18.35023 10.34315 63.32154 1.000 68.32657 189 ARG B C 1
ATOM 2939 O O . ARG B 2 193 ? -19.50453 9.90891 63.28539 1.000 67.77647 189 ARG B O 1
ATOM 2947 N N . ALA B 2 194 ? -17.35309 9.71923 63.94939 1.000 71.11321 190 ALA B N 1
ATOM 2948 C CA . ALA B 2 194 ? -17.56255 8.44163 64.63887 1.000 73.66078 190 ALA B CA 1
ATOM 2949 C C . ALA B 2 194 ? -18.52750 8.58224 65.81088 1.000 77.30306 190 ALA B C 1
ATOM 2950 O O . ALA B 2 194 ? -18.44497 7.83510 66.78424 1.000 81.24641 190 ALA B O 1
ATOM 2952 N N . ALA C 3 1 ? -40.21200 20.35532 14.56057 1.000 71.49890 1 ALA C N 1
ATOM 2953 C CA . ALA C 3 1 ? -39.12177 20.12679 15.50426 1.000 70.11167 1 ALA C CA 1
ATOM 2954 C C . ALA C 3 1 ? -38.65114 18.69602 15.38893 1.000 65.93356 1 ALA C C 1
ATOM 2955 O O . ALA C 3 1 ? -38.99843 17.83741 16.21708 1.000 66.71034 1 ALA C O 1
ATOM 2957 N N . GLY C 3 2 ? -37.86912 18.43850 14.34103 1.000 58.40257 2 GLY C N 1
ATOM 2958 C CA . GLY C 3 2 ? -37.38754 17.10289 14.08106 1.000 51.04980 2 GLY C CA 1
ATOM 2959 C C . GLY C 3 2 ? -35.88522 16.98467 13.93467 1.000 45.20269 2 GLY C C 1
ATOM 2960 O O . GLY C 3 2 ? -35.24642 17.77786 13.23480 1.000 44.30296 2 GLY C O 1
ATOM 2961 N N . ASN C 3 3 ? -35.31544 15.98097 14.59574 1.000 40.25079 3 ASN C N 1
ATOM 2962 C CA . ASN C 3 3 ? -33.92642 15.61030 14.36286 1.000 36.09679 3 ASN C CA 1
ATOM 2963 C C . ASN C 3 3 ? -33.71334 15.13119 12.92243 1.000 32.53957 3 ASN C C 1
ATOM 2964 O O . ASN C 3 3 ? -34.57364 14.46583 12.33412 1.000 27.48449 3 ASN C O 1
ATOM 2969 N N . HIS C 3 4 ? -32.55576 15.46473 12.35252 1.000 30.33257 4 HIS C N 1
ATOM 2970 C CA . HIS C 3 4 ? -32.13549 14.92515 11.06450 1.000 27.72109 4 HIS C CA 1
ATOM 2971 C C . HIS C 3 4 ? -30.99650 13.92985 11.27065 1.000 26.26320 4 HIS C C 1
ATOM 2972 O O . HIS C 3 4 ? -30.45091 13.79004 12.36861 1.000 26.15358 4 HIS C O 1
ATOM 2979 N N . ALA C 3 5 ? -30.65521 13.21734 10.19882 1.000 23.97763 5 ALA C N 1
ATOM 2980 C CA . ALA C 3 5 ? -29.68878 12.12921 10.25299 1.000 24.87876 5 ALA C CA 1
ATOM 2981 C C . ALA C 3 5 ? -28.89496 12.06143 8.95635 1.000 25.21958 5 ALA C C 1
ATOM 2982 O O . ALA C 3 5 ? -29.40698 12.38089 7.88135 1.000 24.47492 5 ALA C O 1
ATOM 2984 N N . ALA C 3 6 ? -27.64917 11.60516 9.07134 1.000 26.03261 6 ALA C N 1
ATOM 2985 C CA . ALA C 3 6 ? -26.79763 11.40910 7.89993 1.000 26.29291 6 ALA C CA 1
ATOM 2986 C C . ALA C 3 6 ? -27.27205 10.21223 7.05125 1.000 25.00955 6 ALA C C 1
ATOM 2987 O O . ALA C 3 6 ? -27.71577 9.18309 7.57609 1.000 23.10377 6 ALA C O 1
ATOM 2989 N N . GLY C 3 7 ? -27.18581 10.34727 5.72883 1.000 25.16097 7 GLY C N 1
ATOM 2990 C CA . GLY C 3 7 ? -27.63767 9.28793 4.82525 1.000 23.57919 7 GLY C CA 1
ATOM 2991 C C . GLY C 3 7 ? -26.51196 8.32593 4.47495 1.000 23.69476 7 GLY C C 1
ATOM 2992 O O . GLY C 3 7 ? -25.37739 8.73504 4.24185 1.000 25.96017 7 GLY C O 1
ATOM 2993 N N . ILE C 3 8 ? -26.83145 7.03337 4.44611 1.000 22.29980 8 ILE C N 1
ATOM 2994 C CA . ILE C 3 8 ? -25.85053 6.05775 3.98230 1.000 23.22294 8 ILE C CA 1
ATOM 2995 C C . ILE C 3 8 ? -25.87622 6.03862 2.46466 1.000 23.77545 8 ILE C C 1
ATOM 2996 O O . ILE C 3 8 ? -26.94480 5.87792 1.86010 1.000 22.00843 8 ILE C O 1
ATOM 3001 N N . LEU C 3 9 ? -24.70583 6.20048 1.85323 1.000 25.33963 9 LEU C N 1
ATOM 3002 C CA . LEU C 3 9 ? -24.56390 6.08249 0.40901 1.000 26.00379 9 LEU C CA 1
ATOM 3003 C C . LEU C 3 9 ? -24.34720 4.62427 0.01764 1.000 26.07060 9 LEU C C 1
ATOM 3004 O O . LEU C 3 9 ? -23.71394 3.84549 0.74659 1.000 27.87177 9 LEU C O 1
ATOM 3009 N N . THR C 3 10 ? -24.85929 4.26341 -1.14902 1.000 24.63704 10 THR C N 1
ATOM 3010 C CA . THR C 3 10 ? -24.51333 2.98410 -1.73842 1.000 24.68575 10 THR C CA 1
ATOM 3011 C C . THR C 3 10 ? -23.08333 3.06517 -2.25473 1.000 25.08110 10 THR C C 1
ATOM 3012 O O . THR C 3 10 ? -22.56967 4.14496 -2.57838 1.000 26.73790 10 THR C O 1
ATOM 3016 N N . LEU C 3 11 ? -22.42199 1.91528 -2.28428 1.000 28.52166 11 LEU C N 1
ATOM 3017 C CA . LEU C 3 11 ? -20.99865 1.87303 -2.53798 1.000 32.11964 11 LEU C CA 1
ATOM 3018 C C . LEU C 3 11 ? -20.70509 1.87562 -4.04487 1.000 36.45970 11 LEU C C 1
ATOM 3019 O O . LEU C 3 11 ? -21.59711 1.72793 -4.89554 1.000 35.07257 11 LEU C O 1
ATOM 3024 N N . GLY C 3 12 ? -19.42351 2.01470 -4.36321 1.000 40.45766 12 GLY C N 1
ATOM 3025 C CA . GLY C 3 12 ? -18.95380 2.00560 -5.72529 1.000 45.12502 12 GLY C CA 1
ATOM 3026 C C . GLY C 3 12 ? -18.68555 0.61497 -6.25565 1.000 49.07359 12 GLY C C 1
ATOM 3027 O O . GLY C 3 12 ? -19.21979 -0.38300 -5.76197 1.000 48.27786 12 GLY C O 1
ATOM 3028 N N . LYS C 3 13 ? -17.87145 0.57153 -7.31522 1.000 53.30442 13 LYS C N 1
ATOM 3029 C CA . LYS C 3 13 ? -17.33164 -0.65143 -7.90627 1.000 58.95594 13 LYS C CA 1
ATOM 3030 C C . LYS C 3 13 ? -18.42050 -1.61271 -8.36804 1.000 58.74846 13 LYS C C 1
ATOM 3031 O O . LYS C 3 13 ? -18.39068 -2.10692 -9.50210 1.000 61.34888 13 LYS C O 1
#

Radius of gyration: 23.09 Å; Cα contacts (8 Å, |Δi|>4): 871; chains: 3; bounding box: 40×50×78 Å

Sequence (375 aa):
DIVADHVASCGVNLYQFYGPSGQYTHEFDGDEQFYVDLERKETAWRWPEFSKFGGFDPQGALRNMAVAKHNLNIMIKRYNSTAATNEVPEVTVFSKSPVTLGQPNTLICLVDNIFPPVVNITWLSNGQSVTEGVSETSFLSKSDHSFFKISYLTFLPSADEIYDCKVEHWGLDQPLLKHWEPSPEDFVFQFKGMCYFTNGTERVRLVTRYIYNREEYARFDSDVGVYRRAVTPQGRPDAEEYWNSQKEVLEGTRAELDTVCRHNYEVAFRGILQRRVEPTVTISPSNLLVCSVTDFYPGQIKVRWFRNDQEETAGVVSTPLIRNGDWTFQILVMLEMTPQRGDVYTCHVEHPSLQSPITVEWRAAGNHAAGILTLGK

B-factor: mean 40.25, std 15.73, range [14.48, 128.58]

Nearest PDB structures (foldseek):
  6dig-assembly1_B  TM=1.006E+00  e=4.180E-36  Homo sapiens
  8vcy-assembly1_B  TM=9.798E-01  e=7.805E-33  Homo sapiens
  3pl6-assembly1_B  TM=9.885E-01  e=2.497E-32  Homo sapiens
  1s9v-assembly2_E  TM=9.768E-01  e=3.294E-32  Homo sapiens
  6mfg-assembly1_F  TM=9.812E-01  e=6.556E-31  Homo sapiens

Secondary structure (DSSP, 8-state):
----SEEEEEEEEEEETTTTEEEEEEEETTEEEEEEETTTTEEE-SSGGGGGG-EE-THHHHHHHHHHHHHHHHHHHHTTT-PPP----EEEEEESS---TTS-EEEEEEEEEE-SS--EEEEEETTEEE-TTEEE---EE-TTS-EEEEEEEEE---TT--EEEEEE-TTSSS-EEEE---/-----EEEEEEEEEEETTTTEEEEEEEEEETTEEEEEEETTT-SEEESSGGGHHHHHHHHT-HHHHHHHHHHIIIIIIHHIIIIIHHHTT--BPPEEEEEE--EEEEEEEEEBSS--EEEEEETTEEE-TTEEEPPPEE-SSS-EEEEEEEE--PPTT--EEEEEE-TT-SS-EEEEE--/-EE--PPPPPP--

Organism: Homo sapiens (NCBI:txid9606)

Solvent-accessible surface area: 17925 Å² total; per-residue (Å²): 155,40,150,27,80,48,47,1,5,0,0,0,0,1,21,9,107,100,67,76,51,27,28,1,0,0,9,0,46,28,3,2,1,0,54,6,31,40,168,178,128,95,24,23,67,83,53,97,85,2,51,140,18,10,28,20,116,37,123,19,0,40,110,2,11,64,21,0,102,90,0,1,74,32,0,23,160,37,28,127,75,76,28,8,98,56,44,95,5,110,6,53,22,36,17,45,34,55,51,70,121,58,103,99,9,24,0,0,0,38,0,32,42,0,2,0,4,30,22,82,16,54,0,19,38,109,54,131,83,43,111,150,40,50,65,62,1,3,24,2,22,57,82,66,19,0,0,24,20,1,0,12,4,81,16,116,4,51,94,125,42,76,27,16,0,59,0,65,12,67,16,30,159,137,61,61,88,88,83,14,140,116,148,74,89,0,19,0,0,0,0,4,0,24,0,8,1,22,88,38,71,120,137,17,71,0,2,2,19,1,0,3,16,77,77,16,0,0,76,0,16,27,102,79,14,34,3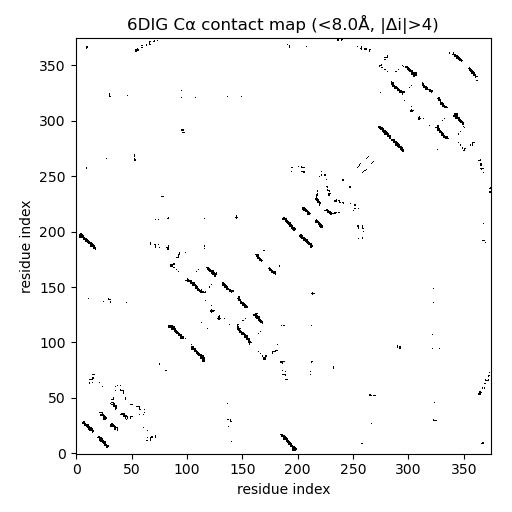,136,36,62,26,77,56,0,138,44,0,9,126,94,2,44,91,59,152,147,26,17,86,40,8,103,47,28,29,71,68,3,0,98,55,0,12,102,39,0,0,97,26,0,41,121,30,117,42,108,7,82,19,45,23,57,76,83,119,77,0,27,0,10,0,3,35,0,8,34,16,130,26,109,28,78,3,41,68,62,134,130,98,51,112,76,35,48,85,61,40,111,79,36,71,0,2,24,1,14,14,6,17,48,2,55,1,116,11,116,63,130,237,73,11,40,2,21,0,34,0,51,10,53,20,30,194,77,59,45,80,39,98,47,143,111,128,26,5,79,27,1,18,7,43,60,11,7,174